Protein AF-A0A8C3DDG3-F1 (afdb_monomer_lite)

Structure (mmCIF, N/CA/C/O backbone):
data_AF-A0A8C3DDG3-F1
#
_entry.id   AF-A0A8C3DDG3-F1
#
loop_
_atom_site.group_PDB
_atom_site.id
_atom_site.type_symbol
_atom_site.label_atom_id
_atom_site.label_alt_id
_atom_site.label_comp_id
_atom_site.label_asym_id
_atom_site.label_entity_id
_atom_site.label_seq_id
_atom_site.pdbx_PDB_ins_code
_atom_site.Cartn_x
_atom_site.Cartn_y
_atom_site.Cartn_z
_atom_site.occupancy
_atom_site.B_iso_or_equiv
_atom_site.auth_seq_id
_atom_site.auth_comp_id
_atom_site.auth_asym_id
_atom_site.auth_atom_id
_atom_site.pdbx_PDB_model_num
ATOM 1 N N . MET A 1 1 ? -5.463 25.169 -51.937 1.00 55.06 1 MET A N 1
ATOM 2 C CA . MET A 1 1 ? -4.034 25.290 -52.314 1.00 55.06 1 MET A CA 1
ATOM 3 C C . MET A 1 1 ? -3.079 25.205 -51.120 1.00 55.06 1 MET A C 1
ATOM 5 O O . MET A 1 1 ? -2.126 24.446 -51.196 1.00 55.06 1 MET A O 1
ATOM 9 N N . ALA A 1 2 ? -3.305 25.905 -49.998 1.00 57.59 2 ALA A N 1
ATOM 10 C CA . ALA A 1 2 ? -2.406 25.803 -48.833 1.00 57.59 2 ALA A CA 1
ATOM 11 C C . ALA A 1 2 ? -2.399 24.403 -48.172 1.00 57.59 2 ALA A C 1
ATOM 13 O O . ALA A 1 2 ? -1.335 23.863 -47.884 1.00 57.59 2 ALA A O 1
ATOM 14 N N . PHE A 1 3 ? -3.572 23.780 -48.008 1.00 58.34 3 PHE A N 1
ATOM 15 C CA . PHE A 1 3 ? -3.701 22.442 -47.410 1.00 58.34 3 PHE A CA 1
ATOM 16 C C . PHE A 1 3 ? -3.124 21.320 -48.295 1.00 58.34 3 PHE A C 1
ATOM 18 O O . PHE A 1 3 ? -2.488 20.399 -47.789 1.00 58.34 3 PHE A O 1
ATOM 25 N N . SER A 1 4 ? -3.273 21.426 -49.622 1.00 67.19 4 SER A N 1
ATOM 26 C CA . SER A 1 4 ? -2.688 20.486 -50.594 1.00 67.19 4 SER A CA 1
ATOM 27 C C . SER A 1 4 ? -1.158 20.585 -50.640 1.00 67.19 4 SER A C 1
ATOM 29 O O . SER A 1 4 ? -0.470 19.574 -50.685 1.00 67.19 4 SER A O 1
ATOM 31 N N . ASN A 1 5 ? -0.604 21.798 -50.535 1.00 70.81 5 ASN A N 1
ATOM 32 C CA . ASN A 1 5 ? 0.847 21.990 -50.468 1.00 70.81 5 ASN A CA 1
ATOM 33 C C . ASN A 1 5 ? 1.449 21.495 -49.144 1.00 70.81 5 ASN A C 1
ATOM 35 O O . ASN A 1 5 ? 2.566 20.984 -49.138 1.00 70.81 5 ASN A O 1
ATOM 39 N N . LEU A 1 6 ? 0.728 21.634 -48.025 1.00 69.69 6 LEU A N 1
ATOM 40 C CA . LEU A 1 6 ? 1.170 21.117 -46.727 1.00 69.69 6 LEU A CA 1
ATOM 41 C C . LEU A 1 6 ? 1.157 19.581 -46.697 1.00 69.69 6 LEU A C 1
ATOM 43 O O . LEU A 1 6 ? 2.112 18.975 -46.224 1.00 69.69 6 LEU A O 1
ATOM 47 N N . THR A 1 7 ? 0.110 18.959 -47.246 1.00 73.88 7 THR A N 1
ATOM 48 C CA . THR A 1 7 ? -0.002 17.493 -47.343 1.00 73.88 7 THR A CA 1
ATOM 49 C C . THR A 1 7 ? 1.058 16.902 -48.270 1.00 73.88 7 THR A C 1
ATOM 51 O O . THR A 1 7 ? 1.747 15.979 -47.851 1.00 73.88 7 THR A O 1
ATOM 54 N N . SER A 1 8 ? 1.298 17.474 -49.457 1.00 79.31 8 SER A N 1
ATOM 55 C CA . SER A 1 8 ? 2.402 17.031 -50.327 1.00 79.31 8 SER A CA 1
ATOM 56 C C . SER A 1 8 ? 3.776 17.158 -49.663 1.00 79.31 8 SER A C 1
ATOM 58 O O . SER A 1 8 ? 4.595 16.254 -49.792 1.00 79.31 8 SER A O 1
ATOM 60 N N . LYS A 1 9 ? 4.037 18.237 -48.910 1.00 81.69 9 LYS A N 1
ATOM 61 C CA . LYS A 1 9 ? 5.299 18.384 -48.162 1.00 81.69 9 LYS A CA 1
ATOM 62 C C . LYS A 1 9 ? 5.431 17.365 -47.030 1.00 81.69 9 LYS A C 1
ATOM 64 O O . LYS A 1 9 ? 6.513 16.826 -46.838 1.00 81.69 9 LYS A O 1
ATOM 69 N N . ALA A 1 10 ? 4.353 17.090 -46.299 1.00 79.25 10 ALA A N 1
ATOM 70 C CA . ALA A 1 10 ? 4.361 16.102 -45.223 1.00 79.25 10 ALA A CA 1
ATOM 71 C C . ALA A 1 10 ? 4.593 14.674 -45.745 1.00 79.25 10 ALA A C 1
ATOM 73 O O . ALA A 1 10 ? 5.336 13.922 -45.124 1.00 79.25 10 ALA A O 1
ATOM 74 N N . VAL A 1 11 ? 4.008 14.324 -46.897 1.00 84.25 11 VAL A N 1
ATOM 75 C CA . VAL A 1 11 ? 4.243 13.031 -47.562 1.00 84.25 11 VAL A CA 1
ATOM 76 C C . VAL A 1 11 ? 5.699 12.906 -48.008 1.00 84.25 11 VAL A C 1
ATOM 78 O O . VAL A 1 11 ? 6.337 11.913 -47.686 1.00 84.25 11 VAL A O 1
ATOM 81 N N . LEU A 1 12 ? 6.266 13.937 -48.643 1.00 85.19 12 LEU A N 1
ATOM 82 C CA . LEU A 1 12 ? 7.673 13.913 -49.062 1.00 85.19 12 LEU A CA 1
ATOM 83 C C . LEU A 1 12 ? 8.642 13.790 -47.879 1.00 85.19 12 LEU A C 1
ATOM 85 O O . LEU A 1 12 ? 9.593 13.020 -47.952 1.00 85.19 12 LEU A O 1
ATOM 89 N N . LEU A 1 13 ? 8.387 14.506 -46.779 1.00 84.62 13 LEU A N 1
ATOM 90 C CA . LEU A 1 13 ? 9.189 14.391 -45.556 1.00 84.62 13 LEU A CA 1
ATOM 91 C C . LEU A 1 13 ? 9.084 12.995 -44.930 1.00 84.62 13 LEU A C 1
ATOM 93 O O . LEU A 1 13 ? 10.076 12.471 -44.431 1.00 84.62 13 LEU A O 1
ATOM 97 N N . TYR A 1 14 ? 7.897 12.385 -44.960 1.00 85.94 14 TYR A N 1
ATOM 98 C CA . TYR A 1 14 ? 7.704 11.011 -44.503 1.00 85.94 14 TYR A CA 1
ATOM 99 C C . TYR A 1 14 ? 8.462 10.009 -45.385 1.00 85.94 14 TYR A C 1
ATOM 101 O O . TYR A 1 14 ? 9.167 9.151 -44.855 1.00 85.94 14 TYR A O 1
ATOM 109 N N . ASP A 1 15 ? 8.365 10.151 -46.708 1.00 86.88 15 ASP A N 1
ATOM 110 C CA . ASP A 1 15 ? 9.041 9.287 -47.680 1.00 86.88 15 ASP A CA 1
ATOM 111 C C . ASP A 1 15 ? 10.566 9.428 -47.627 1.00 86.88 15 ASP A C 1
ATOM 113 O O . ASP A 1 15 ? 11.290 8.474 -47.900 1.00 86.88 15 ASP A O 1
ATOM 117 N N . GLU A 1 16 ? 11.083 10.608 -47.287 1.00 87.69 16 GLU A N 1
ATOM 118 C CA . GLU A 1 16 ? 12.513 10.817 -47.072 1.00 87.69 16 GLU A CA 1
ATOM 119 C C . GLU A 1 16 ? 12.976 10.165 -45.766 1.00 87.69 16 GLU A C 1
ATOM 121 O O . GLU A 1 16 ? 13.950 9.419 -45.764 1.00 87.69 16 GLU A O 1
ATOM 126 N N . TRP A 1 17 ? 12.231 10.366 -44.682 1.00 87.81 17 TRP A N 1
ATOM 127 C CA . TRP A 1 17 ? 12.552 9.827 -43.364 1.00 87.81 17 TRP A CA 1
ATOM 128 C C . TRP A 1 17 ? 12.461 8.293 -43.284 1.00 87.81 17 TRP A C 1
ATOM 130 O O . TRP A 1 17 ? 13.263 7.655 -42.605 1.00 87.81 17 TRP A O 1
ATOM 140 N N . ILE A 1 18 ? 11.514 7.668 -43.991 1.00 89.25 18 ILE A N 1
ATOM 141 C CA . ILE A 1 18 ? 11.339 6.208 -43.959 1.00 89.25 18 ILE A CA 1
ATOM 142 C C . ILE A 1 18 ? 12.457 5.451 -44.699 1.00 89.25 18 ILE A C 1
ATOM 144 O O . ILE A 1 18 ? 12.593 4.246 -44.499 1.00 89.25 18 ILE A O 1
ATOM 148 N N . LYS A 1 19 ? 13.274 6.129 -45.523 1.00 88.25 19 LYS A N 1
ATOM 149 C CA . LYS A 1 19 ? 14.415 5.512 -46.229 1.00 88.25 19 LYS A CA 1
ATOM 150 C C . LYS A 1 19 ? 15.491 4.990 -45.283 1.00 88.25 19 LYS A C 1
ATOM 152 O O . LYS A 1 19 ? 16.151 4.014 -45.620 1.00 88.25 19 LYS A O 1
ATOM 157 N N . ASP A 1 20 ? 15.620 5.594 -44.105 1.00 89.31 20 ASP A N 1
ATOM 158 C CA . ASP A 1 20 ? 16.580 5.173 -43.079 1.00 89.31 20 ASP A CA 1
ATOM 159 C C . ASP A 1 20 ? 16.083 3.969 -42.257 1.00 89.31 20 ASP A C 1
ATOM 161 O O . ASP A 1 20 ? 16.753 3.521 -41.326 1.00 89.31 20 ASP A O 1
ATOM 165 N N . ALA A 1 21 ? 14.891 3.445 -42.561 1.00 91.19 21 ALA A N 1
ATOM 166 C CA . ALA A 1 21 ? 14.335 2.306 -41.853 1.00 91.19 21 ALA A CA 1
ATOM 167 C C . ALA A 1 21 ? 15.090 1.006 -42.150 1.00 91.19 21 ALA A C 1
ATOM 169 O O . ALA A 1 21 ? 15.555 0.754 -43.260 1.00 91.19 21 ALA A O 1
ATOM 170 N N . ASP A 1 22 ? 15.114 0.119 -41.160 1.00 91.56 22 ASP A N 1
ATOM 171 C CA . ASP A 1 22 ? 15.727 -1.193 -41.273 1.00 91.56 22 ASP A CA 1
ATOM 172 C C . ASP A 1 22 ? 14.927 -2.097 -42.239 1.00 91.56 22 ASP A C 1
ATOM 174 O O . ASP A 1 22 ? 13.783 -2.478 -41.938 1.00 91.56 22 ASP A O 1
ATOM 178 N N . PRO A 1 23 ? 15.509 -2.500 -43.387 1.00 92.50 23 PRO A N 1
ATOM 179 C CA . PRO A 1 23 ? 14.819 -3.314 -44.385 1.00 92.50 23 PRO A CA 1
ATOM 180 C C . PRO A 1 23 ? 14.547 -4.748 -43.903 1.00 92.50 23 PRO A C 1
ATOM 182 O O . PRO A 1 23 ? 13.761 -5.469 -44.512 1.00 92.50 23 PRO A O 1
ATOM 185 N N . ARG A 1 24 ? 15.171 -5.206 -42.807 1.00 93.81 24 ARG A N 1
ATOM 186 C CA . ARG A 1 24 ? 14.967 -6.565 -42.261 1.00 93.81 24 ARG A CA 1
ATOM 187 C C . ARG A 1 24 ? 13.562 -6.773 -41.681 1.00 93.81 24 ARG A C 1
ATOM 189 O O . ARG A 1 24 ? 13.144 -7.917 -41.508 1.00 93.81 24 ARG A O 1
ATOM 196 N N . LEU A 1 25 ? 12.853 -5.683 -41.390 1.00 91.38 25 LEU A N 1
ATOM 197 C CA . LEU A 1 25 ? 11.506 -5.665 -40.810 1.00 91.38 25 LEU A CA 1
ATOM 198 C C . LEU A 1 25 ? 10.397 -5.461 -41.851 1.00 91.38 25 LEU A C 1
ATOM 200 O O . LEU A 1 25 ? 9.224 -5.320 -41.498 1.00 91.38 25 LEU A O 1
ATOM 204 N N . GLU A 1 26 ? 10.743 -5.413 -43.136 1.00 88.44 26 GLU A N 1
ATOM 205 C CA . GLU A 1 26 ? 9.761 -5.278 -44.205 1.00 88.44 26 GLU A CA 1
ATOM 206 C C . GLU A 1 26 ? 8.814 -6.489 -44.242 1.00 88.44 26 GLU A C 1
ATOM 208 O O . GLU A 1 26 ? 9.233 -7.639 -44.114 1.00 88.44 26 GLU A O 1
ATOM 213 N N . GLY A 1 27 ? 7.509 -6.230 -44.353 1.00 88.69 27 GLY A N 1
ATOM 214 C CA . GLY A 1 27 ? 6.469 -7.265 -44.326 1.00 88.69 27 GLY A CA 1
ATOM 215 C C . GLY A 1 27 ? 6.091 -7.782 -42.932 1.00 88.69 27 GLY A C 1
ATOM 216 O O . GLY A 1 27 ? 5.166 -8.585 -42.818 1.00 88.69 27 GLY A O 1
ATOM 217 N N . TRP A 1 28 ? 6.743 -7.320 -41.860 1.00 92.94 28 TRP A N 1
ATOM 218 C CA . TRP A 1 28 ? 6.383 -7.739 -40.506 1.00 92.94 28 TRP A CA 1
ATOM 219 C C . TRP A 1 28 ? 5.122 -7.020 -40.011 1.00 92.94 28 TRP A C 1
ATOM 221 O O . TRP A 1 28 ? 4.906 -5.845 -40.343 1.00 92.94 28 TRP A O 1
ATOM 231 N N . PRO A 1 29 ? 4.289 -7.676 -39.179 1.00 94.31 29 PRO A N 1
ATOM 232 C CA . PRO A 1 29 ? 3.061 -7.064 -38.692 1.00 94.31 29 PRO A CA 1
ATOM 233 C C . PRO A 1 29 ? 3.339 -5.742 -37.965 1.00 94.31 29 PRO A C 1
ATOM 235 O O . PRO A 1 29 ? 4.253 -5.653 -37.143 1.00 94.31 29 PRO A O 1
ATOM 238 N N . LEU A 1 30 ? 2.531 -4.724 -38.280 1.00 93.19 30 LEU A N 1
ATOM 239 C CA . LEU A 1 30 ? 2.601 -3.356 -37.744 1.00 93.19 30 LEU A CA 1
ATOM 240 C C . LEU A 1 30 ? 3.896 -2.573 -38.054 1.00 93.19 30 LEU A C 1
ATOM 242 O O . LEU A 1 30 ? 4.044 -1.462 -37.556 1.00 93.19 30 LEU A O 1
ATOM 246 N N . MET A 1 31 ? 4.807 -3.080 -38.895 1.00 94.31 31 MET A N 1
ATOM 247 C CA . MET A 1 31 ? 6.074 -2.402 -39.244 1.00 94.31 31 MET A CA 1
ATOM 248 C C . MET A 1 31 ? 6.034 -1.621 -40.568 1.00 94.31 31 MET A C 1
ATOM 250 O O . MET A 1 31 ? 7.041 -1.029 -40.965 1.00 94.31 31 MET A O 1
ATOM 254 N N . SER A 1 32 ? 4.896 -1.608 -41.269 1.00 90.06 32 SER A N 1
ATOM 255 C CA . SER A 1 32 ? 4.741 -0.898 -42.548 1.00 90.06 32 SER A CA 1
ATOM 256 C C . SER A 1 32 ? 4.753 0.623 -42.377 1.00 90.06 32 SER A C 1
ATOM 258 O O . SER A 1 32 ? 5.499 1.313 -43.061 1.00 90.06 32 SER A O 1
ATOM 260 N N . SER A 1 33 ? 3.974 1.148 -41.433 1.00 90.25 33 SER A N 1
ATOM 261 C CA . SER A 1 33 ? 3.912 2.573 -41.096 1.00 90.25 33 SER A CA 1
ATOM 262 C C . SER A 1 33 ? 3.531 2.756 -39.618 1.00 90.25 33 SER A C 1
ATOM 264 O O . SER A 1 33 ? 3.050 1.808 -38.992 1.00 90.25 33 SER A O 1
ATOM 266 N N . PRO A 1 34 ? 3.724 3.948 -39.020 1.00 91.19 34 PRO A N 1
ATOM 267 C CA . PRO A 1 34 ? 3.333 4.193 -37.629 1.00 91.19 34 PRO A CA 1
ATOM 268 C C . PRO A 1 34 ? 1.816 4.412 -37.469 1.00 91.19 34 PRO A C 1
ATOM 270 O O . PRO A 1 34 ? 1.307 4.468 -36.344 1.00 91.19 34 PRO A O 1
ATOM 273 N N . PHE A 1 35 ? 1.070 4.545 -38.574 1.00 92.50 35 PHE A N 1
ATOM 274 C CA . PHE A 1 35 ? -0.360 4.860 -38.551 1.00 92.50 35 PHE A CA 1
ATOM 275 C C . PHE A 1 35 ? -1.226 3.750 -37.931 1.00 92.50 35 PHE A C 1
ATOM 277 O O . PHE A 1 35 ? -2.018 4.086 -37.050 1.00 92.50 35 PHE A O 1
ATOM 284 N N . PRO A 1 36 ? -1.074 2.451 -38.275 1.00 93.88 36 PRO A N 1
ATOM 285 C CA . PRO A 1 36 ? -1.802 1.368 -37.611 1.00 93.88 36 PRO A CA 1
ATOM 286 C C . PRO A 1 36 ? -1.590 1.352 -36.095 1.00 93.88 36 PRO A C 1
ATOM 288 O O . PRO A 1 36 ? -2.552 1.266 -35.337 1.00 93.88 36 PRO A O 1
ATOM 291 N N . THR A 1 37 ? -0.343 1.518 -35.646 1.00 93.50 37 THR A N 1
ATOM 292 C CA . THR A 1 37 ? 0.001 1.610 -34.219 1.00 93.50 37 THR A CA 1
ATOM 293 C C . THR A 1 37 ? -0.709 2.787 -33.553 1.00 93.50 37 THR A C 1
ATOM 295 O O . THR A 1 37 ? -1.341 2.626 -32.511 1.00 93.50 37 THR A O 1
ATOM 298 N N . THR A 1 38 ? -0.668 3.963 -34.182 1.00 94.31 38 THR A N 1
ATOM 299 C CA . THR A 1 38 ? -1.325 5.176 -33.671 1.00 94.31 38 THR A CA 1
ATOM 300 C C . THR A 1 38 ? -2.845 5.006 -33.600 1.00 94.31 38 THR A C 1
ATOM 302 O O . THR A 1 38 ? -3.462 5.412 -32.618 1.00 94.31 38 THR A O 1
ATOM 305 N N . PHE A 1 39 ? -3.452 4.356 -34.594 1.00 96.25 39 PHE A N 1
ATOM 306 C CA . PHE A 1 39 ? -4.885 4.069 -34.616 1.00 96.25 39 PHE A CA 1
ATOM 307 C C . PHE A 1 39 ? -5.307 3.106 -33.496 1.00 96.25 39 PHE A C 1
ATOM 309 O O . PHE A 1 39 ? -6.291 3.370 -32.800 1.00 96.25 39 PHE A O 1
ATOM 316 N N . ILE A 1 40 ? -4.549 2.025 -33.277 1.00 96.31 40 ILE A N 1
ATOM 317 C CA . ILE A 1 40 ? -4.808 1.070 -32.188 1.00 96.31 40 ILE A CA 1
ATOM 318 C C . ILE A 1 40 ? -4.724 1.779 -30.833 1.00 96.31 40 ILE A C 1
ATOM 320 O O . ILE A 1 40 ? -5.637 1.649 -30.020 1.00 96.31 40 ILE A O 1
ATOM 324 N N . ILE A 1 41 ? -3.677 2.577 -30.608 1.00 96.38 41 ILE A N 1
ATOM 325 C CA . ILE A 1 41 ? -3.474 3.305 -29.347 1.00 96.38 41 ILE A CA 1
ATOM 326 C C . ILE A 1 41 ? -4.557 4.370 -29.143 1.00 96.38 41 ILE A C 1
ATOM 328 O O . ILE A 1 41 ? -5.102 4.481 -28.048 1.00 96.38 41 ILE A O 1
ATOM 332 N N . GLY A 1 42 ? -4.927 5.118 -30.185 1.00 96.44 42 GLY A N 1
ATOM 333 C CA . GLY A 1 42 ? -6.013 6.099 -30.113 1.00 96.44 42 GLY A CA 1
ATOM 334 C C . GLY A 1 42 ? -7.353 5.454 -29.752 1.00 96.44 42 GLY A C 1
ATOM 335 O O . GLY A 1 42 ? -8.055 5.932 -28.860 1.00 96.44 42 GLY A O 1
ATOM 336 N N . THR A 1 43 ? -7.668 4.318 -30.379 1.00 96.50 43 THR A N 1
ATOM 337 C CA . THR A 1 43 ? -8.881 3.537 -30.084 1.00 96.50 43 THR A CA 1
ATOM 338 C C . THR A 1 43 ? -8.852 2.983 -28.662 1.00 96.50 43 THR A C 1
ATOM 340 O O . THR A 1 43 ? -9.849 3.056 -27.947 1.00 96.50 43 THR A O 1
ATOM 343 N N . TYR A 1 44 ? -7.699 2.481 -28.225 1.00 97.00 44 TYR A N 1
ATOM 344 C CA . TYR A 1 44 ? -7.467 2.013 -26.866 1.00 97.00 44 TYR A CA 1
ATOM 345 C C . TYR A 1 44 ? -7.701 3.119 -25.827 1.00 97.00 44 TYR A C 1
ATOM 347 O O . TYR A 1 44 ? -8.499 2.927 -24.911 1.00 97.00 44 TYR A O 1
ATOM 355 N N . VAL A 1 45 ? -7.077 4.294 -25.990 1.00 96.50 45 VAL A N 1
ATOM 356 C CA . VAL A 1 45 ? -7.241 5.436 -25.075 1.00 96.50 45 VAL A CA 1
ATOM 357 C C . VAL A 1 45 ? -8.702 5.869 -25.026 1.00 96.50 45 VAL A C 1
ATOM 359 O O . VAL A 1 45 ? -9.248 6.059 -23.938 1.00 96.50 45 VAL A O 1
ATOM 362 N N . TYR A 1 46 ? -9.365 5.969 -26.180 1.00 96.69 46 TYR A N 1
ATOM 363 C CA . TYR A 1 46 ? -10.791 6.287 -26.253 1.00 96.69 46 TYR A CA 1
ATOM 364 C C . TYR A 1 46 ? -11.656 5.246 -25.525 1.00 96.69 46 TYR A C 1
ATOM 366 O O . TYR A 1 46 ? -12.567 5.605 -24.771 1.00 96.69 46 TYR A O 1
ATOM 374 N N . PHE A 1 47 ? -11.347 3.958 -25.690 1.00 96.81 47 PHE A N 1
ATOM 375 C CA . PHE A 1 47 ? -12.047 2.880 -25.006 1.00 96.81 47 PHE A CA 1
ATOM 376 C C . PHE A 1 47 ? -11.870 2.951 -23.486 1.00 96.81 47 PHE A C 1
ATOM 378 O O . PHE A 1 47 ? -12.864 2.972 -22.767 1.00 96.81 47 PHE A O 1
ATOM 385 N N . VAL A 1 48 ? -10.639 3.027 -22.978 1.00 95.38 48 VAL A N 1
ATOM 386 C CA . VAL A 1 48 ? -10.391 2.914 -21.529 1.00 95.38 48 VAL A CA 1
ATOM 387 C C . VAL A 1 48 ? -10.778 4.165 -20.743 1.00 95.38 48 VAL A C 1
ATOM 389 O O . VAL A 1 48 ? -11.134 4.054 -19.573 1.00 95.38 48 VAL A O 1
ATOM 392 N N . THR A 1 49 ? -10.742 5.345 -21.370 1.00 91.88 49 THR A N 1
ATOM 393 C CA . THR A 1 49 ? -11.066 6.617 -20.700 1.00 91.88 49 THR A CA 1
ATOM 394 C C . THR A 1 49 ? -12.527 7.029 -20.845 1.00 91.88 49 THR A C 1
ATOM 396 O O . THR A 1 49 ? -13.049 7.698 -19.960 1.00 91.88 49 THR A O 1
ATOM 399 N N . SER A 1 50 ? -13.188 6.653 -21.946 1.00 92.50 50 SER A N 1
ATOM 400 C CA . SER A 1 50 ? -14.514 7.183 -22.289 1.00 92.50 50 SER A CA 1
ATOM 401 C C . SER A 1 50 ? -15.538 6.083 -22.567 1.00 92.50 50 SER A C 1
ATOM 403 O O . SER A 1 50 ? -16.496 5.925 -21.809 1.00 92.50 50 SER A O 1
ATOM 405 N N . LEU A 1 51 ? -15.364 5.310 -23.645 1.00 95.88 51 LEU A N 1
ATOM 406 C CA . LEU A 1 51 ? -16.404 4.390 -24.126 1.00 95.88 51 LEU A CA 1
ATOM 407 C C . LEU A 1 51 ? -16.644 3.218 -23.161 1.00 95.88 51 LEU A C 1
ATOM 409 O O . LEU A 1 51 ? -17.784 2.928 -22.814 1.00 95.88 51 LEU A O 1
ATOM 413 N N . GLY A 1 52 ? -15.583 2.561 -22.702 1.00 94.19 52 GLY A N 1
ATOM 414 C CA . GLY A 1 52 ? -15.640 1.404 -21.813 1.00 94.19 52 GLY A CA 1
ATOM 415 C C . GLY A 1 52 ? -16.297 1.709 -20.461 1.00 94.19 52 GLY A C 1
ATOM 416 O O . GLY A 1 52 ? -17.273 1.035 -20.121 1.00 94.19 52 GLY A O 1
ATOM 417 N N . PRO A 1 53 ? -15.856 2.742 -19.711 1.00 93.25 53 PRO A N 1
ATOM 418 C CA . PRO A 1 53 ? -16.519 3.155 -18.472 1.00 93.25 53 PRO A CA 1
ATOM 419 C C . PRO A 1 53 ? -18.006 3.481 -18.666 1.00 93.25 53 PRO A C 1
ATOM 421 O O . PRO A 1 53 ? -18.831 3.032 -17.871 1.00 93.25 53 PRO A O 1
ATOM 424 N N . LYS A 1 54 ? -18.365 4.168 -19.762 1.00 93.38 54 LYS A N 1
ATOM 425 C CA . LYS A 1 54 ? -19.759 4.504 -20.098 1.00 93.38 54 LYS A CA 1
ATOM 426 C C . LYS A 1 54 ? -20.611 3.266 -20.407 1.00 93.38 54 LYS A C 1
ATOM 428 O O . LYS A 1 54 ? -21.752 3.173 -19.969 1.00 93.38 54 LYS A O 1
ATOM 433 N N . LEU A 1 55 ? -20.061 2.275 -21.113 1.00 94.31 55 LEU A N 1
ATOM 434 C CA . LEU A 1 55 ? -20.742 0.996 -21.367 1.00 94.31 55 LEU A CA 1
ATOM 435 C C . LEU A 1 55 ? -20.924 0.155 -20.089 1.00 94.31 55 LEU A C 1
ATOM 437 O O . LEU A 1 55 ? -21.873 -0.629 -19.993 1.00 94.31 55 LEU A O 1
ATOM 441 N N . MET A 1 56 ? -20.024 0.310 -19.114 1.00 93.38 56 MET A N 1
ATOM 442 C CA . MET A 1 56 ? -20.015 -0.429 -17.846 1.00 93.38 56 MET A CA 1
ATOM 443 C C . MET A 1 56 ? -20.791 0.257 -16.711 1.00 93.38 56 MET A C 1
ATOM 445 O O . MET A 1 56 ? -20.993 -0.356 -15.659 1.00 93.38 56 MET A O 1
ATOM 449 N N . GLU A 1 57 ? -21.252 1.495 -16.901 1.00 90.69 57 GLU A N 1
ATOM 450 C CA . GLU A 1 57 ? -21.985 2.280 -15.899 1.00 90.69 57 GLU A CA 1
ATOM 451 C C . GLU A 1 57 ? -23.207 1.510 -15.375 1.00 90.69 57 GLU A C 1
ATOM 453 O O . GLU A 1 57 ? -23.294 1.226 -14.178 1.00 90.69 57 GLU A O 1
ATOM 458 N N . ASN A 1 58 ? -24.036 1.009 -16.297 1.00 93.19 58 ASN A N 1
ATOM 459 C CA . ASN A 1 58 ? -25.274 0.273 -16.012 1.00 93.19 58 ASN A CA 1
ATOM 460 C C . ASN A 1 58 ? -25.113 -1.261 -16.000 1.00 93.19 58 ASN A C 1
ATOM 462 O O . ASN A 1 58 ? -26.102 -1.993 -16.032 1.00 93.19 58 ASN A O 1
ATOM 466 N N . LYS A 1 59 ? -23.876 -1.778 -15.986 1.00 91.12 59 LYS A N 1
ATOM 467 C CA . LYS A 1 59 ? -23.589 -3.223 -15.947 1.00 91.12 59 LYS A CA 1
ATOM 468 C C . LYS A 1 59 ? -22.878 -3.611 -14.649 1.00 91.12 59 LYS A C 1
ATOM 470 O O . LYS A 1 59 ? -22.150 -2.819 -14.047 1.00 91.12 59 LYS A O 1
ATOM 475 N N . LYS A 1 60 ? -23.087 -4.857 -14.215 1.00 89.00 60 LYS A N 1
ATOM 476 C CA . LYS A 1 60 ? -22.323 -5.464 -13.114 1.00 89.00 60 LYS A CA 1
ATOM 477 C C . LYS A 1 60 ? -20.875 -5.726 -13.571 1.00 89.00 60 LYS A C 1
ATOM 479 O O . LYS A 1 60 ? -20.672 -5.988 -14.757 1.00 89.00 60 LYS A O 1
ATOM 484 N N . PRO A 1 61 ? -19.875 -5.645 -12.672 1.00 92.00 61 PRO A N 1
ATOM 485 C CA . PRO A 1 61 ? -18.488 -5.950 -13.019 1.00 92.00 61 PRO A CA 1
ATOM 486 C C . PRO A 1 61 ? -18.349 -7.413 -13.459 1.00 92.00 61 PRO A C 1
ATOM 488 O O . PRO A 1 61 ? -18.928 -8.303 -12.837 1.00 92.00 61 PRO A O 1
ATOM 491 N N . PHE A 1 62 ? -17.579 -7.663 -14.519 1.00 90.44 62 PHE A N 1
ATOM 492 C CA . PHE A 1 62 ? -17.358 -9.016 -15.027 1.00 90.44 62 PHE A CA 1
ATOM 493 C C . PHE A 1 62 ? -16.456 -9.834 -14.091 1.00 90.44 62 PHE A C 1
ATOM 495 O O . PHE A 1 62 ? -15.440 -9.344 -13.588 1.00 90.44 62 PHE A O 1
ATOM 502 N N . GLU A 1 63 ? -16.784 -11.112 -13.902 1.00 88.94 63 GLU A N 1
ATOM 503 C CA . GLU A 1 63 ? -15.936 -12.055 -13.173 1.00 88.94 63 GLU A CA 1
ATOM 504 C C . GLU A 1 63 ? -14.901 -12.679 -14.119 1.00 88.94 63 GLU A C 1
ATOM 506 O O . GLU A 1 63 ? -15.138 -13.692 -14.766 1.00 88.94 63 GLU A O 1
ATOM 511 N N . LEU A 1 64 ? -13.729 -12.048 -14.218 1.00 89.25 64 LEU A N 1
ATOM 512 C CA . LEU A 1 64 ? -12.670 -12.435 -15.164 1.00 89.25 64 LEU A CA 1
ATOM 513 C C . LEU A 1 64 ? -11.498 -13.164 -14.492 1.00 89.25 64 LEU A C 1
ATOM 515 O O . LEU A 1 64 ? -10.387 -13.154 -15.011 1.00 89.25 64 LEU A O 1
ATOM 519 N N . ARG A 1 65 ? -11.709 -13.777 -13.319 1.00 83.62 65 ARG A N 1
ATOM 520 C CA . ARG A 1 65 ? -10.614 -14.291 -12.477 1.00 83.62 65 ARG A CA 1
ATOM 521 C C . ARG A 1 65 ? -9.732 -15.308 -13.208 1.00 83.62 65 ARG A C 1
ATOM 523 O O . ARG A 1 65 ? -8.529 -15.100 -13.293 1.00 83.62 65 ARG A O 1
ATOM 530 N N . GLN A 1 66 ? -10.333 -16.354 -13.779 1.00 87.62 66 GLN A N 1
ATOM 531 C CA . GLN A 1 66 ? -9.607 -17.407 -14.506 1.00 87.62 66 GLN A CA 1
ATOM 532 C C . GLN A 1 66 ? -8.895 -16.869 -15.753 1.00 87.62 66 GLN A C 1
ATOM 534 O O . GLN A 1 66 ? -7.745 -17.221 -16.007 1.00 87.62 66 GLN A O 1
ATOM 539 N N . ILE A 1 67 ? -9.557 -15.970 -16.489 1.00 93.06 67 ILE A N 1
ATOM 540 C CA . ILE A 1 67 ? -8.999 -15.331 -17.687 1.00 93.06 67 ILE A CA 1
ATOM 541 C C . ILE A 1 67 ? -7.771 -14.500 -17.312 1.00 93.06 67 ILE A C 1
ATOM 543 O O . ILE A 1 67 ? -6.732 -14.632 -17.947 1.00 93.06 67 ILE A O 1
ATOM 547 N N . MET A 1 68 ? -7.855 -13.702 -16.244 1.00 90.38 68 MET A N 1
ATOM 548 C CA . MET A 1 68 ? -6.728 -12.913 -15.745 1.00 90.38 68 MET A CA 1
ATOM 549 C C . MET A 1 68 ? -5.588 -13.796 -15.240 1.00 90.38 68 MET A C 1
ATOM 551 O O . MET A 1 68 ? -4.431 -13.476 -15.483 1.00 90.38 68 MET A O 1
ATOM 555 N N . THR A 1 69 ? -5.881 -14.906 -14.560 1.00 88.62 69 THR A N 1
ATOM 556 C CA . THR A 1 69 ? -4.850 -15.863 -14.137 1.00 88.62 69 THR A CA 1
ATOM 557 C C . THR A 1 69 ? -4.100 -16.423 -15.340 1.00 88.62 69 THR A C 1
ATOM 559 O O . THR A 1 69 ? -2.874 -16.338 -15.384 1.00 88.62 69 THR A O 1
ATOM 562 N N . PHE A 1 70 ? -4.825 -16.934 -16.338 1.00 94.38 70 PHE A N 1
ATOM 563 C CA . PHE A 1 70 ? -4.229 -17.459 -17.565 1.00 94.38 70 PHE A CA 1
ATOM 564 C C . PHE A 1 70 ? -3.421 -16.391 -18.309 1.00 94.38 70 PHE A C 1
ATOM 566 O O . PHE A 1 70 ? -2.281 -16.635 -18.701 1.00 94.38 70 PHE A O 1
ATOM 573 N N . TYR A 1 71 ? -3.984 -15.192 -18.447 1.00 95.44 71 TYR A N 1
ATOM 574 C CA . TYR A 1 71 ? -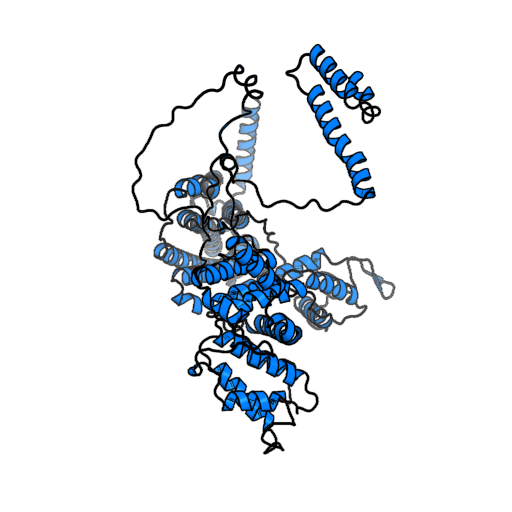3.325 -14.052 -19.068 1.00 95.44 71 TYR A CA 1
ATOM 575 C C . TYR A 1 71 ? -2.019 -13.686 -18.348 1.00 95.44 71 TYR A C 1
ATOM 577 O O . TYR A 1 71 ? -0.968 -13.665 -18.980 1.00 95.44 71 TYR A O 1
ATOM 585 N N . ASN A 1 72 ? -2.051 -13.488 -17.026 1.00 93.38 72 ASN A N 1
ATOM 586 C CA . ASN A 1 72 ? -0.874 -13.097 -16.250 1.00 93.38 72 ASN A CA 1
ATOM 587 C C . ASN A 1 72 ? 0.250 -14.135 -16.379 1.00 93.38 72 ASN A C 1
ATOM 589 O O . ASN A 1 72 ? 1.389 -13.769 -16.658 1.00 93.38 72 ASN A O 1
ATOM 593 N N . PHE A 1 73 ? -0.055 -15.432 -16.253 1.00 94.81 73 PHE A N 1
ATOM 594 C CA . PHE A 1 73 ? 0.955 -16.482 -16.432 1.00 94.81 73 PHE A CA 1
ATOM 595 C C . PHE A 1 73 ? 1.454 -16.596 -17.880 1.00 94.81 73 PHE A C 1
ATOM 597 O O . PHE A 1 73 ? 2.634 -16.875 -18.093 1.00 94.81 73 PHE A O 1
ATOM 604 N N . SER A 1 74 ? 0.605 -16.318 -18.872 1.00 96.62 74 SER A N 1
ATOM 605 C CA . SER A 1 74 ? 1.024 -16.255 -20.278 1.00 96.62 74 SER A CA 1
ATOM 606 C C . SER A 1 74 ? 1.998 -15.100 -20.523 1.00 96.62 74 SER A C 1
ATOM 608 O O . SER A 1 74 ? 3.002 -15.279 -21.211 1.00 96.62 74 SER A O 1
ATOM 610 N N . VAL A 1 75 ? 1.763 -13.934 -19.909 1.00 95.88 75 VAL A N 1
ATOM 611 C CA . VAL A 1 75 ? 2.683 -12.787 -19.984 1.00 95.88 75 VAL A CA 1
ATOM 612 C C . VAL A 1 75 ? 3.994 -13.072 -19.244 1.00 95.88 75 VAL A C 1
ATOM 614 O O . VAL A 1 75 ? 5.056 -12.687 -19.734 1.00 95.88 75 VAL A O 1
ATOM 617 N N . VAL A 1 76 ? 3.967 -13.805 -18.123 1.00 96.31 76 VAL A N 1
ATOM 618 C CA . VAL A 1 76 ? 5.190 -14.288 -17.450 1.00 96.31 76 VAL A CA 1
ATOM 619 C C . VAL A 1 76 ? 6.007 -15.187 -18.378 1.00 96.31 76 VAL A C 1
ATOM 621 O O . VAL A 1 76 ? 7.203 -14.953 -18.546 1.00 96.31 76 VAL A O 1
ATOM 624 N N . ALA A 1 77 ? 5.375 -16.181 -19.009 1.00 97.38 77 ALA A N 1
ATOM 625 C CA . ALA A 1 77 ? 6.049 -17.088 -19.936 1.00 97.38 77 ALA A CA 1
ATOM 626 C C . ALA A 1 77 ? 6.644 -16.336 -21.139 1.00 97.38 77 ALA A C 1
ATOM 628 O O . ALA A 1 77 ? 7.806 -16.548 -21.488 1.00 97.38 77 ALA A O 1
ATOM 629 N N . LEU A 1 78 ? 5.885 -15.399 -21.717 1.00 97.06 78 LEU A N 1
ATOM 630 C CA . LEU A 1 78 ? 6.357 -14.538 -22.801 1.00 97.06 78 LEU A CA 1
ATOM 631 C C . LEU A 1 78 ? 7.543 -13.667 -22.359 1.00 97.06 78 LEU A C 1
ATOM 633 O O . LEU A 1 78 ? 8.526 -13.553 -23.084 1.00 97.06 78 LEU A O 1
ATOM 637 N N . SER A 1 79 ? 7.491 -13.094 -21.155 1.00 95.38 79 SER A N 1
ATOM 638 C CA . SER A 1 79 ? 8.561 -12.247 -20.609 1.00 95.38 79 SER A CA 1
ATOM 639 C C . SER A 1 79 ? 9.833 -13.042 -20.300 1.00 95.38 79 SER A C 1
ATOM 641 O O . SER A 1 79 ? 10.934 -12.555 -20.559 1.00 95.38 79 SER A O 1
ATOM 643 N N . LEU A 1 80 ? 9.707 -14.280 -19.808 1.00 97.44 80 LEU A N 1
ATOM 644 C CA . LEU A 1 80 ? 10.835 -15.202 -19.630 1.00 97.44 80 LEU A CA 1
ATOM 645 C C . LEU A 1 80 ? 11.476 -15.557 -20.973 1.00 97.44 80 LEU A C 1
ATOM 647 O O . LEU A 1 80 ? 12.698 -15.492 -21.104 1.00 97.44 80 LEU A O 1
ATOM 651 N N . TYR A 1 81 ? 10.654 -15.872 -21.977 1.00 98.06 81 TYR A N 1
ATOM 652 C CA . TYR A 1 81 ? 11.128 -16.163 -23.326 1.00 98.06 81 TYR A CA 1
ATOM 653 C C . TYR A 1 81 ? 11.865 -14.964 -23.937 1.00 98.06 81 TYR A C 1
ATOM 655 O O . TYR A 1 81 ? 12.998 -15.111 -24.385 1.00 98.06 81 TYR A O 1
ATOM 663 N N . MET A 1 82 ? 11.291 -13.758 -23.871 1.00 97.56 82 MET A N 1
ATOM 664 C CA . MET A 1 82 ? 11.951 -12.538 -24.354 1.00 97.56 82 MET A CA 1
ATOM 665 C C . MET A 1 82 ? 13.243 -12.231 -23.590 1.00 97.56 82 MET A C 1
ATOM 667 O O . MET A 1 82 ? 14.228 -11.836 -24.203 1.00 97.56 82 MET A O 1
ATOM 671 N N . THR A 1 83 ? 13.274 -12.447 -22.270 1.00 96.56 83 THR A N 1
ATOM 672 C CA . THR A 1 83 ? 14.501 -12.290 -21.469 1.00 96.56 83 THR A CA 1
ATOM 673 C C . THR A 1 83 ? 15.598 -13.222 -21.977 1.00 96.56 83 THR A C 1
ATOM 675 O O . THR A 1 83 ? 16.714 -12.775 -22.234 1.00 96.56 83 THR A O 1
ATOM 678 N N . TYR A 1 84 ? 15.278 -14.505 -22.168 1.00 97.56 84 TYR A N 1
ATOM 679 C CA . TYR A 1 84 ? 16.208 -15.485 -22.724 1.00 97.56 84 TYR A CA 1
ATOM 680 C C . TYR A 1 84 ? 16.685 -15.089 -24.129 1.00 97.56 84 TYR A C 1
ATOM 682 O O . TYR A 1 84 ? 17.884 -15.107 -24.404 1.00 97.56 84 TYR A O 1
ATOM 690 N N . GLU A 1 85 ? 15.771 -14.674 -25.003 1.00 97.62 85 GLU A N 1
ATOM 691 C CA . GLU A 1 85 ? 16.097 -14.249 -26.362 1.00 97.62 85 GLU A CA 1
ATOM 692 C C . GLU A 1 85 ? 16.992 -13.000 -26.381 1.00 97.62 85 GLU A C 1
ATOM 694 O O . GLU A 1 85 ? 17.982 -12.985 -27.110 1.00 97.62 85 GLU A O 1
ATOM 699 N N . PHE A 1 86 ? 16.743 -11.991 -25.536 1.00 95.81 86 PHE A N 1
ATOM 700 C CA . PHE A 1 86 ? 17.616 -10.816 -25.421 1.00 95.81 86 PHE A CA 1
ATOM 701 C C . PHE A 1 86 ? 19.014 -11.188 -24.914 1.00 95.81 86 PHE A C 1
ATOM 703 O O . PHE A 1 86 ? 20.010 -10.696 -25.450 1.00 95.81 86 PHE A O 1
ATOM 710 N N . LEU A 1 87 ? 19.104 -12.078 -23.919 1.00 95.19 87 LEU A N 1
ATOM 711 C CA . LEU A 1 87 ? 20.381 -12.594 -23.421 1.00 95.19 87 LEU A CA 1
ATOM 712 C C . LEU A 1 87 ? 21.160 -13.292 -24.540 1.00 95.19 87 LEU A C 1
ATOM 714 O O . LEU A 1 87 ? 22.306 -12.940 -24.815 1.00 95.19 87 LEU A O 1
ATOM 718 N N . MET A 1 88 ? 20.524 -14.220 -25.248 1.00 95.50 88 MET A N 1
ATOM 719 C CA . MET A 1 88 ? 21.190 -15.007 -26.286 1.00 95.50 88 MET A CA 1
ATOM 720 C C . MET A 1 88 ? 21.430 -14.242 -27.597 1.00 95.50 88 MET A C 1
ATOM 722 O O . MET A 1 88 ? 22.260 -14.666 -28.402 1.00 95.50 88 MET A O 1
ATOM 726 N N . SER A 1 89 ? 20.743 -13.119 -27.817 1.00 93.81 89 SER A N 1
ATOM 727 C CA . SER A 1 89 ? 20.920 -12.261 -28.998 1.00 93.81 89 SER A CA 1
ATOM 728 C C . SER A 1 89 ? 22.068 -11.255 -28.863 1.00 93.81 89 SER A C 1
ATOM 730 O O . SER A 1 89 ? 22.404 -10.593 -29.842 1.00 93.81 89 SER A O 1
ATOM 732 N N . GLY A 1 90 ? 22.673 -11.118 -27.679 1.00 91.25 90 GLY A N 1
ATOM 733 C CA . GLY A 1 90 ? 23.850 -10.265 -27.494 1.00 91.25 90 GLY A CA 1
ATOM 734 C C . GLY A 1 90 ? 24.267 -10.073 -26.039 1.00 91.25 90 GLY A C 1
ATOM 735 O O . GLY A 1 90 ? 25.452 -10.176 -25.728 1.00 91.25 90 GLY A O 1
ATOM 736 N N . TRP A 1 91 ? 23.314 -9.857 -25.127 1.00 90.94 91 TRP A N 1
ATOM 737 C CA . TRP A 1 91 ? 23.603 -9.444 -23.743 1.00 90.94 91 TRP A CA 1
ATOM 738 C C . TRP A 1 91 ? 24.381 -10.473 -22.906 1.00 90.94 91 TRP A C 1
ATOM 740 O O . TRP A 1 91 ? 25.073 -10.088 -21.969 1.00 90.94 91 TRP A O 1
ATOM 750 N N . ALA A 1 92 ? 24.306 -11.761 -23.248 1.00 90.88 92 ALA A N 1
ATOM 751 C CA . ALA A 1 92 ? 25.083 -12.836 -22.624 1.00 90.88 92 ALA A CA 1
ATOM 752 C C . ALA A 1 92 ? 26.168 -13.426 -23.543 1.00 90.88 92 ALA A C 1
ATOM 754 O O . ALA A 1 92 ? 26.967 -14.240 -23.089 1.00 90.88 92 ALA A O 1
ATOM 755 N N . THR A 1 93 ? 26.194 -13.056 -24.828 1.00 87.62 93 THR A N 1
ATOM 756 C CA . THR A 1 93 ? 27.034 -13.710 -25.849 1.00 87.62 93 THR A CA 1
ATOM 757 C C . THR A 1 93 ? 28.095 -12.803 -26.468 1.00 87.62 93 THR A C 1
ATOM 759 O O . THR A 1 93 ? 28.997 -13.317 -27.125 1.00 87.62 93 THR A O 1
ATOM 762 N N . GLY A 1 94 ? 28.041 -11.481 -26.262 1.00 78.50 94 GLY A N 1
ATOM 763 C CA . GLY A 1 94 ? 29.064 -10.590 -26.823 1.00 78.50 94 GLY A CA 1
ATOM 764 C C . GLY A 1 94 ? 28.931 -9.087 -26.569 1.00 78.50 94 GLY A C 1
ATOM 765 O O . GLY A 1 94 ? 29.858 -8.358 -26.909 1.00 78.50 94 GLY A O 1
ATOM 766 N N . TYR A 1 95 ? 27.831 -8.593 -25.993 1.00 90.00 95 TYR A N 1
ATOM 767 C CA . TYR A 1 95 ? 27.692 -7.166 -25.674 1.00 90.00 95 TYR A CA 1
ATOM 768 C C . TYR A 1 95 ? 28.541 -6.778 -24.459 1.00 90.00 95 TYR A C 1
ATOM 770 O O . TYR A 1 95 ? 28.691 -7.531 -23.498 1.00 90.00 95 TYR A O 1
ATOM 778 N N . SER A 1 96 ? 29.096 -5.572 -24.513 1.00 82.06 96 SER A N 1
ATOM 779 C CA . SER A 1 96 ? 30.057 -5.042 -23.544 1.00 82.06 96 SER A CA 1
ATOM 780 C C . SER A 1 96 ? 29.415 -4.302 -22.364 1.00 82.06 96 SER A C 1
ATOM 782 O O . SER A 1 96 ? 30.129 -3.903 -21.441 1.00 82.06 96 SER A O 1
ATOM 784 N N . PHE A 1 97 ? 28.090 -4.095 -22.390 1.00 80.38 97 PHE A N 1
ATOM 785 C CA . PHE A 1 97 ? 27.344 -3.234 -21.460 1.00 80.38 97 PHE A CA 1
ATOM 786 C C . PHE A 1 97 ? 27.802 -1.767 -21.496 1.00 80.38 97 PHE A C 1
ATOM 788 O O . PHE A 1 97 ? 27.680 -1.034 -20.511 1.00 80.38 97 PHE A O 1
ATOM 795 N N . ARG A 1 98 ? 28.349 -1.331 -22.636 1.00 78.00 98 ARG A N 1
ATOM 796 C CA . ARG A 1 98 ? 28.848 0.032 -22.856 1.00 78.00 98 ARG A CA 1
ATOM 797 C C . ARG A 1 98 ? 28.265 0.597 -24.148 1.00 78.00 98 ARG A C 1
ATOM 799 O O . ARG A 1 98 ? 27.063 0.810 -24.238 1.00 78.00 98 ARG A O 1
ATOM 806 N N . CYS A 1 99 ? 29.111 0.876 -25.136 1.00 80.06 99 CYS A N 1
ATOM 807 C CA . CYS A 1 99 ? 28.701 1.404 -26.429 1.00 80.06 99 CYS A CA 1
ATOM 808 C C . CYS A 1 99 ? 28.483 0.241 -27.402 1.00 80.06 99 CYS A C 1
ATOM 810 O O . CYS A 1 99 ? 29.302 -0.009 -28.284 1.00 80.06 99 CYS A O 1
ATOM 812 N N . ASP A 1 100 ? 27.399 -0.501 -27.189 1.00 84.62 100 ASP A N 1
ATOM 813 C CA . ASP A 1 100 ? 27.011 -1.597 -28.070 1.00 84.62 100 ASP A CA 1
ATOM 814 C C . ASP A 1 100 ? 26.157 -1.033 -29.214 1.00 84.62 100 ASP A C 1
ATOM 816 O O . ASP A 1 100 ? 25.048 -0.533 -28.999 1.00 84.62 100 ASP A O 1
ATOM 820 N N . ILE A 1 101 ? 26.702 -1.055 -30.430 1.00 89.69 101 ILE A N 1
ATOM 821 C CA . ILE A 1 101 ? 26.032 -0.549 -31.633 1.00 89.69 101 ILE A CA 1
ATOM 822 C C . ILE A 1 101 ? 25.030 -1.567 -32.186 1.00 89.69 101 ILE A C 1
ATOM 824 O O . ILE A 1 101 ? 25.099 -2.763 -31.900 1.00 89.69 101 ILE A O 1
ATOM 828 N N . VAL A 1 102 ? 24.088 -1.089 -32.997 1.00 91.69 102 VAL A N 1
ATOM 829 C CA . VAL A 1 102 ? 23.151 -1.961 -33.712 1.00 91.69 102 VAL A CA 1
ATOM 830 C C . VAL A 1 102 ? 23.904 -2.698 -34.821 1.00 91.69 102 VAL A C 1
ATOM 832 O O . VAL A 1 102 ? 24.536 -2.071 -35.669 1.00 91.69 102 VAL A O 1
ATOM 835 N N . ASP A 1 103 ? 23.812 -4.027 -34.836 1.00 91.44 103 ASP A N 1
ATOM 836 C CA . ASP A 1 103 ? 24.266 -4.838 -35.965 1.00 91.44 103 ASP A CA 1
ATOM 837 C C . ASP A 1 103 ? 23.149 -4.895 -37.017 1.00 91.44 103 ASP A C 1
ATOM 839 O O . ASP A 1 103 ? 22.113 -5.528 -36.794 1.00 91.44 103 ASP A O 1
ATOM 843 N N . TYR A 1 104 ? 23.348 -4.222 -38.156 1.00 92.88 104 TYR A N 1
ATOM 844 C CA . TYR A 1 104 ? 22.414 -4.207 -39.293 1.00 92.88 104 TYR A CA 1
ATOM 845 C C . TYR A 1 104 ? 22.627 -5.362 -40.286 1.00 92.88 104 TYR A C 1
ATOM 847 O O . TYR A 1 104 ? 21.932 -5.452 -41.300 1.00 92.88 104 TYR A O 1
ATOM 855 N N . SER A 1 105 ? 23.557 -6.281 -40.011 1.00 93.25 105 SER A N 1
ATOM 856 C CA . SER A 1 105 ? 23.778 -7.455 -40.853 1.00 93.25 105 SER A CA 1
ATOM 857 C C . SER A 1 105 ? 22.585 -8.421 -40.828 1.00 93.25 105 SER A C 1
ATOM 859 O O . SER A 1 105 ? 21.682 -8.353 -39.987 1.00 93.25 105 SER A O 1
ATOM 861 N N . ARG A 1 106 ? 22.576 -9.370 -41.768 1.00 93.50 106 ARG A N 1
ATOM 862 C CA . ARG A 1 106 ? 21.627 -10.495 -41.791 1.00 93.50 106 ARG A CA 1
ATOM 863 C C . ARG A 1 106 ? 22.202 -11.752 -41.128 1.00 93.50 106 ARG A C 1
ATOM 865 O O . ARG A 1 106 ? 21.825 -12.864 -41.491 1.00 93.50 106 ARG A O 1
ATOM 872 N N . SER A 1 107 ? 23.128 -11.590 -40.180 1.00 93.94 107 SER A N 1
ATOM 873 C CA . SER A 1 107 ? 23.645 -12.717 -39.404 1.00 93.94 107 SER A CA 1
ATOM 874 C C . SER A 1 107 ? 22.524 -13.355 -38.562 1.00 93.94 107 SER A C 1
ATOM 876 O O . SER A 1 107 ? 21.570 -12.664 -38.184 1.00 93.94 107 SER A O 1
ATOM 878 N N . PRO A 1 108 ? 22.605 -14.660 -38.234 1.00 94.38 108 PRO A N 1
ATOM 879 C CA . PRO A 1 108 ? 21.594 -15.315 -37.405 1.00 94.38 108 PRO A CA 1
ATOM 880 C C . PRO A 1 108 ? 21.374 -14.606 -36.062 1.00 94.38 108 PRO A C 1
ATOM 882 O O . PRO A 1 108 ? 20.233 -14.452 -35.635 1.00 94.38 108 PRO A O 1
ATOM 885 N N . THR A 1 109 ? 22.444 -14.114 -35.433 1.00 92.44 109 THR A N 1
ATOM 886 C CA . THR A 1 109 ? 22.388 -13.379 -34.160 1.00 92.44 109 THR A CA 1
ATOM 887 C C . THR A 1 109 ? 21.731 -12.006 -34.318 1.00 92.44 109 THR A C 1
ATOM 889 O O . THR A 1 109 ? 20.859 -11.657 -33.523 1.00 92.44 109 THR A O 1
ATOM 892 N N . ALA A 1 110 ? 22.068 -11.253 -35.371 1.00 93.38 110 ALA A N 1
ATOM 893 C CA . ALA A 1 110 ? 21.452 -9.954 -35.642 1.00 93.38 110 ALA A CA 1
ATOM 894 C C . ALA A 1 110 ? 19.951 -10.090 -35.943 1.00 93.38 110 ALA A C 1
ATOM 896 O O . ALA A 1 110 ? 19.130 -9.372 -35.376 1.00 93.38 110 ALA A O 1
ATOM 897 N N . LEU A 1 111 ? 19.564 -11.073 -36.762 1.00 95.31 111 LEU A N 1
ATOM 898 C CA . LEU A 1 111 ? 18.153 -11.356 -37.042 1.00 95.31 111 LEU A CA 1
ATOM 899 C C . LEU A 1 111 ? 17.399 -11.838 -35.798 1.00 95.31 111 LEU A C 1
ATOM 901 O O . LEU A 1 111 ? 16.220 -11.520 -35.644 1.00 95.31 111 LEU A O 1
ATOM 905 N N . ARG A 1 112 ? 18.062 -12.569 -34.892 1.00 96.12 112 ARG A N 1
ATOM 906 C CA . ARG A 1 112 ? 17.497 -12.954 -33.592 1.00 96.12 112 ARG A CA 1
ATOM 907 C C . ARG A 1 112 ? 17.215 -11.730 -32.717 1.00 96.12 112 ARG A C 1
ATOM 909 O O . ARG A 1 112 ? 16.112 -11.619 -32.183 1.00 96.12 112 ARG A O 1
ATOM 916 N N . MET A 1 113 ? 18.137 -10.766 -32.657 1.00 95.75 113 MET A N 1
ATOM 917 C CA . MET A 1 113 ? 17.923 -9.500 -31.943 1.00 95.75 113 MET A CA 1
ATOM 918 C C . MET A 1 113 ? 16.737 -8.720 -32.522 1.00 95.75 113 MET A C 1
ATOM 920 O O . MET A 1 113 ? 15.861 -8.291 -31.772 1.00 95.75 113 MET A O 1
ATOM 924 N N . VAL A 1 114 ? 16.651 -8.602 -33.852 1.00 96.50 114 VAL A N 1
ATOM 925 C CA . VAL A 1 114 ? 15.535 -7.925 -34.537 1.00 96.50 114 VAL A CA 1
ATOM 926 C C . VAL A 1 114 ? 14.195 -8.602 -34.231 1.00 96.50 114 VAL A C 1
ATOM 928 O O . VAL A 1 114 ? 13.233 -7.925 -33.864 1.00 96.50 114 VAL A O 1
ATOM 931 N N . ARG A 1 115 ? 14.143 -9.943 -34.297 1.00 96.75 115 ARG A N 1
ATOM 932 C CA . ARG A 1 115 ? 12.967 -10.743 -33.899 1.00 96.75 115 ARG A CA 1
ATOM 933 C C . ARG A 1 115 ? 12.553 -10.464 -32.465 1.00 96.75 115 ARG A C 1
ATOM 935 O O . ARG A 1 115 ? 11.371 -10.259 -32.207 1.00 96.75 115 ARG A O 1
ATOM 942 N N . THR A 1 116 ? 13.519 -10.405 -31.557 1.00 96.94 116 THR A N 1
ATOM 943 C CA . THR A 1 116 ? 13.269 -10.146 -30.137 1.00 96.94 116 THR A CA 1
ATOM 944 C C . THR A 1 116 ? 12.754 -8.726 -29.901 1.00 96.94 116 THR A C 1
ATOM 946 O O . THR A 1 116 ? 11.789 -8.541 -29.165 1.00 96.94 116 THR A O 1
ATOM 949 N N . CYS A 1 117 ? 13.330 -7.722 -30.571 1.00 96.56 117 CYS A N 1
ATOM 950 C CA . CYS A 1 117 ? 12.877 -6.331 -30.488 1.00 96.56 117 CYS A CA 1
ATOM 951 C C . CYS A 1 117 ? 11.436 -6.174 -30.990 1.00 96.56 117 CYS A C 1
ATOM 953 O O . CYS A 1 117 ? 10.623 -5.517 -30.341 1.00 96.56 117 CYS A O 1
ATOM 955 N N . TRP A 1 118 ? 11.100 -6.814 -32.112 1.00 97.38 118 TRP A N 1
ATOM 956 C CA . TRP A 1 118 ? 9.731 -6.823 -32.621 1.00 97.38 118 TRP A CA 1
ATOM 957 C C . TRP A 1 118 ? 8.773 -7.579 -31.694 1.00 97.38 118 TRP A C 1
ATOM 959 O O . TRP A 1 118 ? 7.671 -7.096 -31.443 1.00 97.38 118 TRP A O 1
ATOM 969 N N . LEU A 1 119 ? 9.187 -8.723 -31.140 1.00 97.38 119 LEU A N 1
ATOM 970 C CA . LEU A 1 119 ? 8.367 -9.490 -30.201 1.00 97.38 119 LEU A CA 1
ATOM 971 C C . LEU A 1 119 ? 8.073 -8.684 -28.929 1.00 97.38 119 LEU A C 1
ATOM 973 O O . LEU A 1 119 ? 6.937 -8.671 -28.461 1.00 97.38 119 LEU A O 1
ATOM 977 N N . TYR A 1 120 ? 9.067 -7.952 -28.421 1.00 96.44 120 TYR A N 1
ATOM 978 C CA . TYR A 1 120 ? 8.901 -7.022 -27.308 1.00 96.44 120 TYR A CA 1
ATOM 979 C C . TYR A 1 120 ? 7.956 -5.867 -27.654 1.00 96.44 120 TYR A C 1
ATOM 981 O O . TYR A 1 120 ? 7.080 -5.526 -26.865 1.00 96.44 120 TYR A O 1
ATOM 989 N N . PHE A 1 121 ? 8.074 -5.283 -28.849 1.00 96.38 121 PHE A N 1
ATOM 990 C CA . PHE A 1 121 ? 7.114 -4.286 -29.326 1.00 96.38 121 PHE A CA 1
ATOM 991 C C . PHE A 1 121 ? 5.689 -4.857 -29.390 1.00 96.38 121 PHE A C 1
ATOM 993 O O . PHE A 1 121 ? 4.750 -4.223 -28.911 1.00 96.38 121 PHE A O 1
ATOM 1000 N N . PHE A 1 122 ? 5.524 -6.070 -29.921 1.00 96.12 122 PHE A N 1
ATOM 1001 C CA . PHE A 1 122 ? 4.224 -6.726 -30.014 1.00 96.12 122 PHE A CA 1
ATOM 1002 C C . PHE A 1 122 ? 3.642 -7.047 -28.629 1.00 96.12 122 PHE A C 1
ATOM 1004 O O . PHE A 1 122 ? 2.440 -6.877 -28.410 1.00 96.12 122 PHE A O 1
ATOM 1011 N N . SER A 1 123 ? 4.485 -7.419 -27.657 1.00 96.19 123 SER A N 1
ATOM 1012 C CA . SER A 1 123 ? 4.053 -7.669 -26.277 1.00 96.19 123 SER A CA 1
ATOM 1013 C C . SER A 1 123 ? 3.378 -6.446 -25.655 1.00 96.19 123 SER A C 1
ATOM 1015 O O . SER A 1 123 ? 2.434 -6.604 -24.886 1.00 96.19 123 SER A O 1
ATOM 1017 N N . LYS A 1 124 ? 3.770 -5.222 -26.036 1.00 94.38 124 LYS A N 1
ATOM 1018 C CA . LYS A 1 124 ? 3.152 -3.989 -25.519 1.00 94.38 124 LYS A CA 1
ATOM 1019 C C . LYS A 1 124 ? 1.695 -3.818 -25.922 1.00 94.38 124 LYS A C 1
ATOM 1021 O O . LYS A 1 124 ? 0.948 -3.196 -25.177 1.00 94.38 124 LYS A O 1
ATOM 1026 N N . PHE A 1 125 ? 1.266 -4.421 -27.030 1.00 95.25 125 PHE A N 1
ATOM 1027 C CA . PHE A 1 125 ? -0.153 -4.473 -27.390 1.00 95.25 125 PHE A CA 1
ATOM 1028 C C . PHE A 1 125 ? -0.917 -5.516 -26.577 1.00 95.25 125 PHE A C 1
ATOM 1030 O O . PHE A 1 125 ? -2.070 -5.283 -26.231 1.00 95.25 125 PHE A O 1
ATOM 1037 N N . ILE A 1 126 ? -0.279 -6.640 -26.234 1.00 95.81 126 ILE A N 1
ATOM 1038 C CA . ILE A 1 126 ? -0.869 -7.654 -25.347 1.00 95.81 126 ILE A CA 1
ATOM 1039 C C . ILE A 1 126 ? -1.102 -7.050 -23.957 1.00 95.81 126 ILE A C 1
ATOM 1041 O O . ILE A 1 126 ? -2.175 -7.221 -23.386 1.00 95.81 126 ILE A O 1
ATOM 1045 N N . GLU A 1 127 ? -0.141 -6.268 -23.463 1.00 93.62 127 GLU A N 1
ATOM 1046 C CA . GLU A 1 127 ? -0.206 -5.571 -22.172 1.00 93.62 127 GLU A CA 1
ATOM 1047 C C . GLU A 1 127 ? -1.323 -4.504 -22.106 1.00 93.62 127 GLU A C 1
ATOM 1049 O O . GLU A 1 127 ? -1.719 -4.095 -21.018 1.00 93.62 127 GLU A O 1
ATOM 1054 N N . LEU A 1 128 ? -1.900 -4.073 -23.240 1.00 94.44 128 LEU A N 1
ATOM 1055 C CA . LEU A 1 128 ? -3.094 -3.208 -23.248 1.00 94.44 128 LEU A CA 1
ATOM 1056 C C . LEU A 1 128 ? -4.327 -3.907 -22.655 1.00 94.44 128 LEU A C 1
ATOM 1058 O O . LEU A 1 128 ? -5.288 -3.242 -22.269 1.00 94.44 128 LEU A O 1
ATOM 1062 N N . LEU A 1 129 ? -4.325 -5.241 -22.569 1.00 94.75 129 LEU A N 1
ATOM 1063 C CA . LEU A 1 129 ? -5.411 -5.988 -21.939 1.00 94.75 129 LEU A CA 1
ATOM 1064 C C . LEU A 1 129 ? -5.517 -5.706 -20.431 1.00 94.75 129 LEU A C 1
ATOM 1066 O O . LEU A 1 129 ? -6.612 -5.841 -19.885 1.00 94.75 129 LEU A O 1
ATOM 1070 N N . ASP A 1 130 ? -4.447 -5.243 -19.772 1.00 90.31 130 ASP A N 1
ATOM 1071 C CA . ASP A 1 130 ? -4.446 -4.910 -18.338 1.00 90.31 130 ASP A CA 1
ATOM 1072 C C . ASP A 1 130 ? -5.529 -3.883 -17.984 1.00 90.31 130 ASP A C 1
ATOM 1074 O O . ASP A 1 130 ? -6.390 -4.120 -17.130 1.00 90.31 130 ASP A O 1
ATOM 1078 N N . THR A 1 131 ? -5.549 -2.757 -18.695 1.00 91.81 131 THR A N 1
ATOM 1079 C CA . THR A 1 131 ? -6.568 -1.715 -18.511 1.00 91.81 131 THR A CA 1
ATOM 1080 C C . THR A 1 131 ? -7.939 -2.150 -18.981 1.00 91.81 131 THR A C 1
ATOM 1082 O O . THR A 1 131 ? -8.932 -1.761 -18.365 1.00 91.81 131 THR A O 1
ATOM 1085 N N . ILE A 1 132 ? -8.025 -2.964 -20.036 1.00 94.00 132 ILE A N 1
ATOM 1086 C CA . ILE A 1 132 ? -9.305 -3.520 -20.480 1.00 94.00 132 ILE A CA 1
ATOM 1087 C C . ILE A 1 132 ? -9.911 -4.355 -19.343 1.00 94.00 132 ILE A C 1
ATOM 1089 O O . ILE A 1 132 ? -11.089 -4.180 -19.021 1.00 94.00 132 ILE A O 1
ATOM 1093 N N . PHE A 1 133 ? -9.115 -5.176 -18.649 1.00 92.88 133 PHE A N 1
ATOM 1094 C CA . PHE A 1 133 ? -9.576 -5.901 -17.464 1.00 92.88 133 PHE A CA 1
ATOM 1095 C C . PHE A 1 133 ? -9.990 -4.968 -16.321 1.00 92.88 133 PHE A C 1
ATOM 1097 O O . PHE A 1 133 ? -10.997 -5.244 -15.666 1.00 92.88 133 PHE A O 1
ATOM 1104 N N . PHE A 1 134 ? -9.284 -3.858 -16.084 1.00 90.62 134 PHE A N 1
ATOM 1105 C CA . PHE A 1 134 ? -9.683 -2.880 -15.061 1.00 90.62 134 PHE A CA 1
ATOM 1106 C C . PHE A 1 134 ? -11.047 -2.255 -15.361 1.00 90.62 134 PHE A C 1
ATOM 1108 O O . PHE A 1 134 ? -11.911 -2.215 -14.481 1.00 90.62 134 PHE A O 1
ATOM 1115 N N . VAL A 1 135 ? -11.272 -1.843 -16.609 1.00 93.44 135 VAL A N 1
ATOM 1116 C CA . VAL A 1 135 ? -12.536 -1.249 -17.061 1.00 93.44 135 VAL A CA 1
ATOM 1117 C C . VAL A 1 135 ? -13.683 -2.257 -16.947 1.00 93.44 135 VAL A C 1
ATOM 1119 O O . VAL A 1 135 ? -14.708 -1.961 -16.330 1.00 93.44 135 VAL A O 1
ATOM 1122 N N . LEU A 1 136 ? -13.502 -3.484 -17.449 1.00 92.69 136 LEU A N 1
ATOM 1123 C CA . LEU A 1 136 ? -14.527 -4.537 -17.386 1.00 92.69 136 LEU A CA 1
ATOM 1124 C C . LEU A 1 136 ? -14.842 -4.987 -15.946 1.00 92.69 136 LEU A C 1
ATOM 1126 O O . LEU A 1 136 ? -15.951 -5.441 -15.660 1.00 92.69 136 LEU A O 1
ATOM 1130 N N . ARG A 1 137 ? -13.900 -4.831 -15.010 1.00 90.50 137 ARG A N 1
ATOM 1131 C CA . ARG A 1 137 ? -14.099 -5.123 -13.578 1.00 90.50 137 ARG A CA 1
ATOM 1132 C C . ARG A 1 137 ? -14.561 -3.916 -12.757 1.00 90.50 137 ARG A C 1
ATOM 1134 O O . ARG A 1 137 ? -14.682 -4.041 -11.538 1.00 90.50 137 ARG A O 1
ATOM 1141 N N . LYS A 1 138 ? -14.810 -2.764 -13.394 1.00 87.75 138 LYS A N 1
ATOM 1142 C CA . LYS A 1 138 ? -15.145 -1.483 -12.741 1.00 87.75 138 LYS A CA 1
ATOM 1143 C C . LYS A 1 138 ? -14.113 -1.064 -11.681 1.00 87.75 138 LYS A C 1
ATOM 1145 O O . LYS A 1 138 ? -14.457 -0.485 -10.654 1.00 87.75 138 LYS A O 1
ATOM 1150 N N . LYS A 1 139 ? -12.831 -1.354 -11.920 1.00 84.19 139 LYS A N 1
ATOM 1151 C CA . LYS A 1 139 ? -11.696 -0.926 -11.084 1.00 84.19 139 LYS A CA 1
ATOM 1152 C C . LYS A 1 139 ? -11.102 0.378 -11.616 1.00 84.19 139 LYS A C 1
ATOM 1154 O O . LYS A 1 139 ? -9.925 0.458 -11.952 1.00 84.19 139 LYS A O 1
ATOM 1159 N N . ASN A 1 140 ? -11.936 1.416 -11.693 1.00 81.44 140 ASN A N 1
ATOM 1160 C CA . ASN A 1 140 ? -11.565 2.710 -12.280 1.00 81.44 140 ASN A CA 1
ATOM 1161 C C . ASN A 1 140 ? -10.418 3.401 -11.524 1.00 81.44 140 ASN A C 1
ATOM 1163 O O . ASN A 1 140 ? -9.644 4.134 -12.125 1.00 81.44 140 ASN A O 1
ATOM 1167 N N . ASN A 1 141 ? -10.245 3.102 -10.233 1.00 77.31 141 ASN A N 1
ATOM 1168 C CA . ASN A 1 141 ? -9.110 3.568 -9.434 1.00 77.31 141 ASN A CA 1
ATOM 1169 C C . ASN A 1 141 ? -7.745 3.039 -9.920 1.00 77.31 141 ASN A C 1
ATOM 1171 O O . ASN A 1 141 ? -6.718 3.633 -9.602 1.00 77.31 141 ASN A O 1
ATOM 1175 N N . GLN A 1 142 ? -7.715 1.947 -10.693 1.00 73.69 142 GLN A N 1
ATOM 1176 C CA . GLN A 1 142 ? -6.495 1.404 -11.301 1.00 73.69 142 GLN A CA 1
ATOM 1177 C C . GLN A 1 142 ? -6.194 2.026 -12.678 1.00 73.69 142 GLN A C 1
ATOM 1179 O O . GLN A 1 142 ? -5.043 2.020 -13.116 1.00 73.69 142 GLN A O 1
ATOM 1184 N N . VAL A 1 143 ? -7.189 2.633 -13.338 1.00 86.56 143 VAL A N 1
ATOM 1185 C CA . VAL A 1 143 ? -7.040 3.330 -14.630 1.00 86.56 143 VAL A CA 1
ATOM 1186 C C . VAL A 1 143 ? -6.537 4.758 -14.387 1.00 86.56 143 VAL A C 1
ATOM 1188 O O . VAL A 1 143 ? -7.247 5.746 -14.548 1.00 86.56 143 VAL A O 1
ATOM 1191 N N . THR A 1 144 ? -5.288 4.868 -13.938 1.00 85.25 144 THR A N 1
ATOM 1192 C CA . THR A 1 144 ? -4.639 6.160 -13.661 1.00 85.25 144 THR A CA 1
ATOM 1193 C C . THR A 1 144 ? -4.017 6.765 -14.920 1.00 85.25 144 THR A C 1
ATOM 1195 O O . THR A 1 144 ? -3.668 6.045 -15.857 1.00 85.25 144 THR A O 1
ATOM 1198 N N . PHE A 1 145 ? -3.797 8.088 -14.921 1.00 82.25 145 PHE A N 1
ATOM 1199 C CA . PHE A 1 145 ? -3.067 8.770 -15.999 1.00 82.25 145 PHE A CA 1
ATOM 1200 C C . PHE A 1 145 ? -1.711 8.115 -16.269 1.00 82.25 145 PHE A C 1
ATOM 1202 O O . PHE A 1 145 ? -1.390 7.846 -17.418 1.00 82.25 145 PHE A O 1
ATOM 1209 N N . LEU A 1 146 ? -0.944 7.808 -15.215 1.00 72.44 146 LEU A N 1
ATOM 1210 C CA . LEU A 1 146 ? 0.369 7.176 -15.344 1.00 72.44 146 LEU A CA 1
ATOM 1211 C C . LEU A 1 146 ? 0.283 5.843 -16.089 1.00 72.44 146 LEU A C 1
ATOM 1213 O O . LEU A 1 146 ? 1.060 5.593 -17.005 1.00 72.44 146 LEU A O 1
ATOM 1217 N N . HIS A 1 147 ? -0.675 5.005 -15.707 1.00 78.62 147 HIS A N 1
ATOM 1218 C CA . HIS A 1 147 ? -0.839 3.690 -16.300 1.00 78.62 147 HIS A CA 1
ATOM 1219 C C . HIS A 1 147 ? -1.286 3.794 -17.770 1.00 78.62 147 HIS A C 1
ATOM 1221 O O . HIS A 1 147 ? -0.649 3.214 -18.647 1.00 78.62 147 HIS A O 1
ATOM 1227 N N . VAL A 1 148 ? -2.298 4.612 -18.080 1.00 90.31 148 VAL A N 1
ATOM 1228 C CA . VAL A 1 148 ? -2.750 4.812 -19.471 1.00 90.31 148 VAL A CA 1
ATOM 1229 C C . VAL A 1 148 ? -1.660 5.462 -20.326 1.00 90.31 148 VAL A C 1
ATOM 1231 O O . VAL A 1 148 ? -1.426 5.011 -21.446 1.00 90.31 148 VAL A O 1
ATOM 1234 N N . PHE A 1 149 ? -0.956 6.472 -19.806 1.00 89.56 149 PHE A N 1
ATOM 1235 C CA . PHE A 1 149 ? 0.151 7.133 -20.497 1.00 89.56 149 PHE A CA 1
ATOM 1236 C C . PHE A 1 149 ? 1.278 6.146 -20.804 1.00 89.56 149 PHE A C 1
ATOM 1238 O O . PHE A 1 149 ? 1.678 6.042 -21.959 1.00 89.56 149 PHE A O 1
ATOM 1245 N N . HIS A 1 150 ? 1.732 5.371 -19.812 1.00 85.31 150 HIS A N 1
ATOM 1246 C CA . HIS A 1 150 ? 2.768 4.351 -19.986 1.00 85.31 150 HIS A CA 1
ATOM 1247 C C . HIS A 1 150 ? 2.378 3.312 -21.046 1.00 85.31 150 HIS A C 1
ATOM 1249 O O . HIS A 1 150 ? 3.109 3.116 -22.015 1.00 85.31 150 HIS A O 1
ATOM 1255 N N . HIS A 1 151 ? 1.198 2.697 -20.922 1.00 90.25 151 HIS A N 1
ATOM 1256 C CA . HIS A 1 151 ? 0.730 1.680 -21.870 1.00 90.25 151 HIS A CA 1
ATOM 1257 C C . HIS A 1 151 ? 0.448 2.241 -23.275 1.00 90.25 151 HIS A C 1
ATOM 1259 O O . HIS A 1 151 ? 0.452 1.484 -24.238 1.00 90.25 151 HIS A O 1
ATOM 1265 N N . SER A 1 152 ? 0.268 3.557 -23.424 1.00 91.12 152 SER A N 1
ATOM 1266 C CA . SER A 1 152 ? 0.102 4.205 -24.734 1.00 91.12 152 SER A CA 1
ATOM 1267 C C . SER A 1 152 ? 1.442 4.595 -25.362 1.00 91.12 152 SER A C 1
ATOM 1269 O O . SER A 1 152 ? 1.682 4.328 -26.537 1.00 91.12 152 SER A O 1
ATOM 1271 N N . ILE A 1 153 ? 2.340 5.218 -24.594 1.00 90.62 153 ILE A N 1
ATOM 1272 C CA . ILE A 1 153 ? 3.600 5.749 -25.125 1.00 90.62 153 ILE A CA 1
ATOM 1273 C C . ILE A 1 153 ? 4.625 4.649 -25.407 1.00 90.62 153 ILE A C 1
ATOM 1275 O O . ILE A 1 153 ? 5.414 4.781 -26.341 1.00 90.62 153 ILE A O 1
ATOM 1279 N N . MET A 1 154 ? 4.607 3.549 -24.646 1.00 88.50 154 MET A N 1
ATOM 1280 C CA . MET A 1 154 ? 5.542 2.434 -24.823 1.00 88.50 154 MET A CA 1
ATOM 1281 C C . MET A 1 154 ? 5.426 1.785 -26.212 1.00 88.50 154 MET A C 1
ATOM 1283 O O . MET A 1 154 ? 6.419 1.826 -26.933 1.00 88.50 154 MET A O 1
ATOM 1287 N N . PRO A 1 155 ? 4.269 1.259 -26.666 1.00 92.56 155 PRO A N 1
ATOM 1288 C CA . PRO A 1 155 ? 4.156 0.708 -28.020 1.00 92.56 155 PRO A CA 1
ATOM 1289 C C . PRO A 1 155 ? 4.401 1.768 -29.103 1.00 92.56 155 PRO A C 1
ATOM 1291 O O . PRO A 1 155 ? 5.023 1.469 -30.120 1.00 92.56 155 PRO A O 1
ATOM 1294 N N . TRP A 1 156 ? 3.981 3.021 -28.883 1.00 94.06 156 TRP A N 1
ATOM 1295 C CA . TRP A 1 156 ? 4.174 4.092 -29.864 1.00 94.06 156 TRP A CA 1
ATOM 1296 C C . TRP A 1 156 ? 5.653 4.415 -30.100 1.00 94.06 156 TRP A C 1
ATOM 1298 O O . TRP A 1 156 ? 6.106 4.458 -31.239 1.00 94.06 156 TRP A O 1
ATOM 1308 N N . THR A 1 157 ? 6.427 4.594 -29.028 1.00 91.31 157 THR A N 1
ATOM 1309 C CA . THR A 1 157 ? 7.864 4.900 -29.114 1.00 91.31 157 THR A CA 1
ATOM 1310 C C . THR A 1 157 ? 8.690 3.694 -29.551 1.00 91.31 157 THR A C 1
ATOM 1312 O O . THR A 1 157 ? 9.620 3.843 -30.345 1.00 91.31 157 THR A O 1
ATOM 1315 N N . TRP A 1 158 ? 8.327 2.488 -29.105 1.00 93.31 158 TRP A N 1
ATOM 1316 C CA . TRP A 1 158 ? 9.014 1.260 -29.505 1.00 93.31 158 TRP A CA 1
ATOM 1317 C C . TRP A 1 158 ? 8.885 0.957 -30.991 1.00 93.31 158 TRP A C 1
ATOM 1319 O O . TRP A 1 158 ? 9.805 0.367 -31.548 1.00 93.31 158 TRP A O 1
ATOM 1329 N N . TRP A 1 159 ? 7.819 1.413 -31.652 1.00 96.06 159 TRP A N 1
ATOM 1330 C CA . TRP A 1 159 ? 7.709 1.310 -33.106 1.00 96.06 159 TRP A CA 1
ATOM 1331 C C . TRP A 1 159 ? 8.935 1.911 -33.808 1.00 96.06 159 TRP A C 1
ATOM 1333 O O . TRP A 1 159 ? 9.539 1.261 -34.656 1.00 96.06 159 TRP A O 1
ATOM 1343 N N . PHE A 1 160 ? 9.360 3.110 -33.397 1.00 92.81 160 PHE A N 1
ATOM 1344 C CA . PHE A 1 160 ? 10.537 3.778 -33.955 1.00 92.81 160 PHE A CA 1
ATOM 1345 C C . PHE A 1 160 ? 11.832 3.048 -33.587 1.00 92.81 160 PHE A C 1
ATOM 1347 O O . PHE A 1 160 ? 12.699 2.861 -34.437 1.00 92.81 160 PHE A O 1
ATOM 1354 N N . GLY A 1 161 ? 11.950 2.589 -32.338 1.00 91.00 161 GLY A N 1
ATOM 1355 C CA . GLY A 1 161 ? 13.109 1.816 -31.887 1.00 91.00 161 GLY A CA 1
ATOM 1356 C C . GLY A 1 161 ? 13.309 0.543 -32.708 1.00 91.00 161 GLY A C 1
ATOM 1357 O O . GLY A 1 161 ? 14.411 0.284 -33.176 1.00 91.00 161 GLY A O 1
ATOM 1358 N N . VAL A 1 162 ? 12.236 -0.210 -32.960 1.00 94.38 162 VAL A N 1
ATOM 1359 C CA . VAL A 1 162 ? 12.286 -1.411 -33.801 1.00 94.38 162 VAL A CA 1
ATOM 1360 C C . VAL A 1 162 ? 12.553 -1.032 -35.257 1.00 94.38 162 VAL A C 1
ATOM 1362 O O . VAL A 1 162 ? 13.451 -1.593 -35.869 1.00 94.38 162 VAL A O 1
ATOM 1365 N N . LYS A 1 163 ? 11.838 -0.044 -35.806 1.00 92.62 163 LYS A N 1
ATOM 1366 C CA . LYS A 1 163 ? 11.935 0.325 -37.224 1.00 92.62 163 LYS A CA 1
ATOM 1367 C C . LYS A 1 163 ? 13.312 0.853 -37.637 1.00 92.62 163 LYS A C 1
ATOM 1369 O O . LYS A 1 163 ? 13.701 0.615 -38.774 1.00 92.62 163 LYS A O 1
ATOM 1374 N N . PHE A 1 164 ? 14.025 1.553 -36.754 1.00 91.38 164 PHE A N 1
ATOM 1375 C CA . PHE A 1 164 ? 15.290 2.215 -37.095 1.00 91.38 164 PHE A CA 1
ATOM 1376 C C . PHE A 1 164 ? 16.511 1.649 -36.370 1.00 91.38 164 PHE A C 1
ATOM 1378 O O . PHE A 1 164 ? 17.601 1.726 -36.914 1.00 91.38 164 PHE A O 1
ATOM 1385 N N . ALA A 1 165 ? 16.369 1.096 -35.163 1.00 92.12 165 ALA A N 1
ATOM 1386 C CA . ALA A 1 165 ? 17.506 0.737 -34.312 1.00 92.12 165 ALA A CA 1
ATOM 1387 C C . ALA A 1 165 ? 17.241 -0.532 -33.477 1.00 92.12 165 ALA A C 1
ATOM 1389 O O . ALA A 1 165 ? 17.404 -0.539 -32.254 1.00 92.12 165 ALA A O 1
ATOM 1390 N N . ALA A 1 166 ? 16.825 -1.620 -34.134 1.00 92.31 166 ALA A N 1
ATOM 1391 C CA . ALA A 1 166 ? 16.529 -2.905 -33.493 1.00 92.31 166 ALA A CA 1
ATOM 1392 C C . ALA A 1 166 ? 17.800 -3.659 -33.041 1.00 92.31 166 ALA A C 1
ATOM 1394 O O . ALA A 1 166 ? 18.193 -4.668 -33.629 1.00 92.31 166 ALA A O 1
ATOM 1395 N N . GLY A 1 167 ? 18.458 -3.168 -31.988 1.00 90.62 167 GLY A N 1
ATOM 1396 C CA . GLY A 1 167 ? 19.633 -3.798 -31.382 1.00 90.62 167 GLY A CA 1
ATOM 1397 C C . GLY A 1 167 ? 20.464 -2.843 -30.523 1.00 90.62 167 GLY A C 1
ATOM 1398 O O . GLY A 1 167 ? 20.057 -1.717 -30.238 1.00 90.62 167 GLY A O 1
ATOM 1399 N N . GLY A 1 168 ? 21.643 -3.294 -30.096 1.00 90.56 168 GLY A N 1
ATOM 1400 C CA . GLY A 1 168 ? 22.601 -2.469 -29.358 1.00 90.56 168 GLY A CA 1
ATOM 1401 C C . GLY A 1 168 ? 22.113 -2.017 -27.975 1.00 90.56 168 GLY A C 1
ATOM 1402 O O . GLY A 1 168 ? 21.182 -2.586 -27.394 1.00 90.56 168 GLY A O 1
ATOM 1403 N N . LEU A 1 169 ? 22.736 -0.956 -27.454 1.00 86.81 169 LEU A N 1
ATOM 1404 C CA . LEU A 1 169 ? 22.509 -0.408 -26.111 1.00 86.81 169 LEU A CA 1
ATOM 1405 C C . LEU A 1 169 ? 21.038 -0.046 -25.842 1.00 86.81 169 LEU A C 1
ATOM 1407 O O . LEU A 1 169 ? 20.560 -0.204 -24.717 1.00 86.81 169 LEU A O 1
ATOM 1411 N N . GLY A 1 170 ? 20.298 0.393 -26.866 1.00 81.88 170 GLY A N 1
ATOM 1412 C CA . GLY A 1 170 ? 18.882 0.762 -26.743 1.00 81.88 170 GLY A CA 1
ATOM 1413 C C . GLY A 1 170 ? 17.994 -0.379 -26.230 1.00 81.88 170 GLY A C 1
ATOM 1414 O O . GLY A 1 170 ? 17.007 -0.139 -25.534 1.00 81.88 170 GLY A O 1
ATOM 1415 N N . THR A 1 171 ? 18.385 -1.632 -26.482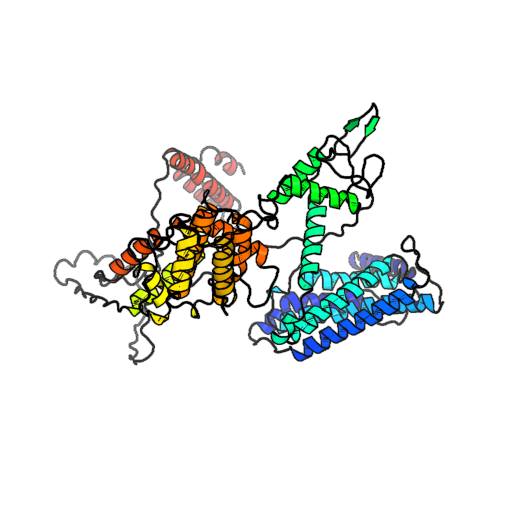 1.00 91.12 171 THR A N 1
ATOM 1416 C CA . THR A 1 171 ? 17.633 -2.825 -26.056 1.00 91.12 171 THR A CA 1
ATOM 1417 C C . THR A 1 171 ? 17.843 -3.203 -24.589 1.00 91.12 171 THR A C 1
ATOM 1419 O O . THR A 1 171 ? 17.073 -3.998 -24.050 1.00 91.12 171 THR A O 1
ATOM 1422 N N . PHE A 1 172 ? 18.813 -2.594 -23.894 1.00 87.69 172 PHE A N 1
ATOM 1423 C CA . PHE A 1 172 ? 19.096 -2.903 -22.487 1.00 87.69 172 PHE A CA 1
ATOM 1424 C C . PHE A 1 172 ? 17.882 -2.652 -21.590 1.00 87.69 172 PHE A C 1
ATOM 1426 O O . PHE A 1 172 ? 17.572 -3.422 -20.679 1.00 87.69 172 PHE A O 1
ATOM 1433 N N . HIS A 1 173 ? 17.152 -1.570 -21.869 1.00 81.69 173 HIS A N 1
ATOM 1434 C CA . HIS A 1 173 ? 15.949 -1.253 -21.119 1.00 81.69 173 HIS A CA 1
ATOM 1435 C C . HIS A 1 173 ? 14.845 -2.298 -21.325 1.00 81.69 173 HIS A C 1
ATOM 1437 O O . HIS A 1 173 ? 14.150 -2.603 -20.357 1.00 81.69 173 HIS A O 1
ATOM 1443 N N . ALA A 1 174 ? 14.705 -2.864 -22.530 1.00 85.88 174 ALA A N 1
ATOM 1444 C CA . ALA A 1 174 ? 13.754 -3.945 -22.781 1.00 85.88 174 ALA A CA 1
ATOM 1445 C C . ALA A 1 174 ? 14.133 -5.225 -22.039 1.00 85.88 174 ALA A C 1
ATOM 1447 O O . ALA A 1 174 ? 13.256 -5.830 -21.430 1.00 85.88 174 ALA A O 1
ATOM 1448 N N . LEU A 1 175 ? 15.420 -5.592 -22.005 1.00 89.19 175 LEU A N 1
ATOM 1449 C CA . LEU A 1 175 ? 15.896 -6.728 -21.209 1.00 89.19 175 LEU A CA 1
ATOM 1450 C C . LEU A 1 175 ? 15.502 -6.573 -19.732 1.00 89.19 175 LEU A C 1
ATOM 1452 O O . LEU A 1 175 ? 14.869 -7.459 -19.157 1.00 89.19 175 LEU A O 1
ATOM 1456 N N . LEU A 1 176 ? 15.815 -5.423 -19.124 1.00 85.12 176 LEU A N 1
ATOM 1457 C CA . LEU A 1 176 ? 15.445 -5.156 -17.732 1.00 85.12 176 LEU A CA 1
ATOM 1458 C C . LEU A 1 176 ? 13.925 -5.107 -17.532 1.00 85.12 176 LEU A C 1
ATOM 1460 O O . LEU A 1 176 ? 13.427 -5.602 -16.523 1.00 85.12 176 LEU A O 1
ATOM 1464 N N . ASN A 1 177 ? 13.180 -4.533 -18.480 1.00 86.50 177 ASN A N 1
ATOM 1465 C CA . ASN A 1 177 ? 11.723 -4.493 -18.405 1.00 86.50 177 ASN A CA 1
ATOM 1466 C C . ASN A 1 177 ? 11.120 -5.902 -18.444 1.00 86.50 177 ASN A C 1
ATOM 1468 O O . ASN A 1 177 ? 10.234 -6.174 -17.642 1.00 86.50 177 ASN A O 1
ATOM 1472 N N . CYS A 1 178 ? 11.635 -6.807 -19.282 1.00 88.94 178 CYS A N 1
ATOM 1473 C CA . CYS A 1 178 ? 11.181 -8.198 -19.322 1.00 88.94 178 CYS A CA 1
ATOM 1474 C C . CYS A 1 178 ? 11.391 -8.893 -17.972 1.00 88.94 178 CYS A C 1
ATOM 1476 O O . CYS A 1 178 ? 10.467 -9.522 -17.466 1.00 88.94 178 CYS A O 1
ATOM 1478 N N . ILE A 1 179 ? 12.555 -8.712 -17.338 1.00 89.00 179 ILE A N 1
ATOM 1479 C CA . ILE A 1 179 ? 12.840 -9.274 -16.006 1.00 89.00 179 ILE A CA 1
ATOM 1480 C C . ILE A 1 179 ? 11.859 -8.727 -14.961 1.00 89.00 179 ILE A C 1
ATOM 1482 O O . ILE A 1 179 ? 11.279 -9.486 -14.184 1.00 89.00 179 ILE A O 1
ATOM 1486 N N . VAL A 1 180 ? 11.623 -7.412 -14.961 1.00 82.38 180 VAL A N 1
ATOM 1487 C CA . VAL A 1 180 ? 10.644 -6.789 -14.058 1.00 82.38 180 VAL A CA 1
ATOM 1488 C C . VAL A 1 180 ? 9.225 -7.284 -14.354 1.00 82.38 180 VAL A C 1
ATOM 1490 O O . VAL A 1 180 ? 8.463 -7.514 -13.420 1.00 82.38 180 VAL A O 1
ATOM 1493 N N . HIS A 1 181 ? 8.867 -7.512 -15.618 1.00 85.44 181 HIS A N 1
ATOM 1494 C CA . HIS A 1 181 ? 7.561 -8.044 -16.013 1.00 85.44 181 HIS A CA 1
ATOM 1495 C C . HIS A 1 181 ? 7.367 -9.497 -15.575 1.00 85.44 181 HIS A C 1
ATOM 1497 O O . HIS A 1 181 ? 6.282 -9.828 -15.104 1.00 85.44 181 HIS A O 1
ATOM 1503 N N . VAL A 1 182 ? 8.401 -10.344 -15.609 1.00 91.19 182 VAL A N 1
ATOM 1504 C CA . VAL A 1 182 ? 8.336 -11.690 -15.008 1.00 91.19 182 VAL A CA 1
ATOM 1505 C C . VAL A 1 182 ? 7.916 -11.589 -13.546 1.00 91.19 182 VAL A C 1
ATOM 1507 O O . VAL A 1 182 ? 6.977 -12.256 -13.120 1.00 91.19 182 VAL A O 1
ATOM 1510 N N . VAL A 1 183 ? 8.564 -10.707 -12.789 1.00 85.56 183 VAL A N 1
ATOM 1511 C CA . VAL A 1 183 ? 8.284 -10.496 -11.367 1.00 85.56 183 VAL A CA 1
ATOM 1512 C C . VAL A 1 183 ? 6.867 -9.929 -11.169 1.00 85.56 183 VAL A C 1
ATOM 1514 O O . VAL A 1 183 ? 6.050 -10.518 -10.460 1.00 85.56 183 VAL A O 1
ATOM 1517 N N . MET A 1 184 ? 6.531 -8.837 -11.856 1.00 83.44 184 MET A N 1
ATOM 1518 C CA . MET A 1 184 ? 5.255 -8.128 -11.726 1.00 83.44 184 MET A CA 1
ATOM 1519 C C . MET A 1 184 ? 4.042 -8.979 -12.140 1.00 83.44 184 MET A C 1
ATOM 1521 O O . MET A 1 184 ? 3.063 -9.051 -11.397 1.00 83.44 184 MET A O 1
ATOM 1525 N N . TYR A 1 185 ? 4.089 -9.665 -13.285 1.00 87.75 185 TYR A N 1
ATOM 1526 C CA . TYR A 1 185 ? 2.976 -10.512 -13.727 1.00 87.75 185 TYR A CA 1
ATOM 1527 C C . TYR A 1 185 ? 2.892 -11.823 -12.944 1.00 87.75 185 TYR A C 1
ATOM 1529 O O . TYR A 1 185 ? 1.793 -12.347 -12.778 1.00 87.75 185 TYR A O 1
ATOM 1537 N N . THR A 1 186 ? 3.995 -12.315 -12.365 1.00 87.94 186 THR A N 1
ATOM 1538 C CA . THR A 1 186 ? 3.930 -13.415 -11.386 1.00 87.94 186 THR A CA 1
ATOM 1539 C C . THR A 1 186 ? 3.165 -12.964 -10.145 1.00 87.94 186 THR A C 1
ATOM 1541 O O . THR A 1 186 ? 2.288 -13.682 -9.667 1.00 87.94 186 THR A O 1
ATOM 1544 N N . TYR A 1 187 ? 3.419 -11.741 -9.667 1.00 82.06 187 TYR A N 1
ATOM 1545 C CA . TYR A 1 187 ? 2.642 -11.140 -8.583 1.00 82.06 187 TYR A CA 1
ATOM 1546 C C . TYR A 1 187 ? 1.157 -11.019 -8.947 1.00 82.06 187 TYR A C 1
ATOM 1548 O O . TYR A 1 187 ? 0.313 -11.524 -8.209 1.00 82.06 187 TYR A O 1
ATOM 1556 N N . TYR A 1 188 ? 0.814 -10.440 -10.104 1.00 82.75 188 TYR A N 1
ATOM 1557 C CA . TYR A 1 188 ? -0.587 -10.317 -10.526 1.00 82.75 188 TYR A CA 1
ATOM 1558 C C . TYR A 1 188 ? -1.269 -11.672 -10.761 1.00 82.75 188 TYR A C 1
ATOM 1560 O O . TYR A 1 188 ? -2.435 -11.845 -10.391 1.00 82.75 188 TYR A O 1
ATOM 1568 N N . GLY A 1 189 ? -0.542 -12.653 -11.297 1.00 84.25 189 GLY A N 1
ATOM 1569 C CA . GLY A 1 189 ? -0.994 -14.032 -11.460 1.00 84.25 189 GLY A CA 1
ATOM 1570 C C . GLY A 1 189 ? -1.364 -14.660 -10.120 1.00 84.25 189 GLY A C 1
ATOM 1571 O O . GLY A 1 189 ? -2.498 -15.105 -9.944 1.00 84.25 189 GLY A O 1
ATOM 1572 N N . ILE A 1 190 ? -0.471 -14.588 -9.133 1.00 81.06 190 ILE A N 1
ATOM 1573 C CA . ILE A 1 190 ? -0.722 -15.103 -7.780 1.00 81.06 190 ILE A CA 1
ATOM 1574 C C . ILE A 1 190 ? -1.855 -14.326 -7.088 1.00 81.06 190 ILE A C 1
ATOM 1576 O O . ILE A 1 190 ? -2.727 -14.939 -6.474 1.00 81.06 190 ILE A O 1
ATOM 1580 N N . CYS A 1 191 ? -1.926 -12.998 -7.240 1.00 74.94 191 CYS A N 1
ATOM 1581 C CA . CYS A 1 191 ? -3.035 -12.200 -6.708 1.00 74.94 191 CYS A CA 1
ATOM 1582 C C . CYS A 1 191 ? -4.392 -12.618 -7.291 1.00 74.94 191 CYS A C 1
ATOM 1584 O O . CYS A 1 191 ? -5.398 -12.599 -6.576 1.00 74.94 191 CYS A O 1
ATOM 1586 N N . SER A 1 192 ? -4.424 -12.997 -8.573 1.00 77.56 192 SER A N 1
ATOM 1587 C CA . SER A 1 192 ? -5.642 -13.433 -9.262 1.00 77.56 192 SER A CA 1
ATOM 1588 C C . SER A 1 192 ? -6.131 -14.822 -8.829 1.00 77.56 192 SER A C 1
ATOM 1590 O O . SER A 1 192 ? -7.325 -15.087 -8.936 1.00 77.56 192 SER A O 1
ATOM 1592 N N . LEU A 1 193 ? -5.267 -15.669 -8.249 1.00 76.56 193 LEU A N 1
ATOM 1593 C CA . LEU A 1 193 ? -5.649 -16.971 -7.672 1.00 76.56 193 LEU A CA 1
ATOM 1594 C C . LEU A 1 193 ? -6.490 -16.842 -6.385 1.00 76.56 193 LEU A C 1
ATOM 1596 O O . LEU A 1 193 ? -7.083 -17.820 -5.928 1.00 76.56 193 LEU A O 1
ATOM 1600 N N . GLY A 1 194 ? -6.601 -15.628 -5.838 1.00 68.88 194 GLY A N 1
ATOM 1601 C CA . GLY A 1 194 ? -7.448 -15.296 -4.697 1.00 68.88 194 GLY A CA 1
ATOM 1602 C C . GLY A 1 194 ? -6.705 -15.251 -3.355 1.00 68.88 194 GLY A C 1
ATOM 1603 O O . GLY A 1 194 ? -5.500 -15.508 -3.296 1.00 68.88 194 GLY A O 1
ATOM 1604 N N . PRO A 1 195 ? -7.425 -14.936 -2.260 1.00 63.53 195 PRO A N 1
ATOM 1605 C CA . PRO A 1 195 ? -6.828 -14.642 -0.951 1.00 63.53 195 PRO A CA 1
ATOM 1606 C C . PRO A 1 195 ? -5.967 -15.779 -0.382 1.00 63.53 195 PRO A C 1
ATOM 1608 O O . PRO A 1 195 ? -4.966 -15.535 0.282 1.00 63.53 195 PRO A O 1
ATOM 1611 N N . ALA A 1 196 ? -6.292 -17.035 -0.708 1.00 64.25 196 ALA A N 1
ATOM 1612 C CA . ALA A 1 196 ? -5.559 -18.213 -0.238 1.00 64.25 196 ALA A CA 1
ATOM 1613 C C . ALA A 1 196 ? -4.089 -18.275 -0.709 1.00 64.25 196 ALA A C 1
ATOM 1615 O O . ALA A 1 196 ? -3.274 -18.954 -0.081 1.00 64.25 196 ALA A O 1
ATOM 1616 N N . TYR A 1 197 ? -3.748 -17.577 -1.798 1.00 62.97 197 TYR A N 1
ATOM 1617 C CA . TYR A 1 197 ? -2.408 -17.570 -2.392 1.00 62.97 197 TYR A CA 1
ATOM 1618 C C . TYR A 1 197 ? -1.622 -16.285 -2.101 1.00 62.97 197 TYR A C 1
ATOM 1620 O O . TYR A 1 197 ? -0.424 -16.229 -2.380 1.00 62.97 197 TYR A O 1
ATOM 1628 N N . HIS A 1 198 ? -2.245 -15.276 -1.480 1.00 59.09 198 HIS A N 1
ATOM 1629 C CA . HIS A 1 198 ? -1.570 -14.025 -1.107 1.00 59.09 198 HIS A CA 1
ATOM 1630 C C . HIS A 1 198 ? -0.444 -14.249 -0.087 1.00 59.09 198 HIS A C 1
ATOM 1632 O O . HIS A 1 198 ? 0.561 -13.545 -0.131 1.00 59.09 198 HIS A O 1
ATOM 1638 N N . LYS A 1 199 ? -0.531 -15.318 0.717 1.00 54.34 199 LYS A N 1
ATOM 1639 C CA . LYS A 1 199 ? 0.526 -15.785 1.634 1.00 54.34 199 LYS A CA 1
ATOM 1640 C C . LYS A 1 199 ? 1.884 -16.070 0.968 1.00 54.34 199 LYS A C 1
ATOM 1642 O O . LYS A 1 199 ? 2.903 -16.080 1.647 1.00 54.34 199 LYS A O 1
ATOM 1647 N N . TYR A 1 200 ? 1.921 -16.306 -0.348 1.00 56.78 200 TYR A N 1
ATOM 1648 C CA . TYR A 1 200 ? 3.159 -16.581 -1.092 1.00 56.78 200 TYR A CA 1
ATOM 1649 C C . TYR A 1 200 ? 3.840 -15.313 -1.646 1.00 56.78 200 TYR A C 1
ATOM 1651 O O . TYR A 1 200 ? 4.913 -15.403 -2.240 1.00 56.78 200 TYR A O 1
ATOM 1659 N N . LEU A 1 201 ? 3.263 -14.122 -1.438 1.00 56.97 201 LEU A N 1
ATOM 1660 C CA . LEU A 1 201 ? 3.756 -12.835 -1.955 1.00 56.97 201 LEU A CA 1
ATOM 1661 C C . LEU A 1 201 ? 4.710 -12.111 -0.979 1.00 56.97 201 LEU A C 1
ATOM 1663 O O . LEU A 1 201 ? 4.694 -10.885 -0.866 1.00 56.97 201 LEU A O 1
ATOM 1667 N N . TRP A 1 202 ? 5.571 -12.860 -0.285 1.00 47.28 202 TRP A N 1
ATOM 1668 C CA . TRP A 1 202 ? 6.486 -12.364 0.761 1.00 47.28 202 TRP A CA 1
ATOM 1669 C C . TRP A 1 202 ? 7.504 -11.310 0.277 1.00 47.28 202 TRP A C 1
ATOM 1671 O O . TRP A 1 202 ? 8.041 -10.545 1.077 1.00 47.28 202 TRP A O 1
ATOM 1681 N N . TRP A 1 203 ? 7.746 -11.221 -1.035 1.00 51.16 203 TRP A N 1
ATOM 1682 C CA . TRP A 1 203 ? 8.720 -10.314 -1.650 1.00 51.16 203 TRP A CA 1
ATOM 1683 C C . TRP A 1 203 ? 8.150 -8.938 -2.058 1.00 51.16 203 TRP A C 1
ATOM 1685 O O . TRP A 1 203 ? 8.910 -8.077 -2.506 1.00 51.16 203 TRP A O 1
ATOM 1695 N N . LYS A 1 204 ? 6.850 -8.674 -1.830 1.00 46.00 204 LYS A N 1
ATOM 1696 C CA . LYS A 1 204 ? 6.197 -7.357 -2.033 1.00 46.00 204 LYS A CA 1
ATOM 1697 C C . LYS A 1 204 ? 6.972 -6.204 -1.365 1.00 46.00 204 LYS A C 1
ATOM 1699 O O . LYS A 1 204 ? 7.039 -5.109 -1.916 1.00 46.00 204 LYS A O 1
ATOM 1704 N N . LYS A 1 205 ? 7.620 -6.483 -0.226 1.00 39.19 205 LYS A N 1
ATOM 1705 C CA . LYS A 1 205 ? 8.438 -5.546 0.566 1.00 39.19 205 LYS A CA 1
ATOM 1706 C C . LYS A 1 205 ? 9.623 -4.959 -0.214 1.00 39.19 205 LYS A C 1
ATOM 1708 O O . LYS A 1 205 ? 9.903 -3.772 -0.090 1.00 39.19 205 LYS A O 1
ATOM 1713 N N . TYR A 1 206 ? 10.289 -5.751 -1.058 1.00 50.09 206 TYR A N 1
ATOM 1714 C CA . TYR A 1 206 ? 11.471 -5.292 -1.799 1.00 50.09 206 TYR A CA 1
ATOM 1715 C C . TYR A 1 206 ? 11.123 -4.268 -2.885 1.00 50.09 206 TYR A C 1
ATOM 1717 O O . TYR A 1 206 ? 11.916 -3.371 -3.165 1.00 50.09 206 TYR A O 1
ATOM 1725 N N . MET A 1 207 ? 9.920 -4.354 -3.459 1.00 47.00 207 MET A N 1
ATOM 1726 C CA . MET A 1 207 ? 9.468 -3.427 -4.496 1.00 47.00 207 MET A CA 1
ATOM 1727 C C . MET A 1 207 ? 9.251 -2.014 -3.931 1.00 47.00 207 MET A C 1
ATOM 1729 O O . MET A 1 207 ? 9.721 -1.039 -4.516 1.00 47.00 207 MET A O 1
ATOM 1733 N N . THR A 1 208 ? 8.617 -1.900 -2.761 1.00 52.91 208 THR A N 1
ATOM 1734 C CA . THR A 1 208 ? 8.383 -0.617 -2.076 1.00 52.91 208 THR A CA 1
ATOM 1735 C C . THR A 1 208 ? 9.677 -0.007 -1.541 1.00 52.91 208 THR A C 1
ATOM 1737 O O . THR A 1 208 ? 9.868 1.204 -1.621 1.00 52.91 208 THR A O 1
ATOM 1740 N N . THR A 1 209 ? 10.612 -0.827 -1.051 1.00 50.31 209 THR A N 1
ATOM 1741 C CA . THR A 1 209 ? 11.927 -0.339 -0.604 1.00 50.31 209 THR A CA 1
ATOM 1742 C C . THR A 1 209 ? 12.744 0.252 -1.757 1.00 50.31 209 THR A C 1
ATOM 1744 O O . THR A 1 209 ? 13.363 1.298 -1.579 1.00 50.31 209 THR A O 1
ATOM 1747 N N . ILE A 1 210 ? 12.718 -0.363 -2.947 1.00 57.19 210 ILE A N 1
ATOM 1748 C CA . ILE A 1 210 ? 13.402 0.171 -4.140 1.00 57.19 210 ILE A CA 1
ATOM 1749 C C . ILE A 1 210 ? 12.771 1.498 -4.595 1.00 57.19 210 ILE A C 1
ATOM 1751 O O . ILE A 1 210 ? 13.491 2.413 -4.993 1.00 57.19 210 ILE A O 1
ATOM 1755 N N . GLN A 1 211 ? 11.445 1.631 -4.504 1.00 51.44 211 GLN A N 1
ATOM 1756 C CA . GLN A 1 211 ? 10.735 2.871 -4.841 1.00 51.44 211 GLN A CA 1
ATOM 1757 C C . GLN A 1 211 ? 11.124 4.027 -3.910 1.00 51.44 211 GLN A C 1
ATOM 1759 O O . GLN A 1 211 ? 11.515 5.088 -4.395 1.00 51.44 211 GLN A O 1
ATOM 1764 N N . LEU A 1 212 ? 11.112 3.796 -2.594 1.00 62.22 212 LEU A N 1
ATOM 1765 C CA . LEU A 1 212 ? 11.528 4.792 -1.600 1.00 62.22 212 LEU A CA 1
ATOM 1766 C C . LEU A 1 212 ? 13.009 5.168 -1.745 1.00 62.22 212 LEU A C 1
ATOM 1768 O O . LEU A 1 212 ? 13.370 6.334 -1.617 1.00 62.22 212 LEU A O 1
ATOM 1772 N N . TRP A 1 213 ? 13.873 4.196 -2.050 1.00 71.88 213 TRP A N 1
ATOM 1773 C CA . TRP A 1 213 ? 15.300 4.437 -2.265 1.00 71.88 213 TRP A CA 1
ATOM 1774 C C . TRP A 1 213 ? 15.553 5.408 -3.424 1.00 71.88 213 TRP A C 1
ATOM 1776 O O . TRP A 1 213 ? 16.324 6.354 -3.279 1.00 71.88 213 TRP A O 1
ATOM 1786 N N . ASN A 1 214 ? 14.869 5.214 -4.555 1.00 66.38 214 ASN A N 1
ATOM 1787 C CA . ASN A 1 214 ? 15.012 6.085 -5.722 1.00 66.38 214 ASN A CA 1
ATOM 1788 C C . ASN A 1 214 ? 14.457 7.495 -5.466 1.00 66.38 214 ASN A C 1
ATOM 1790 O O . ASN A 1 214 ? 15.104 8.473 -5.836 1.00 66.38 214 ASN A O 1
ATOM 1794 N N . GLU A 1 215 ? 13.314 7.605 -4.783 1.00 71.75 215 GLU A N 1
ATOM 1795 C CA . GLU A 1 215 ? 12.688 8.890 -4.443 1.00 71.75 215 GLU A CA 1
ATOM 1796 C C . GLU A 1 215 ? 13.591 9.754 -3.547 1.00 71.75 215 GLU A C 1
ATOM 1798 O O . GLU A 1 215 ? 13.802 10.935 -3.827 1.00 71.75 215 GLU A O 1
ATOM 1803 N N . ILE A 1 216 ? 14.185 9.169 -2.499 1.00 77.94 216 ILE A N 1
ATOM 1804 C CA . ILE A 1 216 ? 15.074 9.904 -1.584 1.00 77.94 216 ILE A CA 1
ATOM 1805 C C . ILE A 1 216 ? 16.320 10.407 -2.321 1.00 77.94 216 ILE A C 1
ATOM 1807 O O . ILE A 1 216 ? 16.742 11.541 -2.103 1.00 77.94 216 ILE A O 1
ATOM 1811 N N . ILE A 1 217 ? 16.913 9.595 -3.203 1.00 76.69 217 ILE A N 1
ATOM 1812 C CA . ILE A 1 217 ? 18.096 10.005 -3.976 1.00 76.69 217 ILE A CA 1
ATOM 1813 C C . ILE A 1 217 ? 17.739 11.153 -4.935 1.00 76.69 217 ILE A C 1
ATOM 1815 O O . ILE A 1 217 ? 18.540 12.077 -5.100 1.00 76.69 217 ILE A O 1
ATOM 1819 N N . GLU A 1 218 ? 16.554 11.121 -5.554 1.00 73.25 218 GLU A N 1
ATOM 1820 C CA . GLU A 1 218 ? 16.092 12.163 -6.480 1.00 73.25 218 GLU A CA 1
ATOM 1821 C C . GLU A 1 218 ? 15.851 13.489 -5.748 1.00 73.25 218 GLU A C 1
ATOM 1823 O O . GLU A 1 218 ? 16.384 14.525 -6.154 1.00 73.25 218 GLU A O 1
ATOM 1828 N N . LEU A 1 219 ? 15.141 13.445 -4.616 1.00 75.56 219 LEU A N 1
ATOM 1829 C CA . LEU A 1 219 ? 14.896 14.610 -3.763 1.00 75.56 219 LEU A CA 1
ATOM 1830 C C . LEU A 1 219 ? 16.195 15.191 -3.199 1.00 75.56 219 LEU A C 1
ATOM 1832 O O . LEU A 1 219 ? 16.388 16.404 -3.233 1.00 75.56 219 LEU A O 1
ATOM 1836 N N . PHE A 1 220 ? 17.115 14.339 -2.741 1.00 83.75 220 PHE A N 1
ATOM 1837 C CA . PHE A 1 220 ? 18.412 14.772 -2.227 1.00 83.75 220 PHE A CA 1
ATOM 1838 C C . PHE A 1 220 ? 19.256 15.467 -3.301 1.00 83.75 220 PHE A C 1
ATOM 1840 O O . PHE A 1 220 ? 19.821 16.530 -3.058 1.00 83.75 220 PHE A O 1
ATOM 1847 N N . ARG A 1 221 ? 19.303 14.926 -4.523 1.00 77.94 221 ARG A N 1
ATOM 1848 C CA . ARG A 1 221 ? 20.032 15.551 -5.640 1.00 77.94 221 ARG A CA 1
ATOM 1849 C C . ARG A 1 221 ? 19.430 16.875 -6.091 1.00 77.94 221 ARG A C 1
ATOM 1851 O O . ARG A 1 221 ? 20.183 17.764 -6.477 1.00 77.94 221 ARG A O 1
ATOM 1858 N N . ALA A 1 222 ? 18.104 16.993 -6.069 1.00 74.12 222 ALA A N 1
ATOM 1859 C CA . ALA A 1 222 ? 17.407 18.217 -6.448 1.00 74.12 222 ALA A CA 1
ATOM 1860 C C . ALA A 1 222 ? 17.489 19.305 -5.362 1.00 74.12 222 ALA A C 1
ATOM 1862 O O . ALA A 1 222 ? 17.573 20.485 -5.691 1.00 74.12 222 ALA A O 1
ATOM 1863 N N . GLY A 1 223 ? 17.463 18.911 -4.085 1.00 75.12 223 GLY A N 1
ATOM 1864 C CA . GLY A 1 223 ? 17.461 19.821 -2.938 1.00 75.12 223 GLY A CA 1
ATOM 1865 C C . GLY A 1 223 ? 18.845 20.273 -2.466 1.00 75.12 223 GLY A C 1
ATOM 1866 O O . GLY A 1 223 ? 18.938 21.305 -1.807 1.00 75.12 223 GLY A O 1
ATOM 1867 N N . MET A 1 224 ? 19.920 19.547 -2.800 1.00 84.06 224 MET A N 1
ATOM 1868 C CA . MET A 1 224 ? 21.254 19.847 -2.274 1.00 84.06 224 MET A CA 1
ATOM 1869 C C . MET A 1 224 ? 21.873 21.111 -2.906 1.00 84.06 224 MET A C 1
ATOM 1871 O O . MET A 1 224 ? 22.151 21.123 -4.111 1.00 84.06 224 MET A O 1
ATOM 1875 N N . PRO A 1 225 ? 22.180 22.167 -2.123 1.00 77.69 225 PRO A N 1
ATOM 1876 C CA . PRO A 1 225 ? 22.825 23.368 -2.643 1.00 77.69 225 PRO A CA 1
ATOM 1877 C C . PRO A 1 225 ? 24.283 23.105 -3.048 1.00 77.69 225 PRO A C 1
ATOM 1879 O O . PRO A 1 225 ? 25.147 22.823 -2.220 1.00 77.69 225 PRO A O 1
ATOM 1882 N N . LEU A 1 226 ? 24.583 23.265 -4.337 1.00 80.62 226 LEU A N 1
ATOM 1883 C CA . LEU A 1 226 ? 25.936 23.142 -4.882 1.00 80.62 226 LEU A CA 1
ATOM 1884 C C . LEU A 1 226 ? 26.639 24.503 -4.882 1.00 80.62 226 LEU A C 1
ATOM 1886 O O . LEU A 1 226 ? 26.200 25.430 -5.562 1.00 80.62 226 LEU A O 1
ATOM 1890 N N . ARG A 1 227 ? 27.751 24.629 -4.149 1.00 80.94 227 ARG A N 1
ATOM 1891 C CA . ARG A 1 227 ? 28.494 25.893 -4.004 1.00 80.94 227 ARG A CA 1
ATOM 1892 C C . ARG A 1 227 ? 29.955 25.750 -4.423 1.00 80.94 227 ARG A C 1
ATOM 1894 O O . ARG A 1 227 ? 30.490 24.651 -4.584 1.00 80.94 227 ARG A O 1
ATOM 1901 N N . LYS A 1 228 ? 30.612 26.894 -4.624 1.00 80.50 228 LYS A N 1
ATOM 1902 C CA . LYS A 1 228 ? 32.055 26.963 -4.864 1.00 80.50 228 LYS A CA 1
ATOM 1903 C C . LYS A 1 228 ? 32.781 26.949 -3.524 1.00 80.50 228 LYS A C 1
ATOM 1905 O O . LYS A 1 228 ? 32.576 27.832 -2.698 1.00 80.50 228 LYS A O 1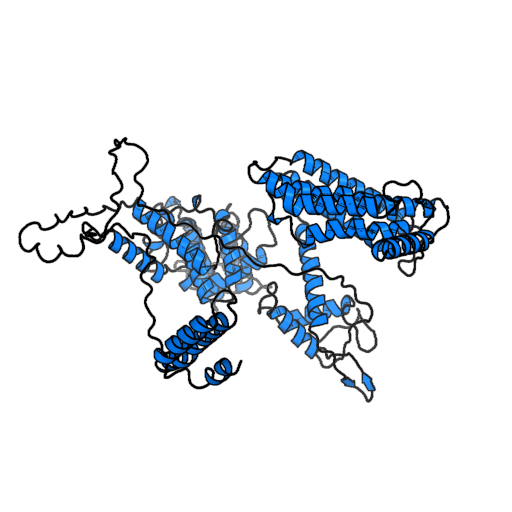
ATOM 1910 N N . HIS A 1 229 ? 33.642 25.959 -3.328 1.00 79.75 229 HIS A N 1
ATOM 1911 C CA . HIS A 1 229 ? 34.396 25.779 -2.093 1.00 79.75 229 HIS A CA 1
ATOM 1912 C C . HIS A 1 229 ? 35.895 25.947 -2.358 1.00 79.75 229 HIS A C 1
ATOM 1914 O O . HIS A 1 229 ? 36.415 25.487 -3.376 1.00 79.75 229 HIS A O 1
ATOM 1920 N N . ARG A 1 230 ? 36.611 26.632 -1.458 1.00 74.19 230 ARG A N 1
ATOM 1921 C CA . ARG A 1 230 ? 38.072 26.788 -1.528 1.00 74.19 230 ARG A CA 1
ATOM 1922 C C . ARG A 1 230 ? 38.714 25.925 -0.449 1.00 74.19 230 ARG A C 1
ATOM 1924 O O . ARG A 1 230 ? 38.435 26.112 0.728 1.00 74.19 230 ARG A O 1
ATOM 1931 N N . CYS A 1 231 ? 39.577 24.998 -0.848 1.00 70.88 231 CYS A N 1
ATOM 1932 C CA . CYS A 1 231 ? 40.306 24.129 0.070 1.00 70.88 231 CYS A CA 1
ATOM 1933 C C . CYS A 1 231 ? 41.749 23.966 -0.423 1.00 70.88 231 CYS A C 1
ATOM 1935 O O . CYS A 1 231 ? 41.977 23.701 -1.604 1.00 70.88 231 CYS A O 1
ATOM 1937 N N . ARG A 1 232 ? 42.732 24.167 0.470 1.00 65.69 232 ARG A N 1
ATOM 1938 C CA . ARG A 1 232 ? 44.180 24.105 0.168 1.00 65.69 232 ARG A CA 1
ATOM 1939 C C . ARG A 1 232 ? 44.573 24.909 -1.083 1.00 65.69 232 ARG A C 1
ATOM 1941 O O . ARG A 1 232 ? 45.166 24.377 -2.016 1.00 65.69 232 ARG A O 1
ATOM 1948 N N . PHE A 1 233 ? 44.185 26.186 -1.119 1.00 68.12 233 PHE A N 1
ATOM 1949 C CA . PHE A 1 233 ? 44.455 27.140 -2.209 1.00 68.12 233 PHE A CA 1
ATOM 1950 C C . PHE A 1 233 ? 43.863 26.807 -3.594 1.00 68.12 233 PHE A C 1
ATOM 1952 O O . PHE A 1 233 ? 43.941 27.655 -4.479 1.00 68.12 233 PHE A O 1
ATOM 1959 N N . LYS A 1 234 ? 43.182 25.667 -3.772 1.00 68.12 234 LYS A N 1
ATOM 1960 C CA . LYS A 1 234 ? 42.412 25.324 -4.979 1.00 68.12 234 LYS A CA 1
ATOM 1961 C C . LYS A 1 234 ? 40.922 25.576 -4.757 1.00 68.12 234 LYS A C 1
ATOM 1963 O O . LYS A 1 234 ? 40.416 25.427 -3.644 1.00 68.12 234 LYS A O 1
ATOM 1968 N N . SER A 1 235 ? 40.221 25.989 -5.811 1.00 75.38 235 SER A N 1
ATOM 1969 C CA . SER A 1 235 ? 38.772 26.180 -5.777 1.00 75.38 235 SER A CA 1
ATOM 1970 C C . SER A 1 235 ? 38.083 25.072 -6.561 1.00 75.38 235 SER A C 1
ATOM 1972 O O . SER A 1 235 ? 38.475 24.785 -7.688 1.00 75.38 235 SER A O 1
ATOM 1974 N N . TYR A 1 236 ? 37.078 24.458 -5.945 1.00 77.88 236 TYR A N 1
ATOM 1975 C CA . TYR A 1 236 ? 36.284 23.380 -6.515 1.00 77.88 236 TYR A CA 1
ATOM 1976 C C . TYR A 1 236 ? 34.856 23.874 -6.737 1.00 77.88 236 TYR A C 1
ATOM 1978 O O . TYR A 1 236 ? 34.253 24.492 -5.854 1.00 77.88 236 TYR A O 1
ATOM 1986 N N . GLU A 1 237 ? 34.333 23.632 -7.934 1.00 74.44 237 GLU A N 1
ATOM 1987 C CA . GLU A 1 237 ? 32.999 24.060 -8.353 1.00 74.44 237 GLU A CA 1
ATOM 1988 C C . GLU A 1 237 ? 32.003 22.902 -8.231 1.00 74.44 237 GLU A C 1
ATOM 1990 O O . GLU A 1 237 ? 32.382 21.737 -8.345 1.00 74.44 237 GLU A O 1
ATOM 1995 N N . ARG A 1 238 ? 30.724 23.221 -7.988 1.00 77.56 238 ARG A N 1
ATOM 1996 C CA . ARG A 1 238 ? 29.627 22.244 -7.836 1.00 77.56 238 ARG A CA 1
ATOM 1997 C C . ARG A 1 238 ? 29.884 21.176 -6.755 1.00 77.56 238 ARG A C 1
ATOM 1999 O O . ARG A 1 238 ? 29.617 19.997 -6.974 1.00 77.56 238 ARG A O 1
ATOM 2006 N N . CYS A 1 239 ? 30.401 21.591 -5.599 1.00 82.94 239 CYS A N 1
ATOM 2007 C CA . CYS A 1 239 ? 30.710 20.714 -4.463 1.00 82.94 239 CYS A CA 1
ATOM 2008 C C . CYS A 1 239 ? 29.967 21.173 -3.198 1.00 82.94 239 CYS A C 1
ATOM 2010 O O . CYS A 1 239 ? 29.538 22.327 -3.107 1.00 82.94 239 CYS A O 1
ATOM 2012 N N . PHE A 1 240 ? 29.859 20.292 -2.210 1.00 87.62 240 PHE A N 1
ATOM 2013 C CA . PHE A 1 240 ? 29.227 20.556 -0.914 1.00 87.62 240 PHE A CA 1
ATOM 2014 C C . PHE A 1 240 ? 30.026 19.919 0.226 1.00 87.62 240 PHE A C 1
ATOM 2016 O O . PHE A 1 240 ? 30.786 18.974 -0.006 1.00 87.62 240 PHE A O 1
ATOM 2023 N N . LYS A 1 241 ? 29.886 20.441 1.448 1.00 88.94 241 LYS A N 1
ATOM 2024 C CA . LYS A 1 241 ? 30.494 19.831 2.643 1.00 88.94 241 LYS A CA 1
ATOM 2025 C C . LYS A 1 241 ? 29.667 18.650 3.147 1.00 88.94 241 LYS A C 1
ATOM 2027 O O . LYS A 1 241 ? 28.454 18.614 2.941 1.00 88.94 241 LYS A O 1
ATOM 2032 N N . ALA A 1 242 ? 30.310 17.717 3.844 1.00 87.38 242 ALA A N 1
ATOM 2033 C CA . ALA A 1 242 ? 29.636 16.585 4.474 1.00 87.38 242 ALA A CA 1
ATOM 2034 C C . ALA A 1 242 ? 28.543 17.056 5.445 1.00 87.38 242 ALA A C 1
ATOM 2036 O O . ALA A 1 242 ? 27.409 16.594 5.345 1.00 87.38 242 ALA A O 1
ATOM 2037 N N . SER A 1 243 ? 28.842 18.050 6.284 1.00 86.56 243 SER A N 1
ATOM 2038 C CA . SER A 1 243 ? 27.868 18.624 7.216 1.00 86.56 243 SER A CA 1
ATOM 2039 C C . SER A 1 243 ? 26.663 19.278 6.536 1.00 86.56 243 SER A C 1
ATOM 2041 O O . SER A 1 243 ? 25.531 19.063 6.959 1.00 86.56 243 SER A O 1
ATOM 2043 N N . GLU A 1 244 ? 26.874 19.981 5.419 1.00 87.31 244 GLU A N 1
ATOM 2044 C CA . GLU A 1 244 ? 25.789 20.572 4.620 1.00 87.31 244 GLU A CA 1
ATOM 2045 C C . GLU A 1 244 ? 24.904 19.491 3.974 1.00 87.31 244 GLU A C 1
ATOM 2047 O O . GLU A 1 244 ? 23.689 19.662 3.870 1.00 87.31 244 GLU A O 1
ATOM 2052 N N . ALA A 1 245 ? 25.493 18.365 3.555 1.00 88.38 245 ALA A N 1
ATOM 2053 C CA . ALA A 1 245 ? 24.743 17.215 3.052 1.00 88.38 245 ALA A CA 1
ATOM 2054 C C . ALA A 1 245 ? 23.936 16.516 4.149 1.00 88.38 245 ALA A C 1
ATOM 2056 O O . ALA A 1 245 ? 22.814 16.082 3.887 1.00 88.38 245 ALA A O 1
ATOM 2057 N N . VAL A 1 246 ? 24.488 16.415 5.362 1.00 89.06 246 VAL A N 1
ATOM 2058 C CA . VAL A 1 246 ? 23.773 15.883 6.527 1.00 89.06 246 VAL A CA 1
ATOM 2059 C C . VAL A 1 246 ? 22.600 16.793 6.872 1.00 89.06 246 VAL A C 1
ATOM 2061 O O . VAL A 1 246 ? 21.496 16.282 7.004 1.00 89.06 246 VAL A O 1
ATOM 2064 N N . ASP A 1 247 ? 22.795 18.112 6.940 1.00 86.88 247 ASP A N 1
ATOM 2065 C CA . ASP A 1 247 ? 21.725 19.080 7.217 1.00 86.88 247 ASP A CA 1
ATOM 2066 C C . ASP A 1 247 ? 20.601 18.990 6.176 1.00 86.88 247 ASP A C 1
ATOM 2068 O O . ASP A 1 247 ? 19.436 18.803 6.526 1.00 86.88 247 ASP A O 1
ATOM 2072 N N . CYS A 1 248 ? 20.963 19.036 4.889 1.00 86.25 248 CYS A N 1
ATOM 2073 C CA . CYS A 1 248 ? 20.006 18.990 3.789 1.00 86.25 248 CYS A CA 1
ATOM 2074 C C . CYS A 1 248 ? 19.236 17.664 3.744 1.00 86.25 248 CYS A C 1
ATOM 2076 O O . CYS A 1 248 ? 18.012 17.663 3.622 1.00 86.25 248 CYS A O 1
ATOM 2078 N N . LEU A 1 249 ? 19.920 16.519 3.869 1.00 86.56 249 LEU A N 1
ATOM 2079 C CA . LEU A 1 249 ? 19.239 15.226 3.858 1.00 86.56 249 LEU A CA 1
ATOM 2080 C C . LEU A 1 249 ? 18.402 15.020 5.122 1.00 86.56 249 LEU A C 1
ATOM 2082 O O . LEU A 1 249 ? 17.345 14.408 5.045 1.00 86.56 249 LEU A O 1
ATOM 2086 N N . HIS A 1 250 ? 18.839 15.527 6.272 1.00 86.62 250 HIS A N 1
ATOM 2087 C CA . HIS A 1 250 ? 18.098 15.420 7.525 1.00 86.62 250 HIS A CA 1
ATOM 2088 C C . HIS A 1 250 ? 16.790 16.217 7.473 1.00 86.62 250 HIS A C 1
ATOM 2090 O O . HIS A 1 250 ? 15.743 15.700 7.856 1.00 86.62 250 HIS A O 1
ATOM 2096 N N . GLU A 1 251 ? 16.829 17.432 6.924 1.00 83.69 251 GLU A N 1
ATOM 2097 C CA . GLU A 1 251 ? 15.643 18.258 6.685 1.00 83.69 251 GLU A CA 1
ATOM 2098 C C . GLU A 1 251 ? 14.712 17.626 5.634 1.00 83.69 251 GLU A C 1
ATOM 2100 O O . GLU A 1 251 ? 13.494 17.580 5.821 1.00 83.69 251 GLU A O 1
ATOM 2105 N N . LEU A 1 252 ? 15.270 17.055 4.559 1.00 80.75 252 LEU A N 1
ATOM 2106 C CA . LEU A 1 252 ? 14.505 16.330 3.536 1.00 80.75 252 LEU A CA 1
ATOM 2107 C C . LEU A 1 252 ? 13.859 15.052 4.072 1.00 80.75 252 LEU A C 1
ATOM 2109 O O . LEU A 1 252 ? 12.721 14.755 3.723 1.00 80.75 252 LEU A O 1
ATOM 2113 N N . LEU A 1 253 ? 14.567 14.289 4.906 1.00 78.38 253 LEU A N 1
ATOM 2114 C CA . LEU A 1 253 ? 14.015 13.101 5.541 1.00 78.38 253 LEU A CA 1
ATOM 2115 C C . LEU A 1 253 ? 12.931 13.509 6.529 1.00 78.38 253 LEU A C 1
ATOM 2117 O O . LEU A 1 253 ? 11.831 13.008 6.391 1.00 78.38 253 LEU A O 1
ATOM 2121 N N . GLY A 1 254 ? 13.184 14.472 7.421 1.00 73.50 254 GLY A N 1
ATOM 2122 C CA . GLY A 1 254 ? 12.210 14.928 8.419 1.00 73.50 254 GLY A CA 1
ATOM 2123 C C . GLY A 1 254 ? 10.954 15.599 7.844 1.00 73.50 254 GLY A C 1
ATOM 2124 O O . GLY A 1 254 ? 9.926 15.642 8.520 1.00 73.50 254 GLY A O 1
ATOM 2125 N N . SER A 1 255 ? 11.012 16.097 6.605 1.00 69.94 255 SER A N 1
ATOM 2126 C CA . SER A 1 255 ? 9.867 16.661 5.873 1.00 69.94 255 SER A CA 1
ATOM 2127 C C . SER A 1 255 ? 9.148 15.657 4.959 1.00 69.94 255 SER A C 1
ATOM 2129 O O . SER A 1 255 ? 8.064 15.960 4.451 1.00 69.94 255 SER A O 1
ATOM 2131 N N . ASN A 1 256 ? 9.703 14.457 4.747 1.00 64.44 256 ASN A N 1
ATOM 2132 C CA . ASN A 1 256 ? 9.107 13.439 3.885 1.00 64.44 256 ASN A CA 1
ATOM 2133 C C . ASN A 1 256 ? 7.990 12.675 4.623 1.00 64.44 256 ASN A C 1
ATOM 2135 O O . ASN A 1 256 ? 8.160 12.217 5.749 1.00 64.44 256 ASN A O 1
ATOM 2139 N N . GLN A 1 257 ? 6.845 12.469 3.964 1.00 54.44 257 GLN A N 1
ATOM 2140 C CA . GLN A 1 257 ? 5.682 11.770 4.538 1.00 54.44 257 GLN A CA 1
ATOM 2141 C C . GLN A 1 257 ? 5.990 10.328 4.984 1.00 54.44 257 GLN A C 1
ATOM 2143 O O . GLN A 1 257 ? 5.302 9.800 5.855 1.00 54.44 257 GLN A O 1
ATOM 2148 N N . ASN A 1 258 ? 7.020 9.703 4.405 1.00 52.88 258 ASN A N 1
ATOM 2149 C CA . ASN A 1 258 ? 7.409 8.321 4.686 1.00 52.88 258 ASN A CA 1
ATOM 2150 C C . ASN A 1 258 ? 8.396 8.179 5.861 1.00 52.88 258 ASN A C 1
ATOM 2152 O O . ASN A 1 258 ? 8.499 7.101 6.445 1.00 52.88 258 ASN A O 1
ATOM 2156 N N . PHE A 1 259 ? 9.123 9.242 6.217 1.00 59.00 259 PHE A N 1
ATOM 2157 C CA . PHE A 1 259 ? 10.164 9.233 7.245 1.00 59.00 259 PHE A CA 1
ATOM 2158 C C . PHE A 1 259 ? 9.888 10.412 8.181 1.00 59.00 259 PHE A C 1
ATOM 2160 O O . PHE A 1 259 ? 10.236 11.537 7.891 1.00 59.00 259 PHE A O 1
ATOM 2167 N N . GLY A 1 260 ? 9.163 10.202 9.278 1.00 52.91 260 GLY A N 1
ATOM 2168 C CA . GLY A 1 260 ? 8.812 11.311 10.176 1.00 52.91 260 GLY A CA 1
ATOM 2169 C C . GLY A 1 260 ? 10.035 12.027 10.799 1.00 52.91 260 GLY A C 1
ATOM 2170 O O . GLY A 1 260 ? 11.167 11.565 10.659 1.00 52.91 260 GLY A O 1
ATOM 2171 N N . PRO A 1 261 ? 9.826 13.086 11.602 1.00 56.88 261 PRO A N 1
ATOM 2172 C CA . PRO A 1 261 ? 10.879 13.867 12.278 1.00 56.88 261 PRO A CA 1
ATOM 2173 C C . PRO A 1 261 ? 11.717 13.095 13.324 1.00 56.88 261 PRO A C 1
ATOM 2175 O O . PRO A 1 261 ? 12.563 13.677 13.992 1.00 56.88 261 PRO A O 1
ATOM 2178 N N . GLU A 1 262 ? 11.495 11.787 13.484 1.00 56.72 262 GLU A N 1
ATOM 2179 C CA . GLU A 1 262 ? 12.253 10.893 14.375 1.00 56.72 262 GLU A CA 1
ATOM 2180 C C . GLU A 1 262 ? 13.590 10.427 13.778 1.00 56.72 262 GLU A C 1
ATOM 2182 O O . GLU A 1 262 ? 14.370 9.766 14.467 1.00 56.72 262 GLU A O 1
ATOM 2187 N N . VAL A 1 263 ? 13.859 10.731 12.503 1.00 72.69 263 VAL A N 1
ATOM 2188 C CA . VAL A 1 263 ? 15.139 10.395 11.875 1.00 72.69 263 VAL A CA 1
ATOM 2189 C C . VAL A 1 263 ? 16.239 11.142 12.605 1.00 72.69 263 VAL A C 1
ATOM 2191 O O . VAL A 1 263 ? 16.251 12.364 12.622 1.00 72.69 263 VAL A O 1
ATOM 2194 N N . THR A 1 264 ? 17.183 10.424 13.206 1.00 81.81 264 THR A N 1
ATOM 2195 C CA . THR A 1 264 ? 18.302 11.062 13.899 1.00 81.81 264 THR A CA 1
ATOM 2196 C C . THR A 1 264 ? 19.372 11.511 12.909 1.00 81.81 264 THR A C 1
ATOM 2198 O O . THR A 1 264 ? 19.532 10.966 11.809 1.00 81.81 264 THR A O 1
ATOM 2201 N N . ARG A 1 265 ? 20.170 12.501 13.311 1.00 83.06 265 ARG A N 1
ATOM 2202 C CA . ARG A 1 265 ? 21.324 12.948 12.523 1.00 83.06 265 ARG A CA 1
ATOM 2203 C C . ARG A 1 265 ? 22.297 11.792 12.242 1.00 83.06 265 ARG A C 1
ATOM 2205 O O . ARG A 1 265 ? 22.754 11.633 11.117 1.00 83.06 265 ARG A O 1
ATOM 2212 N N . ASP A 1 266 ? 22.496 10.898 13.213 1.00 82.00 266 ASP A N 1
ATOM 2213 C CA . ASP A 1 266 ? 23.312 9.681 13.066 1.00 82.00 266 ASP A CA 1
ATOM 2214 C C . ASP A 1 266 ? 22.745 8.693 12.024 1.00 82.00 266 ASP A C 1
ATOM 2216 O O . ASP A 1 266 ? 23.482 8.118 11.220 1.00 82.00 266 ASP A O 1
ATOM 2220 N N . GLN A 1 267 ? 21.419 8.528 11.965 1.00 81.75 267 GLN A N 1
ATOM 2221 C CA . GLN A 1 267 ? 20.769 7.734 10.915 1.00 81.75 267 GLN A CA 1
ATOM 2222 C C . GLN A 1 267 ? 20.937 8.370 9.529 1.00 81.75 267 GLN A C 1
ATOM 2224 O O . GLN A 1 267 ? 21.137 7.656 8.545 1.00 81.75 267 GLN A O 1
ATOM 2229 N N . THR A 1 268 ? 20.927 9.702 9.461 1.00 87.00 268 THR A N 1
ATOM 2230 C CA . THR A 1 268 ? 21.169 10.463 8.225 1.00 87.00 268 THR A CA 1
ATOM 2231 C C . THR A 1 268 ? 22.606 10.260 7.736 1.00 87.00 268 THR A C 1
ATOM 2233 O O . THR A 1 268 ? 22.826 9.944 6.567 1.00 87.00 268 THR A O 1
ATOM 2236 N N . VAL A 1 269 ? 23.585 10.315 8.646 1.00 87.19 269 VAL A N 1
ATOM 2237 C CA . VAL A 1 269 ? 24.996 9.995 8.369 1.00 87.19 269 VAL A CA 1
ATOM 2238 C C . VAL A 1 269 ? 25.144 8.548 7.887 1.00 87.19 269 VAL A C 1
ATOM 2240 O O . VAL A 1 269 ? 25.821 8.293 6.894 1.00 87.19 269 VAL A O 1
ATOM 2243 N N . LYS A 1 270 ? 24.459 7.579 8.512 1.00 85.31 270 LYS A N 1
ATOM 2244 C CA . LYS A 1 270 ? 24.439 6.175 8.053 1.00 85.31 270 LYS A CA 1
ATOM 2245 C C . LYS A 1 270 ? 23.841 6.011 6.653 1.00 85.31 270 LYS A C 1
ATOM 2247 O O . LYS A 1 270 ? 24.292 5.144 5.900 1.00 85.31 270 LYS A O 1
ATOM 2252 N N . LEU A 1 271 ? 22.846 6.816 6.285 1.00 85.75 271 LEU A N 1
ATOM 2253 C CA . LEU A 1 271 ? 22.276 6.807 4.939 1.00 85.75 271 LEU A CA 1
ATOM 2254 C C . LEU A 1 271 ? 23.238 7.429 3.915 1.00 85.75 271 LEU A C 1
ATOM 2256 O O . LEU A 1 271 ? 23.466 6.833 2.864 1.00 85.75 271 LEU A O 1
ATOM 2260 N N . LEU A 1 272 ? 23.896 8.540 4.254 1.00 87.06 272 LEU A N 1
ATOM 2261 C CA . LEU A 1 272 ? 24.935 9.158 3.418 1.00 87.06 272 LEU A CA 1
ATOM 2262 C C . LEU A 1 272 ? 26.166 8.255 3.249 1.00 87.06 272 LEU A C 1
ATOM 2264 O O . LEU A 1 272 ? 26.697 8.150 2.142 1.00 87.06 272 LEU A O 1
ATOM 2268 N N . LYS A 1 273 ? 26.541 7.480 4.279 1.00 86.75 273 LYS A N 1
ATOM 2269 C CA . LYS A 1 273 ? 27.521 6.381 4.165 1.00 86.75 273 LYS A CA 1
ATOM 2270 C C . LYS A 1 273 ? 27.119 5.389 3.074 1.00 86.75 273 LYS A C 1
ATOM 2272 O O . LYS A 1 273 ? 27.956 4.957 2.282 1.00 86.75 273 LYS A O 1
ATOM 2277 N N . LYS A 1 274 ? 25.835 5.026 2.992 1.00 83.75 274 LYS A N 1
ATOM 2278 C CA . LYS A 1 274 ? 25.330 4.152 1.922 1.00 83.75 274 LYS A CA 1
ATOM 2279 C C . LYS A 1 274 ? 25.296 4.857 0.564 1.00 83.75 274 LYS A C 1
ATOM 2281 O O . LYS A 1 274 ? 25.530 4.190 -0.440 1.00 83.75 274 LYS A O 1
ATOM 2286 N N . PHE A 1 275 ? 25.050 6.165 0.507 1.00 86.69 275 PHE A N 1
ATOM 2287 C CA . PHE A 1 275 ? 25.110 6.942 -0.738 1.00 86.69 275 PHE A CA 1
ATOM 2288 C C . PHE A 1 275 ? 26.534 6.985 -1.303 1.00 86.69 275 PHE A C 1
ATOM 2290 O O . PHE A 1 275 ? 26.719 6.761 -2.498 1.00 86.69 275 PHE A O 1
ATOM 2297 N N . LEU A 1 276 ? 27.545 7.167 -0.450 1.00 84.19 276 LEU A N 1
ATOM 2298 C CA . LEU A 1 276 ? 28.955 7.110 -0.844 1.00 84.19 276 LEU A CA 1
ATOM 2299 C C . LEU A 1 276 ? 29.371 5.698 -1.289 1.00 84.19 276 LEU A C 1
ATOM 2301 O O . LEU A 1 276 ? 30.084 5.537 -2.278 1.00 84.19 276 LEU A O 1
ATOM 2305 N N . LYS A 1 277 ? 28.898 4.650 -0.599 1.00 82.44 277 LYS A N 1
ATOM 2306 C CA . LYS A 1 277 ? 29.190 3.255 -0.980 1.00 82.44 277 LYS A CA 1
ATOM 2307 C C . LYS A 1 277 ? 28.570 2.851 -2.319 1.00 82.44 277 LYS A C 1
ATOM 2309 O O . LYS A 1 277 ? 29.201 2.117 -3.071 1.00 82.44 277 LYS A O 1
ATOM 2314 N N . ASN A 1 278 ? 27.378 3.358 -2.632 1.00 77.44 278 ASN A N 1
ATOM 2315 C CA . ASN A 1 278 ? 26.640 3.043 -3.860 1.00 77.44 278 ASN A CA 1
ATOM 2316 C C . ASN A 1 278 ? 26.834 4.080 -4.984 1.00 77.44 278 ASN A C 1
ATOM 2318 O O . ASN A 1 278 ? 26.038 4.112 -5.919 1.00 77.44 278 ASN A O 1
ATOM 2322 N N . HIS A 1 279 ? 27.868 4.927 -4.902 1.00 82.31 279 HIS A N 1
ATOM 2323 C CA . HIS A 1 279 ? 28.215 5.907 -5.943 1.00 82.31 279 HIS A CA 1
ATOM 2324 C C . HIS A 1 279 ? 27.089 6.917 -6.265 1.00 82.31 279 HIS A C 1
ATOM 2326 O O . HIS A 1 279 ? 26.917 7.375 -7.394 1.00 82.31 279 HIS A O 1
ATOM 2332 N N . VAL A 1 280 ? 26.297 7.287 -5.256 1.00 81.69 280 VAL A N 1
ATOM 2333 C CA . VAL A 1 280 ? 25.342 8.403 -5.337 1.00 81.69 280 VAL A CA 1
ATOM 2334 C C . VAL A 1 280 ? 26.060 9.738 -5.130 1.00 81.69 280 VAL A C 1
ATOM 2336 O O . VAL A 1 280 ? 25.694 10.726 -5.765 1.00 81.69 280 VAL A O 1
ATOM 2339 N N . ILE A 1 281 ? 27.087 9.758 -4.279 1.00 85.00 281 ILE A N 1
ATOM 2340 C CA . ILE A 1 281 ? 28.008 10.878 -4.036 1.00 85.00 281 ILE A CA 1
ATOM 2341 C C . ILE A 1 281 ? 29.447 10.357 -4.129 1.00 85.00 281 ILE A C 1
ATOM 2343 O O . ILE A 1 281 ? 29.686 9.178 -3.869 1.00 85.00 281 ILE A O 1
ATOM 2347 N N . GLU A 1 282 ? 30.396 11.216 -4.489 1.00 85.31 282 GLU A N 1
ATOM 2348 C CA . GLU A 1 282 ? 31.826 10.889 -4.549 1.00 85.31 282 GLU A CA 1
ATOM 2349 C C . GLU A 1 282 ? 32.670 11.975 -3.865 1.00 85.31 282 GLU A C 1
ATOM 2351 O O . GLU A 1 282 ? 32.275 13.142 -3.809 1.00 85.31 282 GLU A O 1
ATOM 2356 N N . ASP A 1 283 ? 33.835 11.593 -3.337 1.00 84.25 283 ASP A N 1
ATOM 2357 C CA . ASP A 1 283 ? 34.847 12.535 -2.833 1.00 84.25 283 ASP A CA 1
ATOM 2358 C C . ASP A 1 283 ? 35.285 13.488 -3.966 1.00 84.25 283 ASP A C 1
ATOM 2360 O O . ASP A 1 283 ? 35.261 13.120 -5.143 1.00 84.25 283 ASP A O 1
ATOM 2364 N N . ILE A 1 284 ? 35.758 14.696 -3.641 1.00 79.00 284 ILE A N 1
ATOM 2365 C CA . ILE A 1 284 ? 36.313 15.659 -4.613 1.00 79.00 284 ILE A CA 1
ATOM 2366 C C . ILE A 1 284 ? 37.402 15.046 -5.507 1.00 79.00 284 ILE A C 1
ATOM 2368 O O . ILE A 1 284 ? 37.590 15.472 -6.649 1.00 79.00 284 ILE A O 1
ATOM 2372 N N . LYS A 1 285 ? 38.116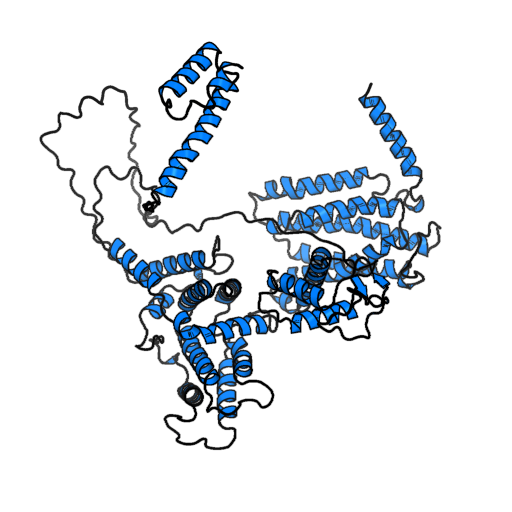 14.034 -5.004 1.00 76.50 285 LYS A N 1
ATOM 2373 C CA . LYS A 1 285 ? 39.135 13.282 -5.752 1.00 76.50 285 LYS A CA 1
ATOM 2374 C C . LYS A 1 285 ? 38.563 12.178 -6.655 1.00 76.50 285 LYS A C 1
ATOM 2376 O O . LYS A 1 285 ? 39.345 11.455 -7.263 1.00 76.50 285 LYS A O 1
ATOM 2381 N N . GLY A 1 286 ? 37.240 12.028 -6.734 1.00 70.06 286 GLY A N 1
ATOM 2382 C CA . GLY A 1 286 ? 36.562 10.976 -7.494 1.00 70.06 286 GLY A CA 1
ATOM 2383 C C . GLY A 1 286 ? 36.723 9.589 -6.871 1.00 70.06 286 GLY A C 1
ATOM 2384 O O . GLY A 1 286 ? 36.875 8.612 -7.591 1.00 70.06 286 GLY A O 1
ATOM 2385 N N . ARG A 1 287 ? 36.774 9.491 -5.536 1.00 74.75 287 ARG A N 1
ATOM 2386 C CA . ARG A 1 287 ? 36.883 8.215 -4.805 1.00 74.75 287 ARG A CA 1
ATOM 2387 C C . ARG A 1 287 ? 35.549 7.888 -4.132 1.00 74.75 287 ARG A C 1
ATOM 2389 O O . ARG A 1 287 ? 34.888 8.784 -3.612 1.00 74.75 287 ARG A O 1
ATOM 2396 N N . TRP A 1 288 ? 35.167 6.612 -4.133 1.00 75.56 288 TRP A N 1
ATOM 2397 C CA . TRP A 1 288 ? 33.939 6.103 -3.510 1.00 75.56 288 TRP A CA 1
ATOM 2398 C C . TRP A 1 288 ? 34.143 4.669 -2.982 1.00 75.56 288 TRP A C 1
ATOM 2400 O O . TRP A 1 288 ? 35.120 4.002 -3.323 1.00 75.56 288 TRP A O 1
ATOM 2410 N N . GLY A 1 289 ? 33.249 4.185 -2.114 1.00 59.97 289 GLY A N 1
ATOM 2411 C CA . GLY A 1 289 ? 33.203 2.774 -1.689 1.00 59.97 289 GLY A CA 1
ATOM 2412 C C . GLY A 1 289 ? 34.123 2.320 -0.541 1.00 59.97 289 GLY A C 1
ATOM 2413 O O . GLY A 1 289 ? 33.749 1.378 0.155 1.00 59.97 289 GLY A O 1
ATOM 2414 N N . LYS A 1 290 ? 35.283 2.958 -0.306 1.00 58.00 290 LYS A N 1
ATOM 2415 C CA . LYS A 1 290 ? 36.270 2.529 0.721 1.00 58.00 290 LYS A CA 1
ATOM 2416 C C . LYS A 1 290 ? 36.425 3.447 1.941 1.00 58.00 290 LYS A C 1
ATOM 2418 O O . LYS A 1 290 ? 36.984 3.001 2.935 1.00 58.00 290 LYS A O 1
ATOM 2423 N N . GLU A 1 291 ? 35.971 4.695 1.871 1.00 63.56 291 GLU A N 1
ATOM 2424 C CA . GLU A 1 291 ? 36.093 5.671 2.967 1.00 63.56 291 GLU A CA 1
ATOM 2425 C C . GLU A 1 291 ? 34.777 5.743 3.766 1.00 63.56 291 GLU A C 1
ATOM 2427 O O . GLU A 1 291 ? 33.692 5.591 3.193 1.00 63.56 291 GLU A O 1
ATOM 2432 N N . ASP A 1 292 ? 34.866 5.931 5.086 1.00 69.62 292 ASP A N 1
ATOM 2433 C CA . ASP A 1 292 ? 33.697 6.144 5.941 1.00 69.62 292 ASP A CA 1
ATOM 2434 C C . ASP A 1 292 ? 33.262 7.612 5.866 1.00 69.62 292 ASP A C 1
ATOM 2436 O O . ASP A 1 292 ? 34.061 8.524 6.041 1.00 69.62 292 ASP A O 1
ATOM 2440 N N . PHE A 1 293 ? 31.980 7.840 5.571 1.00 82.69 293 PHE A N 1
ATOM 2441 C CA . PHE A 1 293 ? 31.399 9.183 5.546 1.00 82.69 293 PHE A CA 1
ATOM 2442 C C . PHE A 1 293 ? 31.160 9.675 6.980 1.00 82.69 293 PHE A C 1
ATOM 2444 O O . PHE A 1 293 ? 30.434 9.026 7.735 1.00 82.69 293 PHE A O 1
ATOM 2451 N N . GLU A 1 294 ? 31.719 10.823 7.346 1.00 81.56 294 GLU A N 1
ATOM 2452 C CA . GLU A 1 294 ? 31.553 11.447 8.662 1.00 81.56 294 GLU A CA 1
ATOM 2453 C C . GLU A 1 294 ? 30.936 12.845 8.526 1.00 81.56 294 GLU A C 1
ATOM 2455 O O . GLU A 1 294 ? 30.984 13.457 7.461 1.00 81.56 294 GLU A O 1
ATOM 2460 N N . ASP A 1 295 ? 30.295 13.329 9.590 1.00 82.94 295 ASP A N 1
ATOM 2461 C CA . ASP A 1 295 ? 29.702 14.670 9.640 1.00 82.94 295 ASP A CA 1
ATOM 2462 C C . ASP A 1 295 ? 30.795 15.713 9.903 1.00 82.94 295 ASP A C 1
ATOM 2464 O O . ASP A 1 295 ? 31.014 16.154 11.031 1.00 82.94 295 ASP A O 1
ATOM 2468 N N . ASP A 1 296 ? 31.548 16.036 8.854 1.00 83.75 296 ASP A N 1
ATOM 2469 C CA . ASP A 1 296 ? 32.723 16.894 8.914 1.00 83.75 296 ASP A CA 1
ATOM 2470 C C . ASP A 1 296 ? 32.732 17.979 7.814 1.00 83.75 296 ASP A C 1
ATOM 2472 O O . ASP A 1 296 ? 31.763 18.225 7.088 1.00 83.75 296 ASP A O 1
ATOM 2476 N N . GLY A 1 297 ? 33.855 18.693 7.711 1.00 80.62 297 GLY A N 1
ATOM 2477 C CA . GLY A 1 297 ? 34.081 19.701 6.675 1.00 80.62 297 GLY A CA 1
ATOM 2478 C C . GLY A 1 297 ? 34.596 19.140 5.346 1.00 80.62 297 GLY A C 1
ATOM 2479 O O . GLY A 1 297 ? 34.997 19.937 4.490 1.00 80.62 297 GLY A O 1
ATOM 2480 N N . HIS A 1 298 ? 34.655 17.814 5.174 1.00 85.31 298 HIS A N 1
ATOM 2481 C CA . HIS A 1 298 ? 35.175 17.186 3.963 1.00 85.31 298 HIS A CA 1
ATOM 2482 C C . HIS A 1 298 ? 34.230 17.429 2.789 1.00 85.31 298 HIS A C 1
ATOM 2484 O O . HIS A 1 298 ? 33.020 17.596 2.950 1.00 85.31 298 HIS A O 1
ATOM 2490 N N . LEU A 1 299 ? 34.795 17.525 1.590 1.00 85.75 299 LEU A N 1
ATOM 2491 C CA . LEU A 1 299 ? 34.058 17.989 0.422 1.00 85.75 299 LEU A CA 1
ATOM 2492 C C . LEU A 1 299 ? 33.699 16.832 -0.510 1.00 85.75 299 LEU A C 1
ATOM 2494 O O . LEU A 1 299 ? 34.557 16.040 -0.900 1.00 85.75 299 LEU A O 1
ATOM 2498 N N . TYR A 1 300 ? 32.441 16.820 -0.938 1.00 87.75 300 TYR A N 1
ATOM 2499 C CA . TYR A 1 300 ? 31.858 15.824 -1.827 1.00 87.75 300 TYR A CA 1
ATOM 2500 C C . TYR A 1 300 ? 31.214 16.491 -3.048 1.00 87.75 300 TYR A C 1
ATOM 2502 O O . TYR A 1 300 ? 30.918 17.692 -3.056 1.00 87.75 300 TYR A O 1
ATOM 2510 N N . ARG A 1 301 ? 31.002 15.707 -4.106 1.00 84.69 301 ARG A N 1
ATOM 2511 C CA . ARG A 1 301 ? 30.293 16.127 -5.320 1.00 84.69 301 ARG A CA 1
ATOM 2512 C C . ARG A 1 301 ? 29.409 15.005 -5.855 1.00 84.69 301 ARG A C 1
ATOM 2514 O O . ARG A 1 301 ? 29.579 13.836 -5.512 1.00 84.69 301 ARG A O 1
ATOM 2521 N N . PHE A 1 302 ? 28.464 15.359 -6.719 1.00 84.25 302 PHE A N 1
ATOM 2522 C CA . PHE A 1 302 ? 27.679 14.362 -7.442 1.00 84.25 302 PHE A CA 1
ATOM 2523 C C . PHE A 1 302 ? 28.453 13.851 -8.668 1.00 84.25 302 PHE A C 1
ATOM 2525 O O . PHE A 1 302 ? 28.973 14.673 -9.427 1.00 84.25 302 PHE A O 1
ATOM 2532 N N . PRO A 1 303 ? 28.482 12.528 -8.914 1.00 75.75 303 PRO A N 1
ATOM 2533 C CA . PRO A 1 303 ? 29.028 11.976 -10.146 1.00 75.75 303 PRO A CA 1
ATOM 2534 C C . PRO A 1 303 ? 28.254 12.476 -11.380 1.00 75.75 303 PRO A C 1
ATOM 2536 O O . PRO A 1 303 ? 27.022 12.598 -11.313 1.00 75.75 303 PRO A O 1
ATOM 2539 N N . PRO A 1 304 ? 28.934 12.719 -12.517 1.00 58.31 304 PRO A N 1
ATOM 2540 C CA . PRO A 1 304 ? 28.319 13.226 -13.749 1.00 58.31 304 PRO A CA 1
ATOM 2541 C C . PRO A 1 304 ? 27.325 12.248 -14.403 1.00 58.31 304 PRO A C 1
ATOM 2543 O O . PRO A 1 304 ? 26.463 12.673 -15.165 1.00 58.31 304 PRO A O 1
ATOM 2546 N N . SER A 1 305 ? 27.395 10.957 -14.075 1.00 51.34 305 SER A N 1
ATOM 2547 C CA . SER A 1 305 ? 26.482 9.912 -14.551 1.00 51.34 305 SER A CA 1
ATOM 2548 C C . SER A 1 305 ? 25.933 9.126 -13.361 1.00 51.34 305 SER A C 1
ATOM 2550 O O . SER A 1 305 ? 26.584 8.217 -12.848 1.00 51.34 305 SER A O 1
ATOM 2552 N N . SER A 1 306 ? 24.746 9.511 -12.891 1.00 39.59 306 SER A N 1
ATOM 2553 C CA . SER A 1 306 ? 24.070 8.891 -11.747 1.00 39.59 306 SER A CA 1
ATOM 2554 C C . SER A 1 306 ? 22.865 8.051 -12.158 1.00 39.59 306 SER A C 1
ATOM 2556 O O . SER A 1 306 ? 22.139 8.459 -13.065 1.00 39.59 306 SER A O 1
ATOM 2558 N N . PRO A 1 307 ? 22.575 6.943 -11.452 1.00 42.28 307 PRO A N 1
ATOM 2559 C CA . PRO A 1 307 ? 21.540 5.989 -11.833 1.00 42.28 307 PRO A CA 1
ATOM 2560 C C . PRO A 1 307 ? 20.148 6.372 -11.301 1.00 42.28 307 PRO A C 1
ATOM 2562 O O . PRO A 1 307 ? 19.595 5.663 -10.468 1.00 42.28 307 PRO A O 1
ATOM 2565 N N . LEU A 1 308 ? 19.552 7.475 -11.765 1.00 36.22 308 LEU A N 1
ATOM 2566 C CA . LEU A 1 308 ? 18.138 7.759 -11.479 1.00 36.22 308 LEU A CA 1
ATOM 2567 C C . LEU A 1 308 ? 17.333 7.980 -12.758 1.00 36.22 308 LEU A C 1
ATOM 2569 O O . LEU A 1 308 ? 17.587 8.911 -13.518 1.00 36.22 308 LEU A O 1
ATOM 2573 N N . LYS A 1 309 ? 16.344 7.106 -12.968 1.00 32.31 309 LYS A N 1
ATOM 2574 C CA . LYS A 1 309 ? 15.204 7.315 -13.870 1.00 32.31 309 LYS A CA 1
ATOM 2575 C C . LYS A 1 309 ? 14.045 7.880 -13.042 1.00 32.31 309 LYS A C 1
ATOM 2577 O O . LYS A 1 309 ? 13.749 7.323 -11.990 1.00 32.31 309 LYS A O 1
ATOM 2582 N N . SER A 1 310 ? 13.393 8.931 -13.531 1.00 25.94 310 SER A N 1
ATOM 2583 C CA . SER A 1 310 ? 12.281 9.627 -12.869 1.00 25.94 310 SER A CA 1
ATOM 2584 C C . SER A 1 310 ? 10.904 9.008 -13.176 1.00 25.94 310 SER A C 1
ATOM 2586 O O . SER A 1 310 ? 10.683 8.482 -14.268 1.00 25.94 310 SER A O 1
ATOM 2588 N N . TYR A 1 311 ? 9.967 9.091 -12.216 1.00 28.11 311 TYR A N 1
ATOM 2589 C CA . TYR A 1 311 ? 8.532 8.749 -12.349 1.00 28.11 311 TYR A CA 1
ATOM 2590 C C . TYR A 1 311 ? 7.667 9.566 -11.344 1.00 28.11 311 TYR A C 1
ATOM 2592 O O . TYR A 1 311 ? 8.224 10.203 -10.454 1.00 28.11 311 TYR A O 1
ATOM 2600 N N . PRO A 1 312 ? 6.324 9.664 -11.488 1.00 28.41 312 PRO A N 1
ATOM 2601 C CA . PRO A 1 312 ? 5.583 10.919 -11.348 1.00 28.41 312 PRO A CA 1
ATOM 2602 C C . PRO A 1 312 ? 4.639 10.973 -10.126 1.00 28.41 312 PRO A C 1
ATOM 2604 O O . PRO A 1 312 ? 4.235 9.962 -9.557 1.00 28.41 312 PRO A O 1
ATOM 2607 N N . LYS A 1 313 ? 4.251 12.197 -9.745 1.00 27.84 313 LYS A N 1
ATOM 2608 C CA . LYS A 1 313 ? 3.459 12.540 -8.544 1.00 27.84 313 LYS A CA 1
ATOM 2609 C C . LYS A 1 313 ? 1.954 12.198 -8.647 1.00 27.84 313 LYS A C 1
ATOM 2611 O O . LYS A 1 313 ? 1.364 12.269 -9.723 1.00 27.84 313 LYS A O 1
ATOM 2616 N N . LYS A 1 314 ? 1.334 11.896 -7.493 1.00 25.02 314 LYS A N 1
ATOM 2617 C CA . LYS A 1 314 ? -0.113 11.633 -7.262 1.00 25.02 314 LYS A CA 1
ATOM 2618 C C . LYS A 1 314 ? -0.995 12.902 -7.389 1.00 25.02 314 LYS A C 1
ATOM 2620 O O . LYS A 1 314 ? -0.574 13.940 -6.881 1.00 25.02 314 LYS A O 1
ATOM 2625 N N . PRO A 1 315 ? -2.236 12.824 -7.927 1.00 27.31 315 PRO A N 1
ATOM 2626 C CA . PRO A 1 315 ? -3.268 13.860 -7.782 1.00 27.31 315 PRO A CA 1
ATOM 2627 C C . PRO A 1 315 ? -4.302 13.572 -6.665 1.00 27.31 315 PRO A C 1
ATOM 2629 O O . PRO A 1 315 ? -4.358 12.476 -6.112 1.00 27.31 315 PRO A O 1
ATOM 2632 N N . SER A 1 316 ? -5.100 14.602 -6.356 1.00 25.19 316 SER A N 1
ATOM 2633 C CA . SER A 1 316 ? -6.009 14.827 -5.214 1.00 25.19 316 SER A CA 1
ATOM 2634 C C . SER A 1 316 ? -7.421 14.200 -5.283 1.00 25.19 316 SER A C 1
ATOM 2636 O O . SER A 1 316 ? -7.946 13.943 -6.362 1.00 25.19 316 SER A O 1
ATOM 2638 N N . CYS A 1 317 ? -8.012 14.045 -4.086 1.00 25.56 317 CYS A N 1
ATOM 2639 C CA . CYS A 1 317 ? -9.290 13.432 -3.667 1.00 25.56 317 CYS A CA 1
ATOM 2640 C C . CYS A 1 317 ? -10.594 13.952 -4.329 1.00 25.56 317 CYS A C 1
ATOM 2642 O O . CYS A 1 317 ? -10.682 15.120 -4.708 1.00 25.56 317 CYS A O 1
ATOM 2644 N N . GLY A 1 318 ? -11.633 13.099 -4.354 1.00 27.20 318 GLY A N 1
ATOM 2645 C CA . GLY A 1 318 ? -13.046 13.445 -4.569 1.00 27.20 318 GLY A CA 1
ATOM 2646 C C . GLY A 1 318 ? -13.886 13.140 -3.316 1.00 27.20 318 GLY A C 1
ATOM 2647 O O . GLY A 1 318 ? -13.755 12.070 -2.736 1.00 27.20 318 GLY A O 1
ATOM 2648 N N . LYS A 1 319 ? -14.718 14.102 -2.898 1.00 26.75 319 LYS A N 1
ATOM 2649 C CA . LYS A 1 319 ? -15.510 14.096 -1.655 1.00 26.75 319 LYS A CA 1
ATOM 2650 C C . LYS A 1 319 ? -16.767 13.221 -1.771 1.00 26.75 319 LYS A C 1
ATOM 2652 O O . LYS A 1 319 ? -17.595 13.493 -2.636 1.00 26.75 319 LYS A O 1
ATOM 2657 N N . GLU A 1 320 ? -16.982 12.304 -0.830 1.00 26.44 320 GLU A N 1
ATOM 2658 C CA . GLU A 1 320 ? -18.313 11.772 -0.496 1.00 26.44 320 GLU A CA 1
ATOM 2659 C C . GLU A 1 320 ? -18.593 11.973 1.000 1.00 26.44 320 GLU A C 1
ATOM 2661 O O . GLU A 1 320 ? -17.702 11.863 1.835 1.00 26.44 320 GLU A O 1
ATOM 2666 N N . VAL A 1 321 ? -19.835 12.339 1.324 1.00 29.73 321 VAL A N 1
ATOM 2667 C CA . VAL A 1 321 ? -20.297 12.707 2.671 1.00 29.73 321 VAL A CA 1
ATOM 2668 C C . VAL A 1 321 ? -20.987 11.504 3.317 1.00 29.73 321 VAL A C 1
ATOM 2670 O O . VAL A 1 321 ? -21.914 10.947 2.728 1.00 29.73 321 VAL A O 1
ATOM 2673 N N . ILE A 1 322 ? -20.599 11.143 4.547 1.00 31.72 322 ILE A N 1
ATOM 2674 C CA . ILE A 1 322 ? -21.311 10.138 5.356 1.00 31.72 322 ILE A CA 1
ATOM 2675 C C . ILE A 1 322 ? -22.749 10.612 5.624 1.00 31.72 322 ILE A C 1
ATOM 2677 O O . ILE A 1 322 ? -22.965 11.658 6.238 1.00 31.72 322 ILE A O 1
ATOM 2681 N N . LYS A 1 323 ? -23.747 9.833 5.185 1.00 28.02 323 LYS A N 1
ATOM 2682 C CA . LYS A 1 323 ? -25.166 10.090 5.477 1.00 28.02 323 LYS A CA 1
ATOM 2683 C C . LYS A 1 323 ? -25.529 9.603 6.883 1.00 28.02 323 LYS A C 1
ATOM 2685 O O . LYS A 1 323 ? -25.396 8.422 7.189 1.00 28.02 323 LYS A O 1
ATOM 2690 N N . PHE A 1 324 ? -26.028 10.519 7.712 1.00 28.36 324 PHE A N 1
ATOM 2691 C CA . PHE A 1 324 ? -26.701 10.211 8.977 1.00 28.36 324 PHE A CA 1
ATOM 2692 C C . PHE A 1 324 ? -28.004 9.428 8.710 1.00 28.36 324 PHE A C 1
ATOM 2694 O O . PHE A 1 324 ? -28.666 9.715 7.709 1.00 28.36 324 PHE A O 1
ATOM 2701 N N . PRO A 1 325 ? -28.413 8.476 9.571 1.00 33.75 325 PRO A N 1
ATOM 2702 C CA . PRO A 1 325 ? -29.723 7.841 9.448 1.00 33.75 325 PRO A CA 1
ATOM 2703 C C . PRO A 1 325 ? -30.829 8.885 9.660 1.00 33.75 325 PRO A C 1
ATOM 2705 O O . PRO A 1 325 ? -30.844 9.568 10.686 1.00 33.75 325 PRO A O 1
ATOM 2708 N N . ASP A 1 326 ? -31.739 9.018 8.695 1.00 37.91 326 ASP A N 1
ATOM 2709 C CA . ASP A 1 326 ? -32.924 9.865 8.828 1.00 37.91 326 ASP A CA 1
ATOM 2710 C C . ASP A 1 326 ? -33.997 9.098 9.611 1.00 37.91 326 ASP A C 1
ATOM 2712 O O . ASP A 1 326 ? -34.563 8.112 9.140 1.00 37.91 326 ASP A O 1
ATOM 2716 N N . TRP A 1 327 ? -34.235 9.511 10.854 1.00 41.25 327 TRP A N 1
ATOM 2717 C CA . TRP A 1 327 ? -35.164 8.846 11.772 1.00 41.25 327 TRP A CA 1
ATOM 2718 C C . TRP A 1 327 ? -36.615 9.337 11.625 1.00 41.25 327 TRP A C 1
ATOM 2720 O O . TRP A 1 327 ? -37.434 9.058 12.507 1.00 41.25 327 TRP A O 1
ATOM 2730 N N . ASN A 1 328 ? -36.924 10.067 10.545 1.00 35.50 328 ASN A N 1
ATOM 2731 C CA . ASN A 1 328 ? -38.260 10.586 10.243 1.00 35.50 328 ASN A CA 1
ATOM 2732 C C . ASN A 1 328 ? -39.142 9.649 9.396 1.00 35.50 328 ASN A C 1
ATOM 2734 O O . ASN A 1 328 ? -40.321 9.954 9.223 1.00 35.50 328 ASN A O 1
ATOM 2738 N N . GLU A 1 329 ? -38.645 8.510 8.900 1.00 30.73 329 GLU A N 1
ATOM 2739 C CA . GLU A 1 329 ? -39.491 7.555 8.166 1.00 30.73 329 GLU A CA 1
ATOM 2740 C C . GLU A 1 329 ? -40.114 6.483 9.084 1.00 30.73 329 GLU A C 1
ATOM 2742 O O . GLU A 1 329 ? -39.400 5.768 9.799 1.00 30.73 329 GLU A O 1
ATOM 2747 N N . PRO A 1 330 ? -41.447 6.295 9.055 1.00 32.31 330 PRO A N 1
ATOM 2748 C CA . PRO A 1 330 ? -42.074 5.094 9.589 1.00 32.31 330 PRO A CA 1
ATOM 2749 C C . PRO A 1 330 ? -41.664 3.877 8.749 1.00 32.31 330 PRO A C 1
ATOM 2751 O O . PRO A 1 330 ? -41.630 3.937 7.521 1.00 32.31 330 PRO A O 1
ATOM 2754 N N . LYS A 1 331 ? -41.397 2.740 9.403 1.00 31.44 331 LYS A N 1
ATOM 2755 C CA . LYS A 1 331 ? -41.132 1.462 8.723 1.00 31.44 331 LYS A CA 1
ATOM 2756 C C . LYS A 1 331 ? -42.277 1.116 7.761 1.00 31.44 331 LYS A C 1
ATOM 2758 O O . LYS A 1 331 ? -43.443 1.168 8.144 1.00 31.44 331 LYS A O 1
ATOM 2763 N N . ALA A 1 332 ? -41.926 0.717 6.538 1.00 31.88 332 ALA A N 1
ATOM 2764 C CA . ALA A 1 332 ? -42.867 0.271 5.518 1.00 31.88 332 ALA A CA 1
ATOM 2765 C C . ALA A 1 332 ? -43.739 -0.884 6.038 1.00 31.88 332 ALA A C 1
ATOM 2767 O O . ALA A 1 332 ? -43.236 -1.975 6.308 1.00 31.88 332 ALA A O 1
ATOM 2768 N N . GLY A 1 333 ? -45.043 -0.631 6.167 1.00 35.25 333 GLY A N 1
ATOM 2769 C CA . GLY A 1 333 ? -46.006 -1.670 6.514 1.00 35.25 333 GLY A CA 1
ATOM 2770 C C . GLY A 1 333 ? -47.276 -1.198 7.211 1.00 35.25 333 GLY A C 1
ATOM 2771 O O . GLY A 1 333 ? -47.614 -1.777 8.229 1.00 35.25 333 GLY A O 1
ATOM 2772 N N . THR A 1 334 ? -47.991 -0.201 6.677 1.00 27.42 334 THR A N 1
ATOM 2773 C CA . THR A 1 334 ? -49.467 -0.169 6.751 1.00 27.42 334 THR A CA 1
ATOM 2774 C C . THR A 1 334 ? -50.015 0.837 5.742 1.00 27.42 334 THR A C 1
ATOM 2776 O O . THR A 1 334 ? -49.560 1.973 5.670 1.00 27.42 334 THR A O 1
ATOM 2779 N N . SER A 1 335 ? -50.961 0.375 4.932 1.00 38.66 335 SER A N 1
ATOM 2780 C CA . SER A 1 335 ? -51.685 1.100 3.888 1.00 38.66 335 SER A CA 1
ATOM 2781 C C . SER A 1 335 ? -52.381 2.361 4.407 1.00 38.66 335 SER A C 1
ATOM 2783 O O . SER A 1 335 ? -53.144 2.276 5.368 1.00 38.66 335 SER A O 1
ATOM 2785 N N . GLN A 1 336 ? -52.210 3.492 3.718 1.00 29.20 336 GLN A N 1
ATOM 2786 C CA . GLN A 1 336 ? -53.096 4.646 3.864 1.00 29.20 336 GLN A CA 1
ATOM 2787 C C . GLN A 1 336 ? -53.483 5.204 2.491 1.00 29.20 336 GLN A C 1
ATOM 2789 O O . GLN A 1 336 ? -52.642 5.405 1.617 1.00 29.20 336 GLN A O 1
ATOM 2794 N N . GLU A 1 337 ? -54.793 5.357 2.317 1.00 27.92 337 GLU A N 1
ATOM 2795 C CA . GLU A 1 337 ? -55.497 5.762 1.104 1.00 27.92 337 GLU A CA 1
ATOM 2796 C C . GLU A 1 337 ? -55.123 7.175 0.633 1.00 27.92 337 GLU A C 1
ATOM 2798 O O . GLU A 1 337 ? -54.900 8.092 1.424 1.00 27.92 337 GLU A O 1
ATOM 2803 N N . TYR A 1 338 ? -55.103 7.349 -0.689 1.00 29.89 338 TYR A N 1
ATOM 2804 C CA . TYR A 1 338 ? -54.913 8.628 -1.369 1.00 29.89 338 TYR A CA 1
ATOM 2805 C C . TYR A 1 338 ? -56.139 9.541 -1.202 1.00 29.89 338 TYR A C 1
ATOM 2807 O O . TYR A 1 338 ? -57.246 9.163 -1.579 1.00 29.89 338 TYR A O 1
ATOM 2815 N N . ILE A 1 339 ? -55.923 10.792 -0.781 1.00 27.89 339 ILE A N 1
ATOM 2816 C CA . ILE A 1 339 ? -56.856 11.906 -1.026 1.00 27.89 339 ILE A CA 1
ATOM 2817 C C . ILE A 1 339 ? -56.131 12.943 -1.903 1.00 27.89 339 ILE A C 1
ATOM 2819 O O . ILE A 1 339 ? -55.017 13.345 -1.559 1.00 27.89 339 ILE A O 1
ATOM 2823 N N . PRO A 1 340 ? -56.708 13.391 -3.035 1.00 30.55 340 PRO A N 1
ATOM 2824 C CA . PRO A 1 340 ? -56.027 14.295 -3.953 1.00 30.55 340 PRO A CA 1
ATOM 2825 C C . PRO A 1 340 ? -56.173 15.753 -3.498 1.00 30.55 340 PRO A C 1
ATOM 2827 O O . PRO A 1 340 ? -57.285 16.262 -3.359 1.00 30.55 340 PRO A O 1
ATOM 2830 N N . VAL A 1 341 ? -55.054 16.462 -3.336 1.00 30.84 341 VAL A N 1
ATOM 2831 C CA . VAL A 1 341 ? -55.053 17.916 -3.115 1.00 30.84 341 VAL A CA 1
ATOM 2832 C C . VAL A 1 341 ? -54.739 18.620 -4.436 1.00 30.84 341 VAL A C 1
ATOM 2834 O O . VAL A 1 341 ? -53.653 18.477 -4.993 1.00 30.84 341 VAL A O 1
ATOM 2837 N N . LYS A 1 342 ? -55.719 19.372 -4.955 1.00 30.08 342 LYS A N 1
ATOM 2838 C CA . LYS A 1 342 ? -55.561 20.288 -6.097 1.00 30.08 342 LYS A CA 1
ATOM 2839 C C . LYS A 1 342 ? -54.621 21.441 -5.730 1.00 30.08 342 LYS A C 1
ATOM 2841 O O . LYS A 1 342 ? -54.762 22.037 -4.666 1.00 30.08 342 LYS A O 1
ATOM 2846 N N . SER A 1 343 ? -53.727 21.808 -6.646 1.00 25.27 343 SER A N 1
ATOM 2847 C CA . SER A 1 343 ? -52.871 22.992 -6.526 1.00 25.27 343 SER A CA 1
ATOM 2848 C C . SER A 1 343 ? -53.697 24.280 -6.626 1.00 25.27 343 SER A C 1
ATOM 2850 O O . SER A 1 343 ? -54.343 24.518 -7.649 1.00 25.27 343 SER A O 1
ATOM 2852 N N . ILE A 1 344 ? -53.653 25.124 -5.595 1.00 32.78 344 ILE A N 1
ATOM 2853 C CA . ILE A 1 344 ? -54.210 26.481 -5.636 1.00 32.78 344 ILE A CA 1
ATOM 2854 C C . ILE A 1 344 ? -53.094 27.442 -6.051 1.00 32.78 344 ILE A C 1
ATOM 2856 O O . ILE A 1 344 ? -52.145 27.677 -5.306 1.00 32.78 344 ILE A O 1
ATOM 2860 N N . THR A 1 345 ? -53.214 27.994 -7.254 1.00 32.78 345 THR A N 1
ATOM 2861 C CA . THR A 1 345 ? -52.433 29.140 -7.731 1.00 32.78 345 THR A CA 1
ATOM 2862 C C . THR A 1 345 ? -52.875 30.384 -6.954 1.00 32.78 345 THR A C 1
ATOM 2864 O O . THR A 1 345 ? -54.072 30.651 -6.856 1.00 32.78 345 THR A O 1
ATOM 2867 N N . MET A 1 346 ? -51.936 31.122 -6.356 1.00 31.39 346 MET A N 1
ATOM 2868 C CA . MET A 1 346 ? -52.239 32.284 -5.512 1.00 31.39 346 MET A CA 1
ATOM 2869 C C . MET A 1 346 ? -52.140 33.587 -6.318 1.00 31.39 346 MET A C 1
ATOM 2871 O O . MET A 1 346 ? -51.070 33.943 -6.808 1.00 31.39 346 MET A O 1
ATOM 2875 N N . ASN A 1 347 ? -53.260 34.304 -6.430 1.00 35.50 347 ASN A N 1
ATOM 2876 C CA . ASN A 1 347 ? -53.392 35.591 -7.119 1.00 35.50 347 ASN A CA 1
ATOM 2877 C C . ASN A 1 347 ? -53.355 36.731 -6.081 1.00 35.50 347 ASN A C 1
ATOM 2879 O O . ASN A 1 347 ? -53.727 36.535 -4.921 1.00 35.50 347 ASN A O 1
ATOM 2883 N N . SER A 1 348 ? -52.942 37.935 -6.491 1.00 37.69 348 SER A N 1
ATOM 2884 C CA . SER A 1 348 ? -52.555 39.060 -5.616 1.00 37.69 348 SER A CA 1
ATOM 2885 C C . SER A 1 348 ? -53.677 39.753 -4.819 1.00 37.69 348 SER A C 1
ATOM 2887 O O . SER A 1 348 ? -53.452 40.831 -4.277 1.00 37.69 348 SER A O 1
ATOM 2889 N N . GLU A 1 349 ? -54.868 39.168 -4.701 1.00 40.25 349 GLU A N 1
ATOM 2890 C CA . GLU A 1 349 ? -56.012 39.795 -4.015 1.00 40.25 349 GLU A CA 1
ATOM 2891 C C . GLU A 1 349 ? -56.245 39.292 -2.578 1.00 40.25 349 GLU A C 1
ATOM 2893 O O . GLU A 1 349 ? -57.044 39.871 -1.845 1.00 40.25 349 GLU A O 1
ATOM 2898 N N . MET A 1 350 ? -55.502 38.283 -2.100 1.00 38.09 350 MET A N 1
ATOM 2899 C CA . MET A 1 350 ? -55.640 37.776 -0.719 1.00 38.09 350 MET A CA 1
ATOM 2900 C C . MET A 1 350 ? -54.729 38.446 0.327 1.00 38.09 350 MET A C 1
ATOM 2902 O O . MET A 1 350 ? -54.807 38.118 1.510 1.00 38.09 350 MET A O 1
ATOM 2906 N N . TRP A 1 351 ? -53.893 39.418 -0.053 1.00 38.53 351 TRP A N 1
ATOM 2907 C CA . TRP A 1 351 ? -52.994 40.100 0.893 1.00 38.53 351 TRP A CA 1
ATOM 2908 C C . TRP A 1 351 ? -53.734 41.022 1.884 1.00 38.53 351 TRP A C 1
ATOM 2910 O O . TRP A 1 351 ? -53.295 41.205 3.019 1.00 38.53 351 TRP A O 1
ATOM 2920 N N . TYR A 1 352 ? -54.897 41.561 1.504 1.00 34.03 352 TYR A N 1
ATOM 2921 C CA . TYR A 1 352 ? -55.581 42.608 2.275 1.00 34.03 352 TYR A CA 1
ATOM 2922 C C . TYR A 1 352 ? -56.559 42.118 3.361 1.00 34.03 352 TYR A C 1
ATOM 2924 O O . TYR A 1 352 ? -57.142 42.938 4.064 1.00 34.03 352 TYR A O 1
ATOM 2932 N N . LYS A 1 353 ? -56.697 40.803 3.588 1.00 36.47 353 LYS A N 1
ATOM 2933 C CA . LYS A 1 353 ? -57.591 40.227 4.621 1.00 36.47 353 LYS A CA 1
ATOM 2934 C C . LYS A 1 353 ? -56.872 39.634 5.845 1.00 36.47 353 LYS A C 1
ATOM 2936 O O . LYS A 1 353 ? -57.384 38.717 6.474 1.00 36.47 353 LYS A O 1
ATOM 2941 N N . ARG A 1 354 ? -55.702 40.157 6.235 1.00 36.75 354 ARG A N 1
ATOM 2942 C CA . ARG A 1 354 ? -55.032 39.760 7.498 1.00 36.75 354 ARG A CA 1
ATOM 2943 C C . ARG A 1 354 ? -55.349 40.624 8.726 1.00 36.75 354 ARG A C 1
ATOM 2945 O O . ARG A 1 354 ? -54.920 40.272 9.815 1.00 36.75 354 ARG A O 1
ATOM 2952 N N . HIS A 1 355 ? -56.147 41.684 8.599 1.00 35.34 355 HIS A N 1
ATOM 2953 C CA . HIS A 1 355 ? -56.510 42.547 9.738 1.00 35.34 355 HIS A CA 1
ATOM 2954 C C . HIS A 1 355 ? -57.882 42.228 10.363 1.00 35.34 355 HIS A C 1
ATOM 2956 O O . HIS A 1 355 ? -58.466 43.071 11.040 1.00 35.34 355 HIS A O 1
ATOM 2962 N N . SER A 1 356 ? -58.425 41.022 10.162 1.00 38.66 356 SER A N 1
ATOM 2963 C CA . SER A 1 356 ? -59.735 40.645 10.722 1.00 38.66 356 SER A CA 1
ATOM 2964 C C . SER A 1 356 ? -59.813 39.181 11.163 1.00 38.66 356 SER A C 1
ATOM 2966 O O . SER A 1 356 ? -60.717 38.464 10.755 1.00 38.66 356 SER A O 1
ATOM 2968 N N . ILE A 1 357 ? -58.872 38.745 12.008 1.00 39.38 357 ILE A N 1
ATOM 2969 C CA . ILE A 1 357 ? -59.062 37.584 12.899 1.00 39.38 357 ILE A CA 1
ATOM 2970 C C . ILE A 1 357 ? -58.554 37.979 14.293 1.00 39.38 357 ILE A C 1
ATOM 2972 O O . ILE A 1 357 ? -57.564 37.474 14.813 1.00 39.38 357 ILE A O 1
ATOM 2976 N N . ALA A 1 358 ? -59.215 38.976 14.876 1.00 37.50 358 ALA A N 1
ATOM 2977 C CA . ALA A 1 358 ? -59.456 38.974 16.307 1.00 37.50 358 ALA A CA 1
ATOM 2978 C C . ALA A 1 358 ? -60.783 38.225 16.489 1.00 37.50 358 ALA A C 1
ATOM 2980 O O . ALA A 1 358 ? -61.740 38.540 15.785 1.00 37.50 358 ALA A O 1
ATOM 2981 N N . ILE A 1 359 ? -60.817 37.281 17.435 1.00 34.03 359 ILE A N 1
ATOM 2982 C CA . ILE A 1 359 ? -61.924 36.372 17.798 1.00 34.03 359 ILE A CA 1
ATOM 2983 C C . ILE A 1 359 ? -61.878 35.008 17.076 1.00 34.03 359 ILE A C 1
ATOM 2985 O O . ILE A 1 359 ? -62.305 34.871 15.937 1.00 34.03 359 ILE A O 1
ATOM 2989 N N . GLY A 1 360 ? -61.431 33.989 17.823 1.00 37.25 360 GLY A N 1
ATOM 2990 C CA . GLY A 1 360 ? -61.891 32.602 17.674 1.00 37.25 360 GLY A CA 1
ATOM 2991 C C . GLY A 1 360 ? -61.083 31.682 16.758 1.00 37.25 360 GLY A C 1
ATOM 2992 O O . GLY A 1 360 ? -61.498 31.444 15.637 1.00 37.25 360 GLY A O 1
ATOM 2993 N N . GLU A 1 361 ? -59.967 31.148 17.266 1.00 31.69 361 GLU A N 1
ATOM 2994 C CA . GLU A 1 361 ? -59.551 29.725 17.222 1.00 31.69 361 GLU A CA 1
ATOM 2995 C C . GLU A 1 361 ? -58.050 29.643 17.543 1.00 31.69 361 GLU A C 1
ATOM 2997 O O . GLU A 1 361 ? -57.189 30.020 16.749 1.00 31.69 361 GLU A O 1
ATOM 3002 N N . VAL A 1 362 ? -57.717 29.182 18.752 1.00 35.34 362 VAL A N 1
ATOM 3003 C CA . VAL A 1 362 ? -56.334 28.829 19.098 1.00 35.34 362 VAL A CA 1
ATOM 3004 C C . VAL A 1 362 ? -55.996 27.563 18.304 1.00 35.34 362 VAL A C 1
ATOM 3006 O O . VAL A 1 362 ? -56.738 26.587 18.437 1.00 35.34 362 VAL A O 1
ATOM 3009 N N . PRO A 1 363 ? -54.915 27.519 17.499 1.00 37.47 363 PRO A N 1
ATOM 3010 C CA . PRO A 1 363 ? -54.501 26.281 16.854 1.00 37.47 363 PRO A CA 1
ATOM 3011 C C . PRO A 1 363 ? -54.266 25.245 17.950 1.00 37.47 363 PRO A C 1
ATOM 3013 O O . PRO A 1 363 ? -53.466 25.482 18.855 1.00 37.47 363 PRO A O 1
ATOM 3016 N N . ALA A 1 364 ? -54.997 24.130 17.914 1.00 38.69 364 ALA A N 1
ATOM 3017 C CA . ALA A 1 364 ? -54.881 23.094 18.929 1.00 38.69 364 ALA A CA 1
ATOM 3018 C C . ALA A 1 364 ? -53.411 22.659 19.061 1.00 38.69 364 ALA A C 1
ATOM 3020 O O . ALA A 1 364 ? -52.842 22.076 18.134 1.00 38.69 364 ALA A O 1
ATOM 3021 N N . CYS A 1 365 ? -52.792 22.946 20.211 1.00 37.56 365 CYS A N 1
ATOM 3022 C CA . CYS A 1 365 ? -51.483 22.414 20.566 1.00 37.56 365 CYS A CA 1
ATOM 3023 C C . CYS A 1 365 ? -51.574 20.884 20.583 1.00 37.56 365 CYS A C 1
ATOM 3025 O O . CYS A 1 365 ? -52.074 20.296 21.542 1.00 37.56 365 CYS A O 1
ATOM 3027 N N . LYS A 1 366 ? -51.076 20.216 19.538 1.00 40.88 366 LYS A N 1
ATOM 3028 C CA . LYS A 1 366 ? -50.775 18.785 19.617 1.00 40.88 366 LYS A CA 1
ATOM 3029 C C . LYS A 1 366 ? -49.476 18.634 20.403 1.00 40.88 366 LYS A C 1
ATOM 3031 O O . LYS A 1 366 ? -48.390 18.807 19.858 1.00 40.88 366 LYS A O 1
ATOM 3036 N N . LEU A 1 367 ? -49.597 18.324 21.693 1.00 40.59 367 LEU A N 1
ATOM 3037 C CA . LEU A 1 367 ? -48.492 17.787 22.486 1.00 40.59 367 LEU A CA 1
ATOM 3038 C C . LEU A 1 367 ? -47.999 16.511 21.791 1.00 40.59 367 LEU A C 1
ATOM 3040 O O . LEU A 1 367 ? -48.712 15.510 21.744 1.00 40.59 367 LEU A O 1
ATOM 3044 N N . VAL A 1 368 ? -46.804 16.557 21.203 1.00 44.56 368 VAL A N 1
ATOM 3045 C CA . VAL A 1 368 ? -46.142 15.348 20.710 1.00 44.56 368 VAL A CA 1
ATOM 3046 C C . VAL A 1 368 ? -45.593 14.620 21.933 1.00 44.56 368 VAL A C 1
ATOM 3048 O O . VAL A 1 368 ? -44.859 15.199 22.734 1.00 44.56 368 VAL A O 1
ATOM 3051 N N . PHE A 1 369 ? -46.032 13.375 22.106 1.00 46.59 369 PHE A N 1
ATOM 3052 C CA . PHE A 1 369 ? -45.731 12.533 23.258 1.00 46.59 369 PHE A CA 1
ATOM 3053 C C . PHE A 1 369 ? -44.224 12.379 23.511 1.00 46.59 369 PHE A C 1
ATOM 3055 O O . PHE A 1 369 ? -43.412 12.383 22.585 1.00 46.59 369 PHE A O 1
ATOM 3062 N N . HIS A 1 370 ? -43.885 12.189 24.789 1.00 46.66 370 HIS A N 1
ATOM 3063 C CA . HIS A 1 370 ? -42.573 11.760 25.269 1.00 46.66 370 HIS A CA 1
ATOM 3064 C C . HIS A 1 370 ? -42.079 10.578 24.424 1.00 46.66 370 HIS A C 1
ATOM 3066 O O . HIS A 1 370 ? -42.704 9.517 24.412 1.00 46.66 370 HIS A O 1
ATOM 3072 N N . ARG A 1 371 ? -40.961 10.734 23.704 1.00 56.44 371 ARG A N 1
ATOM 3073 C CA . ARG A 1 371 ? -40.323 9.583 23.057 1.00 56.44 371 ARG A CA 1
ATOM 3074 C C . ARG A 1 371 ? -39.645 8.778 24.162 1.00 56.44 371 ARG A C 1
ATOM 3076 O O . ARG A 1 371 ? -38.645 9.227 24.717 1.00 56.44 371 ARG A O 1
ATOM 3083 N N . GLU A 1 372 ? -40.209 7.633 24.530 1.00 59.53 372 GLU A N 1
ATOM 3084 C CA . GLU A 1 372 ? -39.520 6.674 25.396 1.00 59.53 372 GLU A CA 1
ATOM 3085 C C . GLU A 1 372 ? -38.327 6.109 24.613 1.00 59.53 372 GLU A C 1
ATOM 3087 O O . GLU A 1 372 ? -38.468 5.303 23.690 1.00 59.53 372 GLU A O 1
ATOM 3092 N N . LEU A 1 373 ? -37.126 6.606 24.916 1.00 72.81 373 LEU A N 1
ATOM 3093 C CA . LEU A 1 373 ? -35.898 6.053 24.359 1.00 72.81 373 LEU A CA 1
ATOM 3094 C C . LEU A 1 373 ? -35.618 4.718 25.046 1.00 72.81 373 LEU A C 1
ATOM 3096 O O . LEU A 1 373 ? -35.292 4.670 26.229 1.00 72.81 373 LEU A O 1
ATOM 3100 N N . THR A 1 374 ? -35.725 3.634 24.285 1.00 80.88 374 THR A N 1
ATOM 3101 C CA . THR A 1 374 ? -35.278 2.312 24.730 1.00 80.88 374 THR A CA 1
ATOM 3102 C C . THR A 1 374 ? -33.755 2.281 24.893 1.00 80.88 374 THR A C 1
ATOM 3104 O O . THR A 1 374 ? -33.031 3.043 24.246 1.00 80.88 374 THR A O 1
ATOM 3107 N N . GLN A 1 375 ? -33.247 1.359 25.715 1.00 83.25 375 GLN A N 1
ATOM 3108 C CA . GLN A 1 375 ? -31.805 1.178 25.929 1.00 83.25 375 GLN A CA 1
ATOM 3109 C C . GLN A 1 375 ? -31.040 0.928 24.615 1.00 83.25 375 GLN A C 1
ATOM 3111 O O . GLN A 1 375 ? -29.959 1.475 24.413 1.00 83.25 375 GLN A O 1
ATOM 3116 N N . THR A 1 376 ? -31.638 0.192 23.675 1.00 83.69 376 THR A N 1
ATOM 3117 C CA . THR A 1 376 ? -31.076 -0.048 22.337 1.00 83.69 376 THR A CA 1
ATOM 3118 C C . THR A 1 376 ? -30.943 1.230 21.512 1.00 83.69 376 THR A C 1
ATOM 3120 O O . THR A 1 376 ? -29.984 1.381 20.761 1.00 83.69 376 THR A O 1
ATOM 3123 N N . ASN A 1 377 ? -31.864 2.187 21.670 1.00 83.56 377 ASN A N 1
ATOM 3124 C CA . ASN A 1 377 ? -31.755 3.478 20.988 1.00 83.56 377 ASN A CA 1
ATOM 3125 C C . ASN A 1 377 ? -30.576 4.288 21.543 1.00 83.56 377 ASN A C 1
ATOM 3127 O O . ASN A 1 377 ? -29.861 4.925 20.776 1.00 83.56 377 ASN A O 1
ATOM 3131 N N . ILE A 1 378 ? -30.348 4.243 22.860 1.00 84.88 378 ILE A N 1
ATOM 3132 C CA . ILE A 1 378 ? -29.211 4.918 23.503 1.00 84.88 378 ILE A CA 1
ATOM 3133 C C . ILE A 1 378 ? -27.887 4.297 23.033 1.00 84.88 378 ILE A C 1
ATOM 3135 O O . ILE A 1 378 ? -26.954 5.023 22.696 1.00 84.88 378 ILE A O 1
ATOM 3139 N N . GLU A 1 379 ? -27.815 2.968 22.953 1.00 88.75 379 GLU A N 1
ATOM 3140 C CA . GLU A 1 379 ? -26.651 2.241 22.433 1.00 88.75 379 GLU A CA 1
ATOM 3141 C C . GLU A 1 379 ? -26.326 2.636 20.979 1.00 88.75 379 GLU A C 1
ATOM 3143 O O . GLU A 1 379 ? -25.170 2.929 20.657 1.00 88.75 379 GLU A O 1
ATOM 3148 N N . GLU A 1 380 ? -27.328 2.724 20.099 1.00 87.00 380 GLU A N 1
ATOM 3149 C CA . GLU A 1 380 ? -27.122 3.151 18.707 1.00 87.00 380 GLU A CA 1
ATOM 3150 C C . GLU A 1 380 ? -26.735 4.633 18.579 1.00 87.00 380 GLU A C 1
ATOM 3152 O O . GLU A 1 380 ? -25.888 4.974 17.748 1.00 87.00 380 GLU A O 1
ATOM 3157 N N . ILE A 1 381 ? -27.271 5.515 19.432 1.00 85.31 381 ILE A N 1
ATOM 3158 C CA . ILE A 1 381 ? -26.831 6.919 19.507 1.00 85.31 381 ILE A CA 1
ATOM 3159 C C . ILE A 1 381 ? -25.341 6.977 19.857 1.00 85.31 381 ILE A C 1
ATOM 3161 O O . ILE A 1 381 ? -24.572 7.662 19.176 1.00 85.31 381 ILE A O 1
ATOM 3165 N N . TRP A 1 382 ? -24.915 6.212 20.868 1.00 90.88 382 TRP A N 1
ATOM 3166 C CA . TRP A 1 382 ? -23.506 6.100 21.240 1.00 90.88 382 TRP A CA 1
ATOM 3167 C C . TRP A 1 382 ? -22.649 5.638 20.067 1.00 90.88 382 TRP A C 1
ATOM 3169 O O . TRP A 1 382 ? -21.634 6.270 19.774 1.00 90.88 382 TRP A O 1
ATOM 3179 N N . LYS A 1 383 ? -23.064 4.592 19.350 1.00 91.00 383 LYS A N 1
ATOM 3180 C CA . LYS A 1 383 ? -22.351 4.104 18.164 1.00 91.00 383 LYS A CA 1
ATOM 3181 C C . LYS A 1 383 ? -22.234 5.176 17.079 1.00 91.00 383 LYS A C 1
ATOM 3183 O O . LYS A 1 383 ? -21.122 5.463 16.638 1.00 91.00 383 LYS A O 1
ATOM 3188 N N . SER A 1 384 ? -23.337 5.812 16.690 1.00 86.19 384 SER A N 1
ATOM 3189 C CA . SER A 1 384 ? -23.353 6.823 15.623 1.00 86.19 384 SER A CA 1
ATOM 3190 C C . SER A 1 384 ? -22.486 8.040 15.961 1.00 86.19 384 SER A C 1
ATOM 3192 O O . SER A 1 384 ? -21.681 8.486 15.141 1.00 86.19 384 SER A O 1
ATOM 3194 N N . MET A 1 385 ? -22.609 8.572 17.180 1.00 87.69 385 MET A N 1
ATOM 3195 C CA . MET A 1 385 ? -21.841 9.747 17.604 1.00 87.69 385 MET A CA 1
ATOM 3196 C C . MET A 1 385 ? -20.352 9.431 17.783 1.00 87.69 385 MET A C 1
ATOM 3198 O O . MET A 1 385 ? -19.508 10.247 17.409 1.00 87.69 385 MET A O 1
ATOM 3202 N N . THR A 1 386 ? -20.015 8.237 18.283 1.00 91.56 386 THR A N 1
ATOM 3203 C CA . THR A 1 386 ? -18.620 7.782 18.423 1.00 91.56 386 THR A CA 1
ATOM 3204 C C . THR A 1 386 ? -17.949 7.648 17.056 1.00 91.56 386 THR A C 1
ATOM 3206 O O . THR A 1 386 ? -16.847 8.162 16.865 1.00 91.56 386 THR A O 1
ATOM 3209 N N . LEU A 1 387 ? -18.626 7.030 16.080 1.00 90.81 387 LEU A N 1
ATOM 3210 C CA . LEU A 1 387 ? -18.111 6.894 14.714 1.00 90.81 387 LEU A CA 1
ATOM 3211 C C . LEU A 1 387 ? -17.983 8.249 14.009 1.00 90.81 387 LEU A C 1
ATOM 3213 O O . LEU A 1 387 ? -16.935 8.536 13.435 1.00 90.81 387 LEU A O 1
ATOM 3217 N N . SER A 1 388 ? -18.981 9.131 14.121 1.00 87.12 388 SER A N 1
ATOM 3218 C CA . SER A 1 388 ? -18.883 10.483 13.553 1.00 87.12 388 SER A CA 1
ATOM 3219 C C . SER A 1 388 ? -17.704 11.266 14.144 1.00 87.12 388 SER A C 1
ATOM 3221 O O . SER A 1 388 ? -16.971 11.950 13.423 1.00 87.12 388 SER A O 1
ATOM 3223 N N . ARG A 1 389 ? -17.463 11.133 15.456 1.00 89.31 389 ARG A N 1
ATOM 3224 C CA . ARG A 1 389 ? -16.315 11.774 16.098 1.00 89.31 389 ARG A CA 1
ATOM 3225 C C . ARG A 1 389 ? -14.995 11.178 15.615 1.00 89.31 389 ARG A C 1
ATOM 3227 O O . ARG A 1 389 ? -14.097 11.949 15.287 1.00 89.31 389 ARG A O 1
ATOM 3234 N N . LEU A 1 390 ? -14.892 9.852 15.510 1.00 89.62 390 LEU A N 1
ATOM 3235 C CA . LEU A 1 390 ? -13.698 9.176 14.994 1.00 89.62 390 LEU A CA 1
ATOM 3236 C C . LEU A 1 390 ? -13.352 9.658 13.582 1.00 89.62 390 LEU A C 1
ATOM 3238 O O . LEU A 1 390 ? -12.217 10.053 13.334 1.00 89.62 390 LEU A O 1
ATOM 3242 N N . GLN A 1 391 ? -14.343 9.708 12.691 1.00 87.88 391 GLN A N 1
ATOM 3243 C CA . GLN A 1 391 ? -14.186 10.222 11.333 1.00 87.88 391 GLN A CA 1
ATOM 3244 C C . GLN A 1 391 ? -13.608 11.645 11.330 1.00 87.88 391 GLN A C 1
ATOM 3246 O O . GLN A 1 391 ? -12.623 11.928 10.645 1.00 87.88 391 GLN A O 1
ATOM 3251 N N . LYS A 1 392 ? -14.194 12.542 12.135 1.00 87.31 392 LYS A N 1
ATOM 3252 C CA . LYS A 1 392 ? -13.774 13.946 12.225 1.00 87.31 392 LYS A CA 1
ATOM 3253 C C . LYS A 1 392 ? -12.351 14.095 12.768 1.00 87.31 392 LYS A C 1
ATOM 3255 O O . LYS A 1 392 ? -11.615 14.972 12.317 1.00 87.31 392 LYS A O 1
ATOM 3260 N N . VAL A 1 393 ? -11.967 13.263 13.735 1.00 88.12 393 VAL A N 1
ATOM 3261 C CA . VAL A 1 393 ? -10.628 13.290 14.342 1.00 88.12 393 VAL A CA 1
ATOM 3262 C C . VAL A 1 393 ? -9.577 12.733 13.380 1.00 88.12 393 VAL A C 1
ATOM 3264 O O . VAL A 1 393 ? -8.512 13.338 13.240 1.00 88.12 393 VAL A O 1
ATOM 3267 N N . LEU A 1 394 ? -9.897 11.641 12.675 1.00 80.88 394 LEU A N 1
ATOM 3268 C CA . LEU A 1 394 ? -9.043 11.053 11.638 1.00 80.88 394 LEU A CA 1
ATOM 3269 C C . LEU A 1 394 ? -8.930 11.932 10.384 1.00 80.88 394 LEU A C 1
ATOM 3271 O O . LEU A 1 394 ? -7.967 11.803 9.635 1.00 80.88 394 LEU A O 1
ATOM 3275 N N . GLY A 1 395 ? -9.870 12.860 10.180 1.00 80.50 395 GLY A N 1
ATOM 3276 C CA . GLY A 1 395 ? -9.902 13.721 8.998 1.00 80.50 395 GLY A CA 1
ATOM 3277 C C . GLY A 1 395 ? -10.229 12.947 7.722 1.00 80.50 395 GLY A C 1
ATOM 3278 O O . GLY A 1 395 ? -9.756 13.322 6.653 1.00 80.50 395 GLY A O 1
ATOM 3279 N N . LEU A 1 396 ? -10.989 11.857 7.852 1.00 76.69 396 LEU A N 1
ATOM 3280 C CA . LEU A 1 396 ? -11.391 10.999 6.742 1.00 76.69 396 LEU A CA 1
ATOM 3281 C C . LEU A 1 396 ? -12.740 11.451 6.175 1.00 76.69 396 LEU A C 1
ATOM 3283 O O . LEU A 1 396 ? -13.655 11.801 6.922 1.00 76.69 396 LEU A O 1
ATOM 3287 N N . ASP A 1 397 ? -12.877 11.393 4.853 1.00 69.69 397 ASP A N 1
ATOM 3288 C CA . ASP A 1 397 ? -14.136 11.714 4.173 1.00 69.69 397 ASP A CA 1
ATOM 3289 C C . ASP A 1 397 ? -15.198 10.618 4.419 1.00 69.69 397 ASP A C 1
ATOM 3291 O O . ASP A 1 397 ? -16.357 10.937 4.676 1.00 69.69 397 ASP A O 1
ATOM 3295 N N . SER A 1 398 ? -14.787 9.342 4.473 1.00 75.44 398 SER A N 1
ATOM 3296 C CA . SER A 1 398 ? -15.603 8.204 4.930 1.00 75.44 398 SER A CA 1
ATOM 3297 C C . SER A 1 398 ? -14.797 7.255 5.833 1.00 75.44 398 SER A C 1
ATOM 3299 O O . SER A 1 398 ? -13.574 7.180 5.728 1.00 75.44 398 SER A O 1
ATOM 3301 N N . LEU A 1 399 ? -15.481 6.521 6.721 1.00 77.62 399 LEU A N 1
ATOM 3302 C CA . LEU A 1 399 ? -14.891 5.449 7.534 1.00 77.62 399 LEU A CA 1
ATOM 3303 C C . LEU A 1 399 ? -14.911 4.075 6.843 1.00 77.62 399 LEU A C 1
ATOM 3305 O O . LEU A 1 399 ? -14.261 3.164 7.345 1.00 77.62 399 LEU A O 1
ATOM 3309 N N . ASP A 1 400 ? -15.598 3.917 5.706 1.00 72.69 400 ASP A N 1
ATOM 3310 C CA . ASP A 1 400 ? -15.854 2.603 5.086 1.00 72.69 400 ASP A CA 1
ATOM 3311 C C . ASP A 1 400 ? -14.585 1.868 4.620 1.00 72.69 400 ASP A C 1
ATOM 3313 O O . ASP A 1 400 ? -14.559 0.640 4.575 1.00 72.69 400 ASP A O 1
ATOM 3317 N N . GLU A 1 401 ? -13.521 2.604 4.282 1.00 66.19 401 GLU A N 1
ATOM 3318 C CA . GLU A 1 401 ? -12.228 2.017 3.896 1.00 66.19 401 GLU A CA 1
ATOM 3319 C C . GLU A 1 401 ? -11.400 1.539 5.100 1.00 66.19 401 GLU A C 1
ATOM 3321 O O . GLU A 1 401 ? -10.456 0.774 4.923 1.00 66.19 401 GLU A O 1
ATOM 3326 N N . VAL A 1 402 ? -11.737 1.994 6.311 1.00 68.75 402 VAL A N 1
ATOM 3327 C CA . VAL A 1 402 ? -10.934 1.806 7.532 1.00 68.75 402 VAL A CA 1
ATOM 3328 C C . VAL A 1 402 ? -11.664 0.952 8.574 1.00 68.75 402 VAL A C 1
ATOM 3330 O O . VAL A 1 402 ? -11.032 0.302 9.406 1.00 68.75 402 VAL A O 1
ATOM 3333 N N . LEU A 1 403 ? -12.998 0.949 8.557 1.00 81.50 403 LEU A N 1
ATOM 3334 C CA . LEU A 1 403 ? -13.829 0.225 9.508 1.00 81.50 403 LEU A CA 1
ATOM 3335 C C . LEU A 1 403 ? -15.172 -0.175 8.890 1.00 81.50 403 LEU A C 1
ATOM 3337 O O . LEU A 1 403 ? -15.962 0.676 8.489 1.00 81.50 403 LEU A O 1
ATOM 3341 N N . ASP A 1 404 ? -15.504 -1.465 8.956 1.00 78.50 404 ASP A N 1
ATOM 3342 C CA . ASP A 1 404 ? -16.878 -1.915 8.727 1.00 78.50 404 ASP A CA 1
ATOM 3343 C C . ASP A 1 404 ? -17.749 -1.592 9.954 1.00 78.50 404 ASP A C 1
ATOM 3345 O O . ASP A 1 404 ? -17.695 -2.263 10.992 1.00 78.50 404 ASP A O 1
ATOM 3349 N N . ALA A 1 405 ? -18.598 -0.569 9.829 1.00 79.25 405 ALA A N 1
ATOM 3350 C CA . ALA A 1 405 ? -19.519 -0.139 10.880 1.00 79.25 405 ALA A CA 1
ATOM 3351 C C . ALA A 1 405 ? -20.490 -1.248 11.346 1.00 79.25 405 ALA A C 1
ATOM 3353 O O . ALA A 1 405 ? -21.066 -1.143 12.436 1.00 79.25 405 ALA A O 1
ATOM 3354 N N . LYS A 1 406 ? -20.677 -2.327 10.571 1.00 79.25 406 LYS A N 1
ATOM 3355 C CA . LYS A 1 406 ? -21.500 -3.483 10.968 1.00 79.25 406 LYS A CA 1
ATOM 3356 C C . LYS A 1 406 ? -20.834 -4.346 12.035 1.00 79.25 406 LYS A C 1
ATOM 3358 O O . LYS A 1 406 ? -21.542 -4.956 12.830 1.00 79.25 406 LYS A O 1
ATOM 3363 N N . LEU A 1 407 ? -19.502 -4.374 12.078 1.00 79.69 407 LEU A N 1
ATOM 3364 C CA . LEU A 1 407 ? -18.738 -5.152 13.059 1.00 79.69 407 LEU A CA 1
ATOM 3365 C C . LEU A 1 407 ? -18.662 -4.457 14.428 1.00 79.69 407 LEU A C 1
ATOM 3367 O O . LEU A 1 407 ? -18.331 -5.089 15.430 1.00 79.69 407 LEU A O 1
ATOM 3371 N N . VAL A 1 408 ? -19.010 -3.168 14.497 1.00 86.12 408 VAL A N 1
ATOM 3372 C CA . VAL A 1 408 ? -19.033 -2.394 15.743 1.00 86.12 408 VAL A CA 1
ATOM 3373 C C . VAL A 1 408 ? -20.287 -2.715 16.551 1.00 86.12 408 VAL A C 1
ATOM 3375 O O . VAL A 1 408 ? -21.409 -2.418 16.128 1.00 86.12 408 VAL A O 1
ATOM 3378 N N . ASN A 1 409 ? -20.092 -3.255 17.753 1.00 87.88 409 ASN A N 1
ATOM 3379 C CA . ASN A 1 409 ? -21.168 -3.523 18.702 1.00 87.88 409 ASN A CA 1
ATOM 3380 C C . ASN A 1 409 ? -21.438 -2.289 19.582 1.00 87.88 409 ASN A C 1
ATOM 3382 O O . ASN A 1 409 ? -20.577 -1.859 20.351 1.00 87.88 409 ASN A O 1
ATOM 3386 N N . SER A 1 410 ? -22.646 -1.736 19.483 1.00 88.69 410 SER A N 1
ATOM 3387 C CA . SER A 1 410 ? -23.090 -0.547 20.216 1.00 88.69 410 SER A CA 1
ATOM 3388 C C . SER A 1 410 ? -23.120 -0.752 21.739 1.00 88.69 410 SER A C 1
ATOM 3390 O O . SER A 1 410 ? -22.732 0.148 22.489 1.00 88.69 410 SER A O 1
ATOM 3392 N N . LYS A 1 411 ? -23.431 -1.966 22.212 1.00 90.00 411 LYS A N 1
ATOM 3393 C CA . LYS A 1 411 ? -23.412 -2.326 23.640 1.00 90.00 411 LYS A CA 1
ATOM 3394 C C . LYS A 1 411 ? -22.010 -2.251 24.254 1.00 90.00 411 LYS A C 1
ATOM 3396 O O . LYS A 1 411 ? -21.863 -1.822 25.399 1.00 90.00 411 LYS A O 1
ATOM 3401 N N . HIS A 1 412 ? -20.968 -2.626 23.503 1.00 92.25 412 HIS A N 1
ATOM 3402 C CA . HIS A 1 412 ? -19.583 -2.576 23.994 1.00 92.25 412 HIS A CA 1
ATOM 3403 C C . HIS A 1 412 ? -19.151 -1.143 24.327 1.00 92.25 412 HIS A C 1
ATOM 3405 O O . HIS A 1 412 ? -18.492 -0.924 25.342 1.00 92.25 412 HIS A O 1
ATOM 3411 N N . ILE A 1 413 ? -19.562 -0.169 23.509 1.00 90.94 413 ILE A N 1
ATOM 3412 C CA . ILE A 1 413 ? -19.230 1.248 23.704 1.00 90.94 413 ILE A CA 1
ATOM 3413 C C . ILE A 1 413 ? -19.826 1.744 25.024 1.00 90.94 413 ILE A C 1
ATOM 3415 O O . ILE A 1 413 ? -19.108 2.293 25.857 1.00 90.94 413 ILE A O 1
ATOM 3419 N N . VAL A 1 414 ? -21.117 1.486 25.256 1.00 90.81 414 VAL A N 1
ATOM 3420 C CA . VAL A 1 414 ? -21.812 1.902 26.484 1.00 90.81 414 VAL A CA 1
ATOM 3421 C C . VAL A 1 414 ? -21.191 1.248 27.722 1.00 90.81 414 VAL A C 1
ATOM 3423 O O . VAL A 1 414 ? -20.917 1.938 28.705 1.00 90.81 414 VAL A O 1
ATOM 3426 N N . GLN A 1 415 ? -20.877 -0.050 27.664 1.00 90.19 415 GLN A N 1
ATOM 3427 C CA . GLN A 1 415 ? -20.184 -0.747 28.754 1.00 90.19 415 GLN A CA 1
ATOM 3428 C C . GLN A 1 415 ? -18.800 -0.144 29.031 1.00 90.19 415 GLN A C 1
ATOM 3430 O O . GLN A 1 415 ? -18.450 0.101 30.183 1.00 90.19 415 GLN A O 1
ATOM 3435 N N . ASN A 1 416 ? -18.022 0.164 27.992 1.00 91.88 416 ASN A N 1
ATOM 3436 C CA . ASN A 1 416 ? -16.708 0.789 28.140 1.00 91.88 416 ASN A CA 1
ATOM 3437 C C . ASN A 1 416 ? -16.775 2.208 28.738 1.00 91.88 416 ASN A C 1
ATOM 3439 O O . ASN A 1 416 ? -15.797 2.662 29.340 1.00 91.88 416 ASN A O 1
ATOM 3443 N N . VAL A 1 417 ? -17.898 2.910 28.586 1.00 90.44 417 VAL A N 1
ATOM 3444 C CA . VAL A 1 417 ? -18.108 4.262 29.123 1.00 90.44 417 VAL A CA 1
ATOM 3445 C C . VAL A 1 417 ? -18.591 4.232 30.574 1.00 90.44 417 VAL A C 1
ATOM 3447 O O . VAL A 1 417 ? -18.037 4.949 31.408 1.00 90.44 417 VAL A O 1
ATOM 3450 N N . TYR A 1 418 ? -19.616 3.433 30.884 1.00 89.62 418 TYR A N 1
ATOM 3451 C CA . TYR A 1 418 ? -20.305 3.487 32.180 1.00 89.62 418 TYR A CA 1
ATOM 3452 C C . TYR A 1 418 ? -19.840 2.416 33.178 1.00 89.62 418 TYR A C 1
ATOM 3454 O O . TYR A 1 418 ? -19.824 2.682 34.380 1.00 89.62 418 TYR A O 1
ATOM 3462 N N . ASN A 1 419 ? -19.388 1.245 32.719 1.00 89.81 419 ASN A N 1
ATOM 3463 C CA . ASN A 1 419 ? -18.970 0.144 33.596 1.00 89.81 419 ASN A CA 1
ATOM 3464 C C . ASN A 1 419 ? -17.463 0.228 33.889 1.00 89.81 419 ASN A C 1
ATOM 3466 O O . ASN A 1 419 ? -16.676 -0.632 33.481 1.00 89.81 419 ASN A O 1
ATOM 3470 N N . VAL A 1 420 ? -17.046 1.290 34.585 1.00 87.94 420 VAL A N 1
ATOM 3471 C CA . VAL A 1 420 ? -15.646 1.538 34.967 1.00 87.94 420 VAL A CA 1
ATOM 3472 C C . VAL A 1 420 ? -15.485 1.692 36.480 1.00 87.94 420 VAL A C 1
ATOM 3474 O O . VAL A 1 420 ? -16.327 2.267 37.165 1.00 87.94 420 VAL A O 1
ATOM 3477 N N . ASN A 1 421 ? -14.380 1.181 37.029 1.00 86.00 421 ASN A N 1
ATOM 3478 C CA . ASN A 1 421 ? -14.048 1.337 38.444 1.00 86.00 421 ASN A CA 1
ATOM 3479 C C . ASN A 1 421 ? -13.514 2.754 38.756 1.00 86.00 421 ASN A C 1
ATOM 3481 O O . ASN A 1 421 ? -13.243 3.550 37.858 1.00 86.00 421 ASN A O 1
ATOM 3485 N N . LYS A 1 422 ? -13.265 3.057 40.041 1.00 83.44 422 LYS A N 1
ATOM 3486 C CA . LYS A 1 422 ? -12.700 4.354 40.483 1.00 83.44 422 LYS A CA 1
ATOM 3487 C C . LYS A 1 422 ? -11.349 4.711 39.839 1.00 83.44 422 LYS A C 1
ATOM 3489 O O . LYS A 1 422 ? -10.953 5.867 39.851 1.00 83.44 422 LYS A O 1
ATOM 3494 N N . GLN A 1 423 ? -10.632 3.725 39.304 1.00 79.44 423 GLN A N 1
ATOM 3495 C CA . GLN A 1 423 ? -9.335 3.878 38.638 1.00 79.44 423 GLN A CA 1
ATOM 3496 C C . GLN A 1 423 ? -9.471 3.941 37.102 1.00 79.44 423 GLN A C 1
ATOM 3498 O O . GLN A 1 423 ? -8.456 3.865 36.404 1.00 79.44 423 GLN A O 1
ATOM 3503 N N . GLY A 1 424 ? -10.696 4.006 36.565 1.00 81.19 424 GLY A N 1
ATOM 3504 C CA . GLY A 1 424 ? -10.991 4.035 35.129 1.00 81.19 424 GLY A CA 1
ATOM 3505 C C . GLY A 1 424 ? -10.824 2.695 34.398 1.00 81.19 424 GLY A C 1
ATOM 3506 O O . GLY A 1 424 ? -10.773 2.679 33.170 1.00 81.19 424 GLY A O 1
ATOM 3507 N N . ILE A 1 425 ? -10.696 1.575 35.118 1.00 86.19 425 ILE A N 1
ATOM 3508 C CA . ILE A 1 425 ? -10.579 0.229 34.532 1.00 86.19 425 ILE A CA 1
ATOM 3509 C C . ILE A 1 425 ? -11.972 -0.354 34.307 1.00 86.19 425 ILE A C 1
ATOM 3511 O O . ILE A 1 425 ? -12.811 -0.309 35.206 1.00 86.19 425 ILE A O 1
ATOM 3515 N N . VAL A 1 426 ? -12.187 -0.951 33.138 1.00 89.19 426 VAL A N 1
ATOM 3516 C CA . VAL A 1 426 ? -13.447 -1.617 32.785 1.00 89.19 426 VAL A CA 1
ATOM 3517 C C . VAL A 1 426 ? -13.746 -2.788 33.727 1.00 89.19 426 VAL A C 1
ATOM 3519 O O . VAL A 1 426 ? -12.890 -3.638 33.996 1.00 89.19 426 VAL A O 1
ATOM 3522 N N . THR A 1 427 ? -14.983 -2.858 34.213 1.00 87.31 427 THR A N 1
ATOM 3523 C CA . THR A 1 427 ? -15.513 -3.985 34.990 1.00 87.31 427 THR A CA 1
ATOM 3524 C C . THR A 1 427 ? -16.304 -4.915 34.075 1.00 87.31 427 THR A C 1
ATOM 3526 O O . THR A 1 427 ? -17.223 -4.467 33.394 1.00 87.31 427 THR A O 1
ATOM 3529 N N . LEU A 1 428 ? -15.944 -6.202 34.050 1.00 86.62 428 LEU A N 1
ATOM 3530 C CA . LEU A 1 428 ? -16.628 -7.207 33.235 1.00 86.62 428 LEU A CA 1
ATOM 3531 C C . LEU A 1 428 ? -17.824 -7.774 34.003 1.00 86.62 428 LEU A C 1
ATOM 3533 O O . LEU A 1 428 ? -17.702 -8.083 35.185 1.00 86.62 428 LEU A O 1
ATOM 3537 N N . GLU A 1 429 ? -18.955 -7.930 33.317 1.00 79.06 429 GLU A N 1
ATOM 3538 C CA . GLU A 1 429 ? -20.150 -8.595 33.858 1.00 79.06 429 GLU A CA 1
ATOM 3539 C C . GLU A 1 429 ? -19.907 -10.103 34.041 1.00 79.06 429 GLU A C 1
ATOM 3541 O O . GLU A 1 429 ? -20.333 -10.700 35.028 1.00 79.06 429 GLU A O 1
ATOM 3546 N N . ASP A 1 430 ? -19.159 -10.707 33.114 1.00 80.12 430 ASP A N 1
ATOM 3547 C CA . ASP A 1 430 ? -18.793 -12.120 33.127 1.00 80.12 430 ASP A CA 1
ATOM 3548 C C . ASP A 1 430 ? -17.396 -12.321 33.734 1.00 80.12 430 ASP A C 1
ATOM 3550 O O . ASP A 1 430 ? -16.373 -11.968 33.135 1.00 80.12 430 ASP A O 1
ATOM 3554 N N . LYS A 1 431 ? -17.353 -12.919 34.930 1.00 78.25 431 LYS A N 1
ATOM 3555 C CA . LYS A 1 431 ? -16.104 -13.209 35.652 1.00 78.25 431 LYS A CA 1
ATOM 3556 C C . LYS A 1 431 ? -15.238 -14.267 34.963 1.00 78.25 431 LYS A C 1
ATOM 3558 O O . LYS A 1 431 ? -14.038 -14.301 35.211 1.00 78.25 431 LYS A O 1
ATOM 3563 N N . SER A 1 432 ? -15.803 -15.106 34.089 1.00 76.69 432 SER A N 1
ATOM 3564 C CA . SER A 1 432 ? -15.039 -16.145 33.379 1.00 76.69 432 SER A CA 1
ATOM 3565 C C . SER A 1 432 ? -14.067 -15.574 32.339 1.00 76.69 432 SER A C 1
ATOM 3567 O O . SER A 1 432 ? -13.085 -16.224 31.984 1.00 76.69 432 SER A O 1
ATOM 3569 N N . LYS A 1 433 ? -14.303 -14.336 31.884 1.00 80.44 433 LYS A N 1
ATOM 3570 C CA . LYS A 1 433 ? -13.482 -13.636 30.883 1.00 80.44 433 LYS A CA 1
ATOM 3571 C C . LYS A 1 433 ? -12.319 -12.839 31.485 1.00 80.44 433 LYS A C 1
ATOM 3573 O O . LYS A 1 433 ? -11.524 -12.243 30.747 1.00 80.44 433 LYS A O 1
ATOM 3578 N N . GLU A 1 434 ? -12.211 -12.804 32.815 1.00 82.75 434 GLU A N 1
ATOM 3579 C CA . GLU A 1 434 ? -11.112 -12.139 33.515 1.00 82.75 434 GLU A CA 1
ATOM 3580 C C . GLU A 1 434 ? -9.769 -12.850 33.302 1.00 82.75 434 GLU A C 1
ATOM 3582 O O . GLU A 1 434 ? -9.698 -14.032 32.973 1.00 82.75 434 GLU A O 1
ATOM 3587 N N . LEU A 1 435 ? -8.674 -12.103 33.476 1.00 85.56 435 LEU A N 1
ATOM 3588 C CA . LEU A 1 435 ? -7.339 -12.696 33.471 1.00 85.56 435 LEU A CA 1
ATOM 3589 C C . LEU A 1 435 ? -7.202 -13.663 34.658 1.00 85.56 435 LEU A C 1
ATOM 3591 O O . LEU A 1 435 ? -7.648 -13.322 35.758 1.00 85.56 435 LEU A O 1
ATOM 3595 N N . PRO A 1 436 ? -6.544 -14.822 34.477 1.00 89.69 436 PRO A N 1
ATOM 3596 C CA . PRO A 1 436 ? -6.286 -15.743 35.572 1.00 89.69 436 PRO A CA 1
ATOM 3597 C C . PRO A 1 436 ? -5.591 -15.051 36.750 1.00 89.69 436 PRO A C 1
ATOM 3599 O O . PRO A 1 436 ? -4.701 -14.218 36.559 1.00 89.69 436 PRO A O 1
ATOM 3602 N N . HIS A 1 437 ? -5.961 -15.431 37.975 1.00 86.25 437 HIS A N 1
ATOM 3603 C CA . HIS A 1 437 ? -5.434 -14.810 39.195 1.00 86.25 437 HIS A CA 1
ATOM 3604 C C . HIS A 1 437 ? -3.898 -14.811 39.243 1.00 86.25 437 HIS A C 1
ATOM 3606 O O . HIS A 1 437 ? -3.288 -13.805 39.593 1.00 86.25 437 HIS A O 1
ATOM 3612 N N . TRP A 1 438 ? -3.266 -15.909 38.821 1.00 88.38 438 TRP A N 1
ATOM 3613 C CA . TRP A 1 438 ? -1.809 -16.038 38.796 1.00 88.38 438 TRP A CA 1
ATOM 3614 C C . TRP A 1 438 ? -1.134 -15.035 37.841 1.00 88.38 438 TRP A C 1
ATOM 3616 O O . TRP A 1 438 ? -0.099 -14.477 38.198 1.00 88.38 438 TRP A O 1
ATOM 3626 N N . ILE A 1 439 ? -1.745 -14.719 36.689 1.00 91.19 439 ILE A N 1
ATOM 3627 C CA . ILE A 1 439 ? -1.255 -13.667 35.781 1.00 91.19 439 ILE A CA 1
ATOM 3628 C C . ILE A 1 439 ? -1.406 -12.292 36.414 1.00 91.19 439 ILE A C 1
ATOM 3630 O O . ILE A 1 439 ? -0.474 -11.493 36.377 1.00 91.19 439 ILE A O 1
ATOM 3634 N N . LEU A 1 440 ? -2.553 -12.008 37.032 1.00 87.06 440 LEU A N 1
ATOM 3635 C CA . LEU A 1 440 ? -2.767 -10.729 37.707 1.00 87.06 440 LEU A CA 1
ATOM 3636 C C . LEU A 1 440 ? -1.756 -10.510 38.839 1.00 87.06 440 LEU A C 1
ATOM 3638 O O . LEU A 1 440 ? -1.243 -9.400 38.986 1.00 87.06 440 LEU A O 1
ATOM 3642 N N . SER A 1 441 ? -1.440 -11.553 39.607 1.00 85.75 441 SER A N 1
ATOM 3643 C CA . SER A 1 441 ? -0.397 -11.507 40.633 1.00 85.75 441 SER A CA 1
ATOM 3644 C C . SER A 1 441 ? 0.995 -11.311 40.031 1.00 85.75 441 SER A C 1
ATOM 3646 O O . SER A 1 441 ? 1.726 -10.446 40.506 1.00 85.75 441 SER A O 1
ATOM 3648 N N . ALA A 1 442 ? 1.340 -12.020 38.950 1.00 87.06 442 ALA A N 1
ATOM 3649 C CA . ALA A 1 442 ? 2.612 -11.850 38.241 1.00 87.06 442 ALA A CA 1
ATOM 3650 C C . ALA A 1 442 ? 2.796 -10.410 37.724 1.00 87.06 442 ALA A C 1
ATOM 3652 O O . ALA A 1 442 ? 3.814 -9.769 37.992 1.00 87.06 442 ALA A O 1
ATOM 3653 N N . MET A 1 443 ? 1.772 -9.859 37.061 1.00 90.06 443 MET A N 1
ATOM 3654 C CA . MET A 1 443 ? 1.777 -8.479 36.563 1.00 90.06 443 MET A CA 1
ATOM 3655 C C . MET A 1 443 ? 1.918 -7.460 37.703 1.00 90.06 443 MET A C 1
ATOM 3657 O O . MET A 1 443 ? 2.691 -6.508 37.591 1.00 90.06 443 MET A O 1
ATOM 3661 N N . LYS A 1 444 ? 1.198 -7.654 38.819 1.00 86.25 444 LYS A N 1
ATOM 3662 C CA . LYS A 1 444 ? 1.318 -6.800 40.016 1.00 86.25 444 LYS A CA 1
ATOM 3663 C C . LYS A 1 444 ? 2.710 -6.874 40.639 1.00 86.25 444 LYS A C 1
ATOM 3665 O O . LYS A 1 444 ? 3.201 -5.847 41.101 1.00 86.2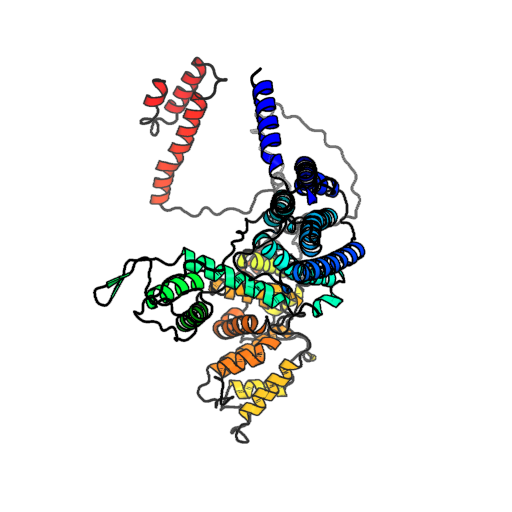5 444 LYS A O 1
ATOM 3670 N N . CYS A 1 445 ? 3.324 -8.056 40.645 1.00 84.62 445 CYS A N 1
ATOM 3671 C CA . CYS A 1 445 ? 4.635 -8.268 41.245 1.00 84.62 445 CYS A CA 1
ATOM 3672 C C . CYS A 1 445 ? 5.720 -7.452 40.535 1.00 84.62 445 CYS A C 1
ATOM 3674 O O . CYS A 1 445 ? 6.462 -6.727 41.191 1.00 84.62 445 CYS A O 1
ATOM 3676 N N . LEU A 1 446 ? 5.753 -7.478 39.196 1.00 84.75 446 LEU A N 1
ATOM 3677 C CA . LEU A 1 446 ? 6.702 -6.662 38.428 1.00 84.75 446 LEU A CA 1
ATOM 3678 C C . LEU A 1 446 ? 6.378 -5.166 38.488 1.00 84.75 446 LEU A C 1
ATOM 3680 O O . LEU A 1 446 ? 7.279 -4.337 38.592 1.00 84.75 446 LEU A O 1
ATOM 3684 N N . ALA A 1 447 ? 5.094 -4.798 38.437 1.00 86.00 447 ALA A N 1
ATOM 3685 C CA . ALA A 1 447 ? 4.685 -3.395 38.417 1.00 86.00 447 ALA A CA 1
ATOM 3686 C C . ALA A 1 447 ? 4.964 -2.642 39.731 1.00 86.00 447 ALA A C 1
ATOM 3688 O O . ALA A 1 447 ? 5.060 -1.416 39.701 1.00 86.00 447 ALA A O 1
ATOM 3689 N N . ASN A 1 448 ? 5.057 -3.349 40.862 1.00 83.25 448 ASN A N 1
ATOM 3690 C CA . ASN A 1 448 ? 5.273 -2.767 42.192 1.00 83.25 448 ASN A CA 1
ATOM 3691 C C . ASN A 1 448 ? 6.598 -3.223 42.832 1.00 83.25 448 ASN A C 1
ATOM 3693 O O . ASN A 1 448 ? 6.742 -3.152 44.051 1.00 83.25 448 ASN A O 1
ATOM 3697 N N . TRP A 1 449 ? 7.544 -3.719 42.032 1.00 81.00 449 TRP A N 1
ATOM 3698 C CA . TRP A 1 449 ? 8.839 -4.195 42.517 1.00 81.00 449 TRP A CA 1
ATOM 3699 C C . TRP A 1 449 ? 9.586 -3.128 43.338 1.00 81.00 449 TRP A C 1
ATOM 3701 O O . TRP A 1 449 ? 9.568 -1.966 42.925 1.00 81.00 449 TRP A O 1
ATOM 3711 N N . PRO A 1 450 ? 10.260 -3.486 44.454 1.00 69.56 450 PRO A N 1
ATOM 3712 C CA . PRO A 1 450 ? 10.408 -4.827 45.054 1.00 69.56 450 PRO A CA 1
ATOM 3713 C C . PRO A 1 450 ? 9.255 -5.227 45.997 1.00 69.56 450 PRO A C 1
ATOM 3715 O O . PRO A 1 450 ? 9.216 -6.343 46.511 1.00 69.56 450 PRO A O 1
ATOM 3718 N N . SER A 1 451 ? 8.302 -4.323 46.217 1.00 63.84 451 SER A N 1
ATOM 3719 C CA . SER A 1 451 ? 7.168 -4.432 47.140 1.00 63.84 451 SER A CA 1
ATOM 3720 C C . SER A 1 451 ? 6.051 -5.330 46.584 1.00 63.84 451 SER A C 1
ATOM 3722 O O . SER A 1 451 ? 4.923 -4.886 46.355 1.00 63.84 451 SER A O 1
ATOM 3724 N N . CYS A 1 452 ? 6.348 -6.603 46.322 1.00 59.41 452 CYS A N 1
ATOM 3725 C CA . CYS A 1 452 ? 5.337 -7.570 45.904 1.00 59.41 452 CYS A CA 1
ATOM 3726 C C . CYS A 1 452 ? 4.421 -7.858 47.111 1.00 59.41 452 CYS A C 1
ATOM 3728 O O . CYS A 1 452 ? 4.888 -8.298 48.159 1.00 59.41 452 CYS A O 1
ATOM 3730 N N . SER A 1 453 ? 3.123 -7.552 46.996 1.00 52.41 453 SER A N 1
ATOM 3731 C CA . SER A 1 453 ? 2.194 -7.420 48.134 1.00 52.41 453 SER A CA 1
ATOM 3732 C C . SER A 1 453 ? 2.016 -8.671 49.007 1.00 52.41 453 SER A C 1
ATOM 3734 O O . SER A 1 453 ? 1.490 -8.539 50.106 1.00 52.41 453 SER A O 1
ATOM 3736 N N . ASP A 1 454 ? 2.512 -9.837 48.579 1.00 52.88 454 ASP A N 1
ATOM 3737 C CA . ASP A 1 454 ? 2.401 -11.099 49.324 1.00 52.88 454 ASP A CA 1
ATOM 3738 C C . ASP A 1 454 ? 3.750 -11.808 49.582 1.00 52.88 454 ASP A C 1
ATOM 3740 O O . ASP A 1 454 ? 3.808 -12.759 50.359 1.00 52.88 454 ASP A O 1
ATOM 3744 N N . LEU A 1 455 ? 4.861 -11.350 48.988 1.00 54.22 455 LEU A N 1
ATOM 3745 C CA . LEU A 1 455 ? 6.183 -11.981 49.104 1.00 54.22 455 LEU A CA 1
ATOM 3746 C C . LEU A 1 455 ? 7.227 -10.897 49.375 1.00 54.22 455 LEU A C 1
ATOM 3748 O O . LEU A 1 455 ? 7.626 -10.160 48.480 1.00 54.22 455 LEU A O 1
ATOM 3752 N N . LYS A 1 456 ? 7.663 -10.784 50.633 1.00 48.78 456 LYS A N 1
ATOM 3753 C CA . LYS A 1 456 ? 8.561 -9.710 51.093 1.00 48.78 456 LYS A CA 1
ATOM 3754 C C . LYS A 1 456 ? 9.979 -9.759 50.500 1.00 48.78 456 LYS A C 1
ATOM 3756 O O . LYS A 1 456 ? 10.739 -8.831 50.757 1.00 48.78 456 LYS A O 1
ATOM 3761 N N . GLN A 1 457 ? 10.352 -10.795 49.741 1.00 54.09 457 GLN A N 1
ATOM 3762 C CA . GLN A 1 457 ? 11.668 -10.913 49.099 1.00 54.09 457 GLN A CA 1
ATOM 3763 C C . GLN A 1 457 ? 11.597 -11.713 47.781 1.00 54.09 457 GLN A C 1
ATOM 3765 O O . GLN A 1 457 ? 10.804 -12.656 47.695 1.00 54.09 457 GLN A O 1
ATOM 3770 N N . PRO A 1 458 ? 12.442 -11.393 46.778 1.00 57.19 458 PRO A N 1
ATOM 3771 C CA . PRO A 1 458 ? 12.680 -12.261 45.625 1.00 57.19 458 PRO A CA 1
ATOM 3772 C C . PRO A 1 458 ? 13.156 -13.635 46.107 1.00 57.19 458 PRO A C 1
ATOM 3774 O O . PRO A 1 458 ? 14.113 -13.720 46.872 1.00 57.19 458 PRO A O 1
ATOM 3777 N N . THR A 1 459 ? 12.494 -14.712 45.684 1.00 61.00 459 THR A N 1
ATOM 3778 C CA . THR A 1 459 ? 12.781 -16.068 46.186 1.00 61.00 459 THR A CA 1
ATOM 3779 C C . THR A 1 459 ? 14.151 -16.594 45.726 1.00 61.00 459 THR A C 1
ATOM 3781 O O . THR A 1 459 ? 14.721 -17.457 46.387 1.00 61.00 459 THR A O 1
ATOM 3784 N N . TYR A 1 460 ? 14.688 -16.078 44.613 1.00 74.25 460 TYR A N 1
ATOM 3785 C CA . TYR A 1 460 ? 16.005 -16.417 44.055 1.00 74.25 460 TYR A CA 1
ATOM 3786 C C . TYR A 1 460 ? 16.472 -15.363 43.027 1.00 74.25 460 TYR A C 1
ATOM 3788 O O . TYR A 1 460 ? 15.695 -14.506 42.600 1.00 74.25 460 TYR A O 1
ATOM 3796 N N . SER A 1 461 ? 17.744 -15.422 42.617 1.00 72.00 461 SER A N 1
ATOM 3797 C CA . SER A 1 461 ? 18.330 -14.528 41.605 1.00 72.00 461 SER A CA 1
ATOM 3798 C C . SER A 1 461 ? 17.744 -14.776 40.212 1.00 72.00 461 SER A C 1
ATOM 3800 O O . SER A 1 461 ? 17.834 -15.895 39.711 1.00 72.00 461 SER A O 1
ATOM 3802 N N . GLY A 1 462 ? 17.208 -13.738 39.564 1.00 79.94 462 GLY A N 1
ATOM 3803 C CA . GLY A 1 462 ? 16.593 -13.837 38.236 1.00 79.94 462 GLY A CA 1
ATOM 3804 C C . GLY A 1 462 ? 15.092 -14.143 38.254 1.00 79.94 462 GLY A C 1
ATOM 3805 O O . GLY A 1 462 ? 14.491 -14.254 37.187 1.00 79.94 462 GLY A O 1
ATOM 3806 N N . PHE A 1 463 ? 14.468 -14.214 39.437 1.00 85.19 463 PHE A N 1
ATOM 3807 C CA . PHE A 1 463 ? 13.020 -14.385 39.600 1.00 85.19 463 PHE A CA 1
ATOM 3808 C C . PHE A 1 463 ? 12.208 -13.382 38.761 1.00 85.19 463 PHE A C 1
ATOM 3810 O O . PHE A 1 463 ? 11.207 -13.738 38.145 1.00 85.19 463 PHE A O 1
ATOM 3817 N N . GLU A 1 464 ? 12.653 -12.129 38.672 1.00 87.00 464 GLU A N 1
ATOM 3818 C CA . GLU A 1 464 ? 12.017 -11.089 37.864 1.00 87.00 464 GLU A CA 1
ATOM 3819 C C . GLU A 1 464 ? 12.014 -11.410 36.360 1.00 87.00 464 GLU A C 1
ATOM 3821 O O . GLU A 1 464 ? 11.033 -11.114 35.670 1.00 87.00 464 GLU A O 1
ATOM 3826 N N . ARG A 1 465 ? 13.074 -12.058 35.852 1.00 88.50 465 ARG A N 1
ATOM 3827 C CA . ARG A 1 465 ? 13.189 -12.471 34.444 1.00 88.50 465 ARG A CA 1
ATOM 3828 C C . ARG A 1 465 ? 12.214 -13.604 34.138 1.00 88.50 465 ARG A C 1
ATOM 3830 O O . ARG A 1 465 ? 11.558 -13.571 33.097 1.00 88.50 465 ARG A O 1
ATOM 3837 N N . ASP A 1 466 ? 12.058 -14.547 35.063 1.00 87.31 466 ASP A N 1
ATOM 3838 C CA . ASP A 1 466 ? 11.137 -15.678 34.918 1.00 87.31 466 ASP A CA 1
ATOM 3839 C C . ASP A 1 466 ? 9.671 -15.244 35.013 1.00 87.31 466 ASP A C 1
ATOM 3841 O O . ASP A 1 466 ? 8.836 -15.669 34.206 1.00 87.31 466 ASP A O 1
ATOM 3845 N N . VAL A 1 467 ? 9.348 -14.326 35.932 1.00 89.25 467 VAL A N 1
ATOM 3846 C CA . VAL A 1 467 ? 8.009 -13.720 36.015 1.00 89.25 467 VAL A CA 1
ATOM 3847 C C . VAL A 1 467 ? 7.701 -12.929 34.741 1.00 89.25 467 VAL A C 1
ATOM 3849 O O . VAL A 1 467 ? 6.606 -13.057 34.190 1.00 89.25 467 VAL A O 1
ATOM 3852 N N . PHE A 1 468 ? 8.660 -12.153 34.227 1.00 91.75 468 PHE A N 1
ATOM 3853 C CA . PHE A 1 468 ? 8.496 -11.427 32.967 1.00 91.75 468 PHE A CA 1
ATOM 3854 C C . PHE A 1 468 ? 8.261 -12.378 31.792 1.00 91.75 468 PHE A C 1
ATOM 3856 O O . PHE A 1 468 ? 7.286 -12.208 31.059 1.00 91.75 468 PHE A O 1
ATOM 3863 N N . LYS A 1 469 ? 9.092 -13.417 31.652 1.00 91.00 469 LYS A N 1
ATOM 3864 C CA . LYS A 1 469 ? 8.951 -14.445 30.615 1.00 91.00 469 LYS A CA 1
ATOM 3865 C C . LYS A 1 469 ? 7.583 -15.125 30.677 1.00 91.00 469 LYS A C 1
ATOM 3867 O O . LYS A 1 469 ? 6.925 -15.247 29.654 1.00 91.00 469 LYS A O 1
ATOM 3872 N N . THR A 1 470 ? 7.111 -15.461 31.876 1.00 91.38 470 THR A N 1
ATOM 3873 C CA . THR A 1 470 ? 5.791 -16.072 32.099 1.00 91.38 470 THR A CA 1
ATOM 3874 C C . THR A 1 470 ? 4.646 -15.193 31.578 1.00 91.38 470 THR A C 1
ATOM 3876 O O . THR A 1 470 ? 3.702 -15.688 30.960 1.00 91.38 470 THR A O 1
ATOM 3879 N N . ILE A 1 471 ? 4.720 -13.875 31.798 1.00 92.81 471 ILE A N 1
ATOM 3880 C CA . ILE A 1 471 ? 3.715 -12.927 31.293 1.00 92.81 471 ILE A CA 1
ATOM 3881 C C . ILE A 1 471 ? 3.799 -12.822 29.765 1.00 92.81 471 ILE A C 1
ATOM 3883 O O . ILE A 1 471 ? 2.764 -12.839 29.097 1.00 92.81 471 ILE A O 1
ATOM 3887 N N . VAL A 1 472 ? 5.010 -12.737 29.206 1.00 93.00 472 VAL A N 1
ATOM 3888 C CA . VAL A 1 472 ? 5.229 -12.690 27.751 1.00 93.00 472 VAL A CA 1
ATOM 3889 C C . VAL A 1 472 ? 4.683 -13.948 27.074 1.00 93.00 472 VAL A C 1
ATOM 3891 O O . VAL A 1 472 ? 3.949 -13.831 26.096 1.00 93.00 472 VAL A O 1
ATOM 3894 N N . ASP A 1 473 ? 4.951 -15.131 27.626 1.00 91.06 473 ASP A N 1
ATOM 3895 C CA . ASP A 1 473 ? 4.479 -16.406 27.083 1.00 91.06 473 ASP A CA 1
ATOM 3896 C C . ASP A 1 473 ? 2.942 -16.490 27.102 1.00 91.06 473 ASP A C 1
ATOM 3898 O O . ASP A 1 473 ? 2.333 -16.921 26.122 1.00 91.06 473 ASP A O 1
ATOM 3902 N N . TYR A 1 474 ? 2.289 -16.008 28.167 1.00 93.25 474 TYR A N 1
ATOM 3903 C CA . TYR A 1 474 ? 0.825 -15.966 28.246 1.00 93.25 474 TYR A CA 1
ATOM 3904 C C . TYR A 1 474 ? 0.201 -15.064 27.170 1.00 93.25 474 TYR A C 1
ATOM 3906 O O . TYR A 1 474 ? -0.707 -15.489 26.452 1.00 93.25 474 TYR A O 1
ATOM 3914 N N . PHE A 1 475 ? 0.683 -13.824 27.030 1.00 90.56 475 PHE A N 1
ATOM 3915 C CA . PHE A 1 475 ? 0.163 -12.899 26.016 1.00 90.56 475 PHE A CA 1
ATOM 3916 C C . PHE A 1 475 ? 0.566 -13.310 24.588 1.00 90.56 475 PHE A C 1
ATOM 3918 O O . PHE A 1 475 ? -0.177 -13.033 23.648 1.00 90.56 475 PHE A O 1
ATOM 3925 N N . GLY A 1 476 ? 1.690 -14.014 24.421 1.00 85.81 476 GLY A N 1
ATOM 3926 C CA . GLY A 1 476 ? 2.147 -14.564 23.143 1.00 85.81 476 GLY A CA 1
ATOM 3927 C C . GLY A 1 476 ? 1.329 -15.758 22.638 1.00 85.81 476 GLY A C 1
ATOM 3928 O O . GLY A 1 476 ? 1.289 -15.999 21.435 1.00 85.81 476 GLY A O 1
ATOM 3929 N N . GLN A 1 477 ? 0.637 -16.484 23.522 1.00 87.00 477 GLN A N 1
ATOM 3930 C CA . GLN A 1 477 ? -0.237 -17.611 23.158 1.00 87.00 477 GLN A CA 1
ATOM 3931 C C . GLN A 1 477 ? -1.657 -17.190 22.737 1.00 87.00 477 GLN A C 1
ATOM 3933 O O . GLN A 1 477 ? -2.466 -18.037 22.344 1.00 87.00 477 GLN A O 1
ATOM 3938 N N . MET A 1 478 ? -2.000 -15.900 22.820 1.00 83.50 478 MET A N 1
ATOM 3939 C CA . MET A 1 478 ? -3.322 -15.424 22.415 1.00 83.50 478 MET A CA 1
ATOM 3940 C C . MET A 1 478 ? -3.518 -15.561 20.899 1.00 83.50 478 MET A C 1
ATOM 3942 O O . MET A 1 478 ? -2.677 -15.149 20.107 1.00 83.50 478 MET A O 1
ATOM 3946 N N . LYS A 1 479 ? -4.666 -16.120 20.489 1.00 79.75 479 LYS A N 1
ATOM 3947 C CA . LYS A 1 479 ? -5.007 -16.334 19.068 1.00 79.75 479 LYS A CA 1
ATOM 3948 C C . LYS A 1 479 ? -5.292 -15.039 18.302 1.00 79.75 479 LYS A C 1
ATOM 3950 O O . LYS A 1 479 ? -5.189 -15.025 17.081 1.00 79.75 479 LYS A O 1
ATOM 3955 N N . GLU A 1 480 ? -5.696 -13.989 19.010 1.00 83.56 480 GLU A N 1
ATOM 3956 C CA . GLU A 1 480 ? -6.018 -12.679 18.449 1.00 83.56 480 GLU A CA 1
ATOM 3957 C C . GLU A 1 480 ? -5.307 -11.588 19.270 1.00 83.56 480 GLU A C 1
ATOM 3959 O O . GLU A 1 480 ? -5.240 -11.717 20.500 1.00 83.56 480 GLU A O 1
ATOM 3964 N N . PRO A 1 481 ? -4.763 -10.537 18.626 1.00 89.06 481 PRO A N 1
ATOM 3965 C CA . PRO A 1 481 ? -4.191 -9.394 19.327 1.00 89.06 481 PRO A CA 1
ATOM 3966 C C . PRO A 1 481 ? -5.229 -8.658 20.186 1.00 89.06 481 PRO A C 1
ATOM 3968 O O . PRO A 1 481 ? -6.439 -8.717 19.958 1.00 89.06 481 PRO A O 1
ATOM 3971 N N . LEU A 1 482 ? -4.744 -7.911 21.182 1.00 90.94 482 LEU A N 1
ATOM 3972 C CA . LEU A 1 482 ? -5.588 -7.091 22.053 1.00 90.94 482 LEU A CA 1
ATOM 3973 C C . LEU A 1 482 ? -6.341 -6.014 21.277 1.00 90.94 482 LEU A C 1
ATOM 3975 O O . LEU A 1 482 ? -7.453 -5.675 21.675 1.00 90.94 482 LEU A O 1
ATOM 3979 N N . LEU A 1 483 ? -5.757 -5.503 20.192 1.00 91.19 483 LEU A N 1
ATOM 3980 C CA . LEU A 1 483 ? -6.436 -4.700 19.184 1.00 91.19 483 LEU A CA 1
ATOM 3981 C C . LEU A 1 483 ? -6.871 -5.646 18.050 1.00 91.19 483 LEU A C 1
ATOM 3983 O O . LEU A 1 483 ? -6.026 -6.017 17.236 1.00 91.19 483 LEU A O 1
ATOM 3987 N N . PRO A 1 484 ? -8.149 -6.076 18.013 1.00 89.50 484 PRO A N 1
ATOM 3988 C CA . PRO A 1 484 ? -8.640 -7.078 17.070 1.00 89.50 484 PRO A CA 1
ATOM 3989 C C . PRO A 1 484 ? -8.330 -6.749 15.612 1.00 89.50 484 PRO A C 1
ATOM 3991 O O . PRO A 1 484 ? -8.323 -5.581 15.218 1.00 89.50 484 PRO A O 1
ATOM 3994 N N . PHE A 1 485 ? -8.189 -7.781 14.776 1.00 86.00 485 PHE A N 1
ATOM 3995 C CA . PHE A 1 485 ? -7.804 -7.611 13.368 1.00 86.00 485 PHE A CA 1
ATOM 3996 C C . PHE A 1 485 ? -8.765 -6.713 12.575 1.00 86.00 485 PHE A C 1
ATOM 3998 O O . PHE A 1 485 ? -8.339 -5.985 11.688 1.00 86.00 485 PHE A O 1
ATOM 4005 N N . HIS A 1 486 ? -10.056 -6.720 12.915 1.00 83.94 486 HIS A N 1
ATOM 4006 C CA . HIS A 1 486 ? -11.068 -5.886 12.256 1.00 83.94 486 HIS A CA 1
ATOM 4007 C C . HIS A 1 486 ? -10.959 -4.387 12.586 1.00 83.94 486 HIS A C 1
ATOM 4009 O O . HIS A 1 486 ? -11.603 -3.575 11.930 1.00 83.94 486 HIS A O 1
ATOM 4015 N N . PHE A 1 487 ? -10.159 -4.017 13.588 1.00 87.62 487 PHE A N 1
ATOM 4016 C CA . PHE A 1 487 ? -9.846 -2.628 13.922 1.00 87.62 487 PHE A CA 1
ATOM 4017 C C . PHE A 1 487 ? -8.416 -2.232 13.529 1.00 87.62 487 PHE A C 1
ATOM 4019 O O . PHE A 1 487 ? -8.020 -1.093 13.775 1.00 87.62 487 PHE A O 1
ATOM 4026 N N . PHE A 1 488 ? -7.637 -3.140 12.929 1.00 84.88 488 PHE A N 1
ATOM 4027 C CA . PHE A 1 488 ? -6.228 -2.918 12.599 1.00 84.88 488 PHE A CA 1
ATOM 4028 C C . PHE A 1 488 ? -6.021 -1.642 11.770 1.00 84.88 488 PHE A C 1
ATOM 4030 O O . PHE A 1 488 ? -5.217 -0.789 12.147 1.00 84.88 488 PHE A O 1
ATOM 4037 N N . ASP A 1 489 ? -6.815 -1.458 10.714 1.00 82.38 489 ASP A N 1
ATOM 4038 C CA . ASP A 1 489 ? -6.702 -0.311 9.806 1.00 82.38 489 ASP A CA 1
ATOM 4039 C C . ASP A 1 489 ? -7.001 1.032 10.497 1.00 82.38 489 ASP A C 1
ATOM 4041 O O . ASP A 1 489 ? -6.392 2.052 10.157 1.00 82.38 489 ASP A O 1
ATOM 4045 N N . ILE A 1 490 ? -7.862 1.048 11.528 1.00 86.62 490 ILE A N 1
ATOM 4046 C CA . ILE A 1 490 ? -8.075 2.240 12.366 1.00 86.62 490 ILE A CA 1
ATOM 4047 C C . ILE A 1 490 ? -6.775 2.598 13.073 1.00 86.62 490 ILE A C 1
ATOM 4049 O O . ILE A 1 490 ? -6.323 3.737 12.990 1.00 86.62 490 ILE A O 1
ATOM 4053 N N . PHE A 1 491 ? -6.151 1.639 13.756 1.00 86.75 491 PHE A N 1
ATOM 4054 C CA . PHE A 1 491 ? -4.932 1.902 14.518 1.00 86.75 491 PHE A CA 1
ATOM 4055 C C . PHE A 1 491 ? -3.756 2.277 13.611 1.00 86.75 491 PHE A C 1
ATOM 4057 O O . PHE A 1 491 ? -2.966 3.148 13.977 1.00 86.75 491 PHE A O 1
ATOM 4064 N N . VAL A 1 492 ? -3.688 1.723 12.397 1.00 82.94 492 VAL A N 1
ATOM 4065 C CA . VAL A 1 492 ? -2.738 2.162 11.363 1.00 82.94 492 VAL A CA 1
ATOM 4066 C C . VAL A 1 492 ? -3.035 3.589 10.892 1.00 82.94 492 VAL A C 1
ATOM 4068 O O . VAL A 1 492 ? -2.116 4.394 10.757 1.00 82.94 492 VAL A O 1
ATOM 4071 N N . SER A 1 493 ? -4.302 3.961 10.717 1.00 83.25 493 SER A N 1
ATOM 4072 C CA . SER A 1 493 ? -4.680 5.343 10.381 1.00 83.25 493 SER A CA 1
ATOM 4073 C C . SER A 1 493 ? -4.299 6.322 11.498 1.00 83.25 493 SER A C 1
ATOM 4075 O O . SER A 1 493 ? -3.807 7.422 11.237 1.00 83.25 493 SER A O 1
ATOM 4077 N N . VAL A 1 494 ? -4.441 5.904 12.759 1.00 84.31 494 VAL A N 1
ATOM 4078 C CA . VAL A 1 494 ? -4.030 6.693 13.927 1.00 84.31 494 VAL A CA 1
ATOM 4079 C C . VAL A 1 494 ? -2.508 6.850 14.015 1.00 84.31 494 VAL A C 1
ATOM 4081 O O . VAL A 1 494 ? -2.040 7.900 14.463 1.00 84.31 494 VAL A O 1
ATOM 4084 N N . LEU A 1 495 ? -1.715 5.884 13.530 1.00 81.25 495 LEU A N 1
ATOM 4085 C CA . LEU A 1 495 ? -0.253 6.027 13.453 1.00 81.25 495 LEU A CA 1
ATOM 4086 C C . LEU A 1 495 ? 0.167 7.266 12.643 1.00 81.25 495 LEU A C 1
ATOM 4088 O O . LEU A 1 495 ? 1.130 7.943 13.011 1.00 81.25 495 LEU A O 1
ATOM 4092 N N . GLY A 1 496 ? -0.589 7.611 11.595 1.00 75.75 496 GLY A N 1
ATOM 4093 C CA . GLY A 1 496 ? -0.383 8.831 10.807 1.00 75.75 496 GLY A CA 1
ATOM 4094 C C . GLY A 1 496 ? -0.636 10.130 11.585 1.00 75.75 496 GLY A C 1
ATOM 4095 O O . GLY A 1 496 ? -0.116 11.185 11.222 1.00 75.75 496 GLY A O 1
ATOM 4096 N N . LEU A 1 497 ? -1.388 10.068 12.689 1.00 80.69 497 LEU A N 1
ATOM 4097 C CA . LEU A 1 497 ? -1.694 11.212 13.549 1.00 80.69 497 LEU A CA 1
ATOM 4098 C C . LEU A 1 497 ? -0.732 11.388 14.722 1.00 80.69 497 LEU A C 1
ATOM 4100 O O . LEU A 1 497 ? -0.827 12.417 15.388 1.00 80.69 497 LEU A O 1
ATOM 4104 N N . LEU A 1 498 ? 0.198 10.459 14.975 1.00 79.06 498 LEU A N 1
ATOM 4105 C CA . LEU A 1 498 ? 1.096 10.525 16.142 1.00 79.06 498 LEU A CA 1
ATOM 4106 C C . LEU A 1 498 ? 1.924 11.820 16.218 1.00 79.06 498 LEU A C 1
ATOM 4108 O O . LEU A 1 498 ? 2.319 12.226 17.304 1.00 79.06 498 LEU A O 1
ATOM 4112 N N . GLN A 1 499 ? 2.125 12.511 15.090 1.00 73.44 499 GLN A N 1
ATOM 4113 C CA . GLN A 1 499 ? 2.770 13.832 15.040 1.00 73.44 499 GLN A CA 1
ATOM 4114 C C . GLN A 1 499 ? 1.964 14.939 15.743 1.00 73.44 499 GLN A C 1
ATOM 4116 O O . GLN A 1 499 ? 2.502 15.986 16.091 1.00 73.44 499 GLN A O 1
ATOM 4121 N N . LYS A 1 500 ? 0.657 14.736 15.932 1.00 83.75 500 LYS A N 1
ATOM 4122 C CA . LYS A 1 500 ? -0.263 15.659 16.603 1.00 83.75 500 LYS A CA 1
ATOM 4123 C C . LYS A 1 500 ? -0.775 14.977 17.874 1.00 83.75 500 LYS A C 1
ATOM 4125 O O . LYS A 1 500 ? -1.856 14.388 17.828 1.00 83.75 500 LYS A O 1
ATOM 4130 N N . PRO A 1 501 ? -0.052 15.067 19.009 1.00 83.25 501 PRO A N 1
ATOM 4131 C CA . PRO A 1 501 ? -0.328 14.253 20.194 1.00 83.25 501 PRO A CA 1
ATOM 4132 C C . PRO A 1 501 ? -1.766 14.416 20.694 1.00 83.25 501 PRO A C 1
ATOM 4134 O O . PRO A 1 501 ? -2.427 13.420 20.944 1.00 83.25 501 PRO A O 1
ATOM 4137 N N . SER A 1 502 ? -2.308 15.638 20.708 1.00 87.25 502 SER A N 1
ATOM 4138 C CA . SER A 1 502 ? -3.705 15.886 21.101 1.00 87.25 502 SER A CA 1
ATOM 4139 C C . SER A 1 502 ? -4.725 15.145 20.218 1.00 87.25 502 SER A C 1
ATOM 4141 O O . SER A 1 502 ? -5.643 14.516 20.740 1.00 87.25 502 SER A O 1
ATOM 4143 N N . LYS A 1 503 ? -4.544 15.149 18.888 1.00 87.81 503 LYS A N 1
ATOM 4144 C CA . LYS A 1 503 ? -5.441 14.432 17.966 1.00 87.81 503 LYS A CA 1
ATOM 4145 C C . LYS A 1 503 ? -5.233 12.922 18.020 1.00 87.81 503 LYS A C 1
ATOM 4147 O O . LYS A 1 503 ? -6.203 12.183 17.926 1.00 87.81 503 LYS A O 1
ATOM 4152 N N . ALA A 1 504 ? -3.990 12.466 18.167 1.00 88.94 504 ALA A N 1
ATOM 4153 C CA . ALA A 1 504 ? -3.673 11.050 18.320 1.00 88.94 504 ALA A CA 1
ATOM 4154 C C . ALA A 1 504 ? -4.258 10.471 19.612 1.00 88.94 504 ALA A C 1
ATOM 4156 O O . ALA A 1 504 ? -4.844 9.394 19.579 1.00 88.94 504 ALA A O 1
ATOM 4157 N N . VAL A 1 505 ? -4.154 11.199 20.729 1.00 93.00 505 VAL A N 1
ATOM 4158 C CA . VAL A 1 505 ? -4.773 10.817 22.002 1.00 93.00 505 VAL A CA 1
ATOM 4159 C C . VAL A 1 505 ? -6.288 10.735 21.842 1.00 93.00 505 VAL A C 1
ATOM 4161 O O . VAL A 1 505 ? -6.850 9.692 22.160 1.00 93.00 505 VAL A O 1
ATOM 4164 N N . GLU A 1 506 ? -6.940 11.755 21.271 1.00 93.00 506 GLU A N 1
ATOM 4165 C CA . GLU A 1 506 ? -8.392 11.724 21.025 1.00 93.00 506 GLU A CA 1
ATOM 4166 C C . GLU A 1 506 ? -8.791 10.548 20.111 1.00 93.00 506 GLU A C 1
ATOM 4168 O O . GLU A 1 506 ? -9.746 9.824 20.397 1.00 93.00 506 GLU A O 1
ATOM 4173 N N . ALA A 1 507 ? -8.032 10.293 19.041 1.00 92.50 507 ALA A N 1
ATOM 4174 C CA . ALA A 1 507 ? -8.307 9.196 18.116 1.00 92.50 507 ALA A CA 1
ATOM 4175 C C . ALA A 1 507 ? -8.152 7.824 18.788 1.00 92.50 507 ALA A C 1
ATOM 4177 O O . ALA A 1 507 ? -9.007 6.955 18.608 1.00 92.50 507 ALA A O 1
ATOM 4178 N N . LEU A 1 508 ? -7.100 7.625 19.591 1.00 93.75 508 LEU A N 1
ATOM 4179 C CA . LEU A 1 508 ? -6.888 6.384 20.339 1.00 93.75 508 LEU A CA 1
ATOM 4180 C C . LEU A 1 508 ? -7.918 6.207 21.454 1.00 93.75 508 LEU A C 1
ATOM 4182 O O . LEU A 1 508 ? -8.374 5.083 21.644 1.00 93.75 508 LEU A O 1
ATOM 4186 N N . GLN A 1 509 ? -8.334 7.278 22.139 1.00 93.81 509 GLN A N 1
ATOM 4187 C CA . GLN A 1 509 ? -9.421 7.236 23.125 1.00 93.81 509 GLN A CA 1
ATOM 4188 C C . GLN A 1 509 ? -10.699 6.691 22.493 1.00 93.81 509 GLN A C 1
ATOM 4190 O O . GLN A 1 509 ? -11.271 5.719 22.986 1.00 93.81 509 GLN A O 1
ATOM 4195 N N . ILE A 1 510 ? -11.117 7.284 21.371 1.00 93.00 510 ILE A N 1
ATOM 4196 C CA . ILE A 1 510 ? -12.333 6.885 20.659 1.00 93.00 510 ILE A CA 1
ATOM 4197 C C . ILE A 1 510 ? -12.196 5.457 20.117 1.00 93.00 510 ILE A C 1
ATOM 4199 O O . ILE A 1 510 ? -13.093 4.641 20.315 1.00 93.00 510 ILE A O 1
ATOM 4203 N N . SER A 1 511 ? -11.056 5.119 19.508 1.00 92.62 511 SER A N 1
ATOM 4204 C CA . SER A 1 511 ? -10.801 3.776 18.965 1.00 92.62 511 SER A CA 1
ATOM 4205 C C . SER A 1 511 ? -10.814 2.702 20.059 1.00 92.62 511 SER A C 1
ATOM 4207 O O . SER A 1 511 ? -11.377 1.627 19.869 1.00 92.62 511 SER A O 1
ATOM 4209 N N . CYS A 1 512 ? -10.268 3.001 21.243 1.00 93.75 512 CYS A N 1
ATOM 4210 C CA . CYS A 1 512 ? -10.277 2.083 22.380 1.00 93.75 512 CYS A CA 1
ATOM 4211 C C . CYS A 1 512 ? -11.682 1.850 22.958 1.00 93.75 512 CYS A C 1
ATOM 4213 O O . CYS A 1 512 ? -11.893 0.812 23.583 1.00 93.75 512 CYS A O 1
ATOM 4215 N N . LEU A 1 513 ? -12.643 2.766 22.769 1.00 93.06 513 LEU A N 1
ATOM 4216 C CA . LEU A 1 513 ? -14.039 2.552 23.179 1.00 93.06 513 LEU A CA 1
ATOM 4217 C C . LEU A 1 513 ? -14.765 1.524 22.304 1.00 93.06 513 LEU A C 1
ATOM 4219 O O . LEU A 1 513 ? -15.705 0.892 22.786 1.00 93.06 513 LEU A O 1
ATOM 4223 N N . LEU A 1 514 ? -14.330 1.347 21.053 1.00 93.00 514 LEU A N 1
ATOM 4224 C CA . LEU A 1 514 ? -14.909 0.380 20.112 1.00 93.00 514 LEU A CA 1
ATOM 4225 C C . LEU A 1 514 ? -14.505 -1.068 20.431 1.00 93.00 514 LEU A C 1
ATOM 4227 O O . LEU A 1 514 ? -15.161 -2.008 19.981 1.00 93.00 514 LEU A O 1
ATOM 4231 N N . LEU A 1 515 ? -13.432 -1.251 21.207 1.00 93.19 515 LEU A N 1
ATOM 4232 C CA . LEU A 1 515 ? -12.897 -2.564 21.549 1.00 93.19 515 LEU A CA 1
ATOM 4233 C C . LEU A 1 515 ? -13.884 -3.376 22.402 1.00 93.19 515 LEU A C 1
ATOM 4235 O O . LEU A 1 515 ? -14.576 -2.812 23.257 1.00 93.19 515 LEU A O 1
ATOM 4239 N N . PRO A 1 516 ? -13.889 -4.716 22.273 1.00 92.81 516 PRO A N 1
ATOM 4240 C CA . PRO A 1 516 ? -14.552 -5.578 23.243 1.00 92.81 516 PRO A CA 1
ATOM 4241 C C . PRO A 1 516 ? -14.102 -5.245 24.682 1.00 92.81 516 PRO A C 1
ATOM 4243 O O . PRO A 1 516 ? -12.902 -5.042 24.906 1.00 92.81 516 PRO A O 1
ATOM 4246 N N . PRO A 1 517 ? -15.012 -5.213 25.677 1.00 92.19 517 PRO A N 1
ATOM 4247 C CA . PRO A 1 517 ? -14.672 -4.851 27.058 1.00 92.19 517 PRO A CA 1
ATOM 4248 C C . PRO A 1 517 ? -13.542 -5.695 27.663 1.00 92.19 517 PRO A C 1
ATOM 4250 O O . PRO A 1 517 ? -12.712 -5.189 28.421 1.00 92.19 517 PRO A O 1
ATOM 4253 N N . GLU A 1 518 ? -13.470 -6.979 27.297 1.00 91.62 518 GLU A N 1
ATOM 4254 C CA . GLU A 1 518 ? -12.413 -7.896 27.736 1.00 91.62 518 GLU A CA 1
ATOM 4255 C C . GLU A 1 518 ? -11.034 -7.499 27.187 1.00 91.62 518 GLU A C 1
ATOM 4257 O O . GLU A 1 518 ? -10.065 -7.405 27.946 1.00 91.62 518 GLU A O 1
ATOM 4262 N N . ASN A 1 519 ? -10.960 -7.169 25.895 1.00 92.81 519 ASN A N 1
ATOM 4263 C CA . ASN A 1 519 ? -9.752 -6.696 25.226 1.00 92.81 519 ASN A CA 1
ATOM 4264 C C . ASN A 1 519 ? -9.302 -5.355 25.804 1.00 92.81 519 ASN A C 1
ATOM 4266 O O . ASN A 1 519 ? -8.128 -5.194 26.140 1.00 92.81 519 ASN A O 1
ATOM 4270 N N . ARG A 1 520 ? -10.239 -4.418 26.002 1.00 93.19 520 ARG A N 1
ATOM 4271 C CA . ARG A 1 520 ? -9.945 -3.109 26.595 1.00 93.19 520 ARG A CA 1
ATOM 4272 C C . ARG A 1 520 ? -9.401 -3.247 28.016 1.00 93.19 520 ARG A C 1
ATOM 4274 O O . ARG A 1 520 ? -8.391 -2.624 28.331 1.00 93.19 520 ARG A O 1
ATOM 4281 N N . LYS A 1 521 ? -10.002 -4.094 28.861 1.00 92.25 521 LYS A N 1
ATOM 4282 C CA . LYS A 1 521 ? -9.505 -4.358 30.224 1.00 92.25 521 LYS A CA 1
ATOM 4283 C C . LYS A 1 521 ? -8.097 -4.961 30.212 1.00 92.25 521 LYS A C 1
ATOM 4285 O O . LYS A 1 521 ? -7.237 -4.513 30.970 1.00 92.25 521 LYS A O 1
ATOM 4290 N N . ARG A 1 522 ? -7.840 -5.953 29.350 1.00 93.25 522 ARG A N 1
ATOM 4291 C CA . ARG A 1 522 ? -6.511 -6.577 29.203 1.00 93.25 522 ARG A CA 1
ATOM 4292 C C . ARG A 1 522 ? -5.463 -5.565 28.737 1.00 93.25 522 ARG A C 1
ATOM 4294 O O . ARG A 1 522 ? -4.401 -5.487 29.349 1.00 93.25 522 ARG A O 1
ATOM 4301 N N . LEU A 1 523 ? -5.791 -4.737 27.743 1.00 94.44 523 LEU A N 1
ATOM 4302 C CA . LEU A 1 523 ? -4.939 -3.645 27.265 1.00 94.44 523 LEU A CA 1
ATOM 4303 C C . LEU A 1 523 ? -4.648 -2.626 28.375 1.00 94.44 523 LEU A C 1
ATOM 4305 O O . LEU A 1 523 ? -3.495 -2.252 28.577 1.00 94.44 523 LEU A O 1
ATOM 4309 N N . GLN A 1 524 ? -5.668 -2.225 29.143 1.00 93.00 524 GLN A N 1
ATOM 4310 C CA . GLN A 1 524 ? -5.514 -1.292 30.260 1.00 93.00 524 GLN A CA 1
ATOM 4311 C C . GLN A 1 524 ? -4.535 -1.804 31.318 1.00 93.00 524 GLN A C 1
ATOM 4313 O O . GLN A 1 524 ? -3.682 -1.048 31.782 1.00 93.00 524 GLN A O 1
ATOM 4318 N N . LEU A 1 525 ? -4.649 -3.074 31.705 1.00 91.94 525 LEU A N 1
ATOM 4319 C CA . LEU A 1 525 ? -3.763 -3.682 32.696 1.00 91.94 525 LEU A CA 1
ATOM 4320 C C . LEU A 1 525 ? -2.341 -3.859 32.151 1.00 91.94 525 LEU A C 1
ATOM 4322 O O . LEU A 1 525 ? -1.381 -3.554 32.860 1.00 91.94 525 LEU A O 1
ATOM 4326 N N . LEU A 1 526 ? -2.210 -4.302 30.898 1.00 94.12 526 LEU A N 1
ATOM 4327 C CA . LEU A 1 526 ? -0.921 -4.544 30.258 1.00 94.12 526 LEU A CA 1
ATOM 4328 C C . LEU A 1 526 ? -0.127 -3.246 30.084 1.00 94.12 526 LEU A C 1
ATOM 4330 O O . LEU A 1 526 ? 0.984 -3.148 30.595 1.00 94.12 526 LEU A O 1
ATOM 4334 N N . VAL A 1 527 ? -0.708 -2.217 29.461 1.00 93.12 527 VAL A N 1
ATOM 4335 C CA . VAL A 1 527 ? -0.010 -0.941 29.218 1.00 93.12 527 VAL A CA 1
ATOM 4336 C C . VAL A 1 527 ? 0.356 -0.248 30.537 1.00 93.12 527 VAL A C 1
ATOM 4338 O O . VAL A 1 527 ? 1.457 0.286 30.661 1.00 93.12 527 VAL A O 1
ATOM 4341 N N . ARG A 1 528 ? -0.504 -0.322 31.567 1.00 92.19 528 ARG A N 1
ATOM 4342 C CA . ARG A 1 528 ? -0.191 0.195 32.916 1.00 92.19 528 ARG A CA 1
ATOM 4343 C C . ARG A 1 528 ? 1.001 -0.518 33.547 1.00 92.19 528 ARG A C 1
ATOM 4345 O O . ARG A 1 528 ? 1.862 0.142 34.125 1.00 92.19 528 ARG A O 1
ATOM 4352 N N . MET A 1 529 ? 1.050 -1.846 33.447 1.00 92.56 529 MET A N 1
ATOM 4353 C CA . MET A 1 529 ? 2.187 -2.636 33.916 1.00 92.56 529 MET A CA 1
ATOM 4354 C C . MET A 1 529 ? 3.458 -2.250 33.147 1.00 92.56 529 MET A C 1
ATOM 4356 O O . MET A 1 529 ? 4.458 -1.911 33.772 1.00 92.56 529 MET A O 1
ATOM 4360 N N . MET A 1 530 ? 3.407 -2.223 31.812 1.00 92.69 530 MET A N 1
ATOM 4361 C CA . MET A 1 530 ? 4.542 -1.861 30.952 1.00 92.69 530 MET A CA 1
ATOM 4362 C C . MET A 1 530 ? 5.106 -0.476 31.293 1.00 92.69 530 MET A C 1
ATOM 4364 O O . MET A 1 530 ? 6.324 -0.317 31.409 1.00 92.69 530 MET A O 1
ATOM 4368 N N . ALA A 1 531 ? 4.231 0.516 31.493 1.00 90.38 531 ALA A N 1
ATOM 4369 C CA . ALA A 1 531 ? 4.618 1.872 31.869 1.00 90.38 531 ALA A CA 1
ATOM 4370 C C . ALA A 1 531 ? 5.268 1.919 33.262 1.00 90.38 531 ALA A C 1
ATOM 4372 O O . ALA A 1 531 ? 6.322 2.531 33.417 1.00 90.38 531 ALA A O 1
ATOM 4373 N N . ARG A 1 532 ? 4.701 1.227 34.264 1.00 89.31 532 ARG A N 1
ATOM 4374 C CA . ARG A 1 532 ? 5.280 1.168 35.619 1.00 89.31 532 ARG A CA 1
ATOM 4375 C C . ARG A 1 532 ? 6.640 0.483 35.649 1.00 89.31 532 ARG A C 1
ATOM 4377 O O . ARG A 1 532 ? 7.562 1.031 36.235 1.00 89.31 532 ARG A O 1
ATOM 4384 N N . ILE A 1 533 ? 6.779 -0.663 34.982 1.00 87.88 533 ILE A N 1
ATOM 4385 C CA . ILE A 1 533 ? 8.053 -1.392 34.886 1.00 87.88 533 ILE A CA 1
ATOM 4386 C C . ILE A 1 533 ? 9.119 -0.516 34.212 1.00 87.88 533 ILE A C 1
ATOM 4388 O O . ILE A 1 533 ? 10.253 -0.463 34.670 1.00 87.88 533 ILE A O 1
ATOM 4392 N N . SER A 1 534 ? 8.755 0.215 33.153 1.00 87.50 534 SER A N 1
ATOM 4393 C CA . SER A 1 534 ? 9.700 1.067 32.413 1.00 87.50 534 SER A CA 1
ATOM 4394 C C . SER A 1 534 ? 10.168 2.302 33.186 1.00 87.50 534 SER A C 1
ATOM 4396 O O . SER A 1 534 ? 11.204 2.866 32.839 1.00 87.50 534 SER A O 1
ATOM 4398 N N . LEU A 1 535 ? 9.403 2.741 34.189 1.00 85.69 535 LEU A N 1
ATOM 4399 C CA . LEU A 1 535 ? 9.720 3.886 35.046 1.00 85.69 535 LEU A CA 1
ATOM 4400 C C . LEU A 1 535 ? 10.343 3.471 36.390 1.00 85.69 535 LEU A C 1
ATOM 4402 O O . LEU A 1 535 ? 10.794 4.338 37.136 1.00 85.69 535 LEU A O 1
ATOM 4406 N N . ASN A 1 536 ? 10.361 2.175 36.711 1.00 84.56 536 ASN A N 1
ATOM 4407 C CA . ASN A 1 536 ? 10.861 1.673 37.984 1.00 84.56 536 ASN A CA 1
ATOM 4408 C C . ASN A 1 536 ? 12.394 1.587 37.973 1.00 84.56 536 ASN A C 1
ATOM 4410 O O . ASN A 1 536 ? 12.970 0.827 37.196 1.00 84.56 536 ASN A O 1
ATOM 4414 N N . GLN A 1 537 ? 13.045 2.359 38.844 1.00 81.31 537 GLN A N 1
ATOM 4415 C CA . GLN A 1 537 ? 14.505 2.369 38.982 1.00 81.31 537 GLN A CA 1
ATOM 4416 C C . GLN A 1 537 ? 15.026 1.233 39.876 1.00 81.31 537 GLN A C 1
ATOM 4418 O O . GLN A 1 537 ? 16.186 0.853 39.747 1.00 81.31 537 GLN A O 1
ATOM 4423 N N . ASP A 1 538 ? 14.171 0.663 40.730 1.00 82.31 538 ASP A N 1
ATOM 4424 C CA . ASP A 1 538 ? 14.533 -0.392 41.685 1.00 82.31 538 ASP A CA 1
ATOM 4425 C C . ASP A 1 538 ? 14.473 -1.799 41.066 1.00 82.31 538 ASP A C 1
ATOM 4427 O O . ASP A 1 538 ? 14.867 -2.786 41.694 1.00 82.31 538 ASP A O 1
ATOM 4431 N N . LEU A 1 539 ? 13.943 -1.922 39.844 1.00 83.38 539 LEU A N 1
ATOM 4432 C CA . LEU A 1 539 ? 13.847 -3.196 39.139 1.00 83.38 539 LEU A CA 1
ATOM 4433 C C . LEU A 1 539 ? 15.183 -3.539 38.447 1.00 83.38 539 LEU A C 1
ATOM 4435 O O . LEU A 1 539 ? 15.653 -2.755 37.617 1.00 83.38 539 LEU A O 1
ATOM 4439 N N . PRO A 1 540 ? 15.769 -4.725 38.703 1.00 83.62 540 PRO A N 1
ATOM 4440 C CA . PRO A 1 540 ? 16.945 -5.200 37.983 1.00 83.62 540 PRO A CA 1
ATOM 4441 C C . PRO A 1 540 ? 16.731 -5.254 36.460 1.00 83.62 540 PRO A C 1
ATOM 4443 O O . PRO A 1 540 ? 15.610 -5.481 35.991 1.00 83.62 540 PRO A O 1
ATOM 4446 N N . PRO A 1 541 ? 17.794 -5.091 35.650 1.00 82.88 541 PRO A N 1
ATOM 4447 C CA . PRO A 1 541 ? 17.685 -5.201 34.203 1.00 82.88 541 PRO A CA 1
ATOM 4448 C C . PRO A 1 541 ? 17.214 -6.606 33.796 1.00 82.88 541 PRO A C 1
ATOM 4450 O O . PRO A 1 541 ? 17.872 -7.616 34.064 1.00 82.88 541 PRO A O 1
ATOM 4453 N N . LEU A 1 542 ? 16.074 -6.650 33.100 1.00 84.69 542 LEU A N 1
ATOM 4454 C CA . LEU A 1 542 ? 15.446 -7.888 32.619 1.00 84.69 542 LEU A CA 1
ATOM 4455 C C . LEU A 1 542 ? 16.258 -8.581 31.508 1.00 84.69 542 LEU A C 1
ATOM 4457 O O . LEU A 1 542 ? 16.057 -9.761 31.237 1.00 84.69 542 LEU A O 1
ATOM 4461 N N . SER A 1 543 ? 17.171 -7.852 30.862 1.00 83.00 543 SER A N 1
ATOM 4462 C CA . SER A 1 543 ? 18.116 -8.354 29.863 1.00 83.00 543 SER A CA 1
ATOM 4463 C C . SER A 1 543 ? 19.468 -7.665 30.036 1.00 83.00 543 SER A C 1
ATOM 4465 O O . SER A 1 543 ? 19.533 -6.489 30.383 1.00 83.00 543 SER A O 1
ATOM 4467 N N . GLU A 1 544 ? 20.548 -8.392 29.758 1.00 77.06 544 GLU A N 1
ATOM 4468 C CA . GLU A 1 544 ? 21.925 -7.879 29.817 1.00 77.06 544 GLU A CA 1
ATOM 4469 C C . GLU A 1 544 ? 22.318 -7.081 28.565 1.00 77.06 544 GLU A C 1
ATOM 4471 O O . GLU A 1 544 ? 23.249 -6.283 28.605 1.00 77.06 544 GLU A O 1
ATOM 4476 N N . SER A 1 545 ? 21.599 -7.268 27.453 1.00 72.88 545 SER A N 1
ATOM 4477 C CA . SER A 1 545 ? 21.938 -6.690 26.143 1.00 72.88 545 SER A CA 1
ATOM 4478 C C . SER A 1 545 ? 21.013 -5.554 25.699 1.00 72.88 545 SER A C 1
ATOM 4480 O O . SER A 1 545 ? 21.404 -4.728 24.874 1.00 72.88 545 SER A O 1
ATOM 4482 N N . VAL A 1 546 ? 19.786 -5.489 26.227 1.00 81.88 546 VAL A N 1
ATOM 4483 C CA . VAL A 1 546 ? 18.732 -4.575 25.759 1.00 81.88 546 VAL A CA 1
ATOM 4484 C C . VAL A 1 546 ? 18.147 -3.804 26.938 1.00 81.88 546 VAL A C 1
ATOM 4486 O O . VAL A 1 546 ? 17.855 -4.380 27.982 1.00 81.88 546 VAL A O 1
ATOM 4489 N N . ARG A 1 547 ? 17.921 -2.493 26.765 1.00 84.12 547 ARG A N 1
ATOM 4490 C CA . ARG A 1 547 ? 17.258 -1.662 27.785 1.00 84.12 547 ARG A CA 1
ATOM 4491 C C . ARG A 1 547 ? 15.859 -2.204 28.098 1.00 84.12 547 ARG A C 1
ATOM 4493 O O . ARG A 1 547 ? 15.100 -2.498 27.176 1.00 84.12 547 ARG A O 1
ATOM 4500 N N . THR A 1 548 ? 15.482 -2.220 29.378 1.00 84.69 548 THR A N 1
ATOM 4501 C CA . THR A 1 548 ? 14.191 -2.734 29.878 1.00 84.69 548 THR A CA 1
ATOM 4502 C C . THR A 1 548 ? 12.986 -2.201 29.097 1.00 84.69 548 THR A C 1
ATOM 4504 O O . THR A 1 548 ? 12.146 -2.982 28.662 1.00 84.69 548 THR A O 1
ATOM 4507 N N . ARG A 1 549 ? 12.931 -0.891 28.815 1.00 87.56 549 ARG A N 1
ATOM 4508 C CA . ARG A 1 549 ? 11.851 -0.295 28.006 1.00 87.56 549 ARG A CA 1
ATOM 4509 C C . ARG A 1 549 ? 11.781 -0.879 26.590 1.00 87.56 549 ARG A C 1
ATOM 4511 O O . ARG A 1 549 ? 10.700 -1.225 26.127 1.00 87.56 549 ARG A O 1
ATOM 4518 N N . THR A 1 550 ? 12.917 -0.988 25.901 1.00 85.31 550 THR A N 1
ATOM 4519 C CA . THR A 1 550 ? 12.982 -1.542 24.539 1.00 85.31 550 THR A CA 1
ATOM 4520 C C . THR A 1 550 ? 12.549 -3.004 24.530 1.00 85.31 550 THR A C 1
ATOM 4522 O O . THR A 1 550 ? 11.753 -3.389 23.678 1.00 85.31 550 THR A O 1
ATOM 4525 N N . LEU A 1 551 ? 12.999 -3.784 25.518 1.00 88.06 551 LEU A N 1
ATOM 4526 C CA . LEU A 1 551 ? 12.606 -5.182 25.685 1.00 88.06 551 LEU A CA 1
ATOM 4527 C C . LEU A 1 551 ? 11.090 -5.323 25.878 1.00 88.06 551 LEU A C 1
ATOM 4529 O O . LEU A 1 551 ? 10.468 -6.156 25.232 1.00 88.06 551 LEU A O 1
ATOM 4533 N N . ILE A 1 552 ? 10.486 -4.489 26.728 1.00 89.94 552 ILE A N 1
ATOM 4534 C CA . ILE A 1 552 ? 9.040 -4.498 26.996 1.00 89.94 552 ILE A CA 1
ATOM 4535 C C . ILE A 1 552 ? 8.238 -4.161 25.736 1.00 89.94 552 ILE A C 1
ATOM 4537 O O . ILE A 1 552 ? 7.274 -4.855 25.417 1.00 89.94 552 ILE A O 1
ATOM 4541 N N . VAL A 1 553 ? 8.637 -3.117 25.005 1.00 90.19 553 VAL A N 1
ATOM 4542 C CA . VAL A 1 553 ? 7.962 -2.723 23.759 1.00 90.19 553 VAL A CA 1
ATOM 4543 C C . VAL A 1 553 ? 8.054 -3.840 22.718 1.00 90.19 553 VAL A C 1
ATOM 4545 O O . VAL A 1 553 ? 7.045 -4.170 22.104 1.00 90.19 553 VAL A O 1
ATOM 4548 N N . GLN A 1 554 ? 9.226 -4.456 22.547 1.00 86.81 554 GLN A N 1
ATOM 4549 C CA . GLN A 1 554 ? 9.417 -5.567 21.607 1.00 86.81 554 GLN A CA 1
ATOM 4550 C C . GLN A 1 554 ? 8.644 -6.825 22.020 1.00 86.81 554 GLN A C 1
ATOM 4552 O O . GLN A 1 554 ? 8.055 -7.483 21.170 1.00 86.81 554 GLN A O 1
ATOM 4557 N N . ALA A 1 555 ? 8.599 -7.140 23.316 1.00 88.50 555 ALA A N 1
ATOM 4558 C CA . ALA A 1 555 ? 7.936 -8.339 23.816 1.00 88.50 555 ALA A CA 1
ATOM 4559 C C . ALA A 1 555 ? 6.409 -8.294 23.649 1.00 88.50 555 ALA A C 1
ATOM 4561 O O . ALA A 1 555 ? 5.791 -9.318 23.365 1.00 88.50 555 ALA A O 1
ATOM 4562 N N . PHE A 1 556 ? 5.794 -7.117 23.809 1.00 92.25 556 PHE A N 1
ATOM 4563 C CA . PHE A 1 556 ? 4.334 -6.976 23.781 1.00 92.25 556 PHE A CA 1
ATOM 4564 C C . PHE A 1 556 ? 3.782 -6.319 22.509 1.00 92.25 556 PHE A C 1
ATOM 4566 O O . PHE A 1 556 ? 2.562 -6.284 22.347 1.00 92.25 556 PHE A O 1
ATOM 4573 N N . SER A 1 557 ? 4.623 -5.842 21.584 1.00 89.94 557 SER A N 1
ATOM 4574 C CA . SER A 1 557 ? 4.175 -5.222 20.324 1.00 89.94 557 SER A CA 1
ATOM 4575 C C . SER A 1 557 ? 3.190 -6.115 19.567 1.00 89.94 557 SER A C 1
ATOM 4577 O O . SER A 1 557 ? 2.061 -5.700 19.313 1.00 89.94 557 SER A O 1
ATOM 4579 N N . ARG A 1 558 ? 3.576 -7.374 19.328 1.00 85.62 558 ARG A N 1
ATOM 4580 C CA . ARG A 1 558 ? 2.793 -8.363 18.571 1.00 85.62 558 ARG A CA 1
ATOM 4581 C C . ARG A 1 558 ? 1.487 -8.763 19.255 1.00 85.62 558 ARG A C 1
ATOM 4583 O O . ARG A 1 558 ? 0.509 -9.056 18.577 1.00 85.62 558 ARG A O 1
ATOM 4590 N N . CYS A 1 559 ? 1.448 -8.776 20.589 1.00 89.31 559 CYS A N 1
ATOM 4591 C CA . CYS A 1 559 ? 0.218 -9.108 21.311 1.00 89.31 559 CYS A CA 1
ATOM 4592 C C . CYS A 1 559 ? -0.765 -7.928 21.357 1.00 89.31 559 CYS A C 1
ATOM 4594 O O . CYS A 1 559 ? -1.962 -8.144 21.530 1.00 89.31 559 CYS A O 1
ATOM 4596 N N . ILE A 1 560 ? -0.281 -6.688 21.202 1.00 90.44 560 ILE A N 1
ATOM 4597 C CA . ILE A 1 560 ? -1.122 -5.488 21.177 1.00 90.44 560 ILE A CA 1
ATOM 4598 C C . ILE A 1 560 ? -1.649 -5.243 19.765 1.00 90.44 560 ILE A C 1
ATOM 4600 O O . ILE A 1 560 ? -2.861 -5.149 19.598 1.00 90.44 560 ILE A O 1
ATOM 4604 N N . LEU A 1 561 ? -0.769 -5.167 18.766 1.00 87.19 561 LEU A N 1
ATOM 4605 C CA . LEU A 1 561 ? -1.126 -4.918 17.372 1.00 87.19 561 LEU A CA 1
ATOM 4606 C C . LEU A 1 561 ? -0.328 -5.853 16.458 1.00 87.19 561 LEU A C 1
ATOM 4608 O O . LEU A 1 561 ? 0.900 -5.872 16.498 1.00 87.19 561 LEU A O 1
ATOM 4612 N N . CYS A 1 562 ? -1.034 -6.593 15.610 1.00 80.38 562 CYS A N 1
ATOM 4613 C CA . CYS A 1 562 ? -0.449 -7.468 14.601 1.00 80.38 562 CYS A CA 1
ATOM 4614 C C . CYS A 1 562 ? -1.410 -7.559 13.411 1.00 80.38 562 CYS A C 1
ATOM 4616 O O . CYS A 1 562 ? -2.628 -7.576 13.617 1.00 80.38 562 CYS A O 1
ATOM 4618 N N . SER A 1 563 ? -0.889 -7.614 12.187 1.00 74.25 563 SER A N 1
ATOM 4619 C CA . SER A 1 563 ? -1.690 -7.914 11.005 1.00 74.25 563 SER A CA 1
ATOM 4620 C C . SER A 1 563 ? -2.059 -9.395 10.981 1.00 74.25 563 SER A C 1
ATOM 4622 O O . SER A 1 563 ? -1.356 -10.261 11.501 1.00 74.25 563 SER A O 1
ATOM 4624 N N . LYS A 1 564 ? -3.185 -9.707 10.341 1.00 66.12 564 LYS A N 1
ATOM 4625 C CA . LYS A 1 564 ? -3.609 -11.092 10.108 1.00 66.12 564 LYS A CA 1
ATOM 4626 C C . LYS A 1 564 ? -2.743 -11.790 9.049 1.00 66.12 564 LYS A C 1
ATOM 4628 O O . LYS A 1 564 ? -2.624 -13.014 9.077 1.00 66.12 564 LYS A O 1
ATOM 4633 N N . ASP A 1 565 ? -2.154 -11.010 8.139 1.00 57.16 565 ASP A N 1
ATOM 4634 C CA . ASP A 1 565 ? -1.546 -11.494 6.894 1.00 57.16 565 ASP A CA 1
ATOM 4635 C C . ASP A 1 565 ? -0.029 -11.209 6.779 1.00 57.16 565 ASP A C 1
ATOM 4637 O O . ASP A 1 565 ? 0.628 -11.741 5.883 1.00 57.16 565 ASP A O 1
ATOM 4641 N N . GLU A 1 566 ? 0.559 -10.408 7.678 1.00 51.53 566 GLU A N 1
ATOM 4642 C CA . GLU A 1 566 ? 1.977 -10.012 7.652 1.00 51.53 566 GLU A CA 1
ATOM 4643 C C . GLU A 1 566 ? 2.627 -10.202 9.039 1.00 51.53 566 GLU A C 1
ATOM 4645 O O . GLU A 1 566 ? 2.024 -9.870 10.045 1.00 51.53 566 GLU A O 1
ATOM 4650 N N . ILE A 1 567 ? 3.846 -10.761 9.122 1.00 51.81 567 ILE A N 1
ATOM 4651 C CA . ILE A 1 567 ? 4.498 -11.083 10.418 1.00 51.81 567 ILE A CA 1
ATOM 4652 C C . ILE A 1 567 ? 5.597 -10.068 10.808 1.00 51.81 567 ILE A C 1
ATOM 4654 O O . ILE A 1 567 ? 5.889 -9.922 11.992 1.00 51.81 567 ILE A O 1
ATOM 4658 N N . ASP A 1 568 ? 6.176 -9.319 9.851 1.00 44.53 568 ASP A N 1
ATOM 4659 C CA . ASP A 1 568 ? 7.372 -8.486 10.135 1.00 44.53 568 ASP A CA 1
ATOM 4660 C C . ASP A 1 568 ? 7.279 -6.994 9.765 1.00 44.53 568 ASP A C 1
ATOM 4662 O O . ASP A 1 568 ? 8.127 -6.224 10.206 1.00 44.53 568 ASP A O 1
ATOM 4666 N N . LEU A 1 569 ? 6.315 -6.547 8.941 1.00 45.69 569 LEU A N 1
ATOM 4667 C CA . LEU A 1 569 ? 6.172 -5.101 8.653 1.00 45.69 569 LEU A CA 1
ATOM 4668 C C . LEU A 1 569 ? 5.522 -4.358 9.836 1.00 45.69 569 LEU A C 1
ATOM 4670 O O . LEU A 1 569 ? 5.757 -3.166 10.040 1.00 45.69 569 LEU A O 1
ATOM 4674 N N . ASP A 1 570 ? 4.786 -5.100 10.659 1.00 56.75 570 ASP A N 1
ATOM 4675 C CA . ASP A 1 570 ? 4.041 -4.586 11.800 1.00 56.75 570 ASP A CA 1
ATOM 4676 C C . ASP A 1 570 ? 4.914 -4.295 13.009 1.00 56.75 570 ASP A C 1
ATOM 4678 O O . ASP A 1 570 ? 4.506 -3.522 13.860 1.00 56.75 570 ASP A O 1
ATOM 4682 N N . GLU A 1 571 ? 6.116 -4.863 13.126 1.00 66.88 571 GLU A N 1
ATOM 4683 C CA . GLU A 1 571 ? 6.844 -4.803 14.397 1.00 66.88 571 GLU A CA 1
ATOM 4684 C C . GLU A 1 571 ? 7.339 -3.387 14.727 1.00 66.88 571 GLU A C 1
ATOM 4686 O O . GLU A 1 571 ? 7.241 -2.952 15.872 1.00 66.88 571 GLU A O 1
ATOM 4691 N N . LEU A 1 572 ? 7.786 -2.623 13.724 1.00 69.38 572 LEU A N 1
ATOM 4692 C CA . LEU A 1 572 ? 8.182 -1.218 13.890 1.00 69.38 572 LEU A CA 1
ATOM 4693 C C . LEU A 1 572 ? 6.972 -0.296 14.103 1.00 69.38 572 LEU A C 1
ATOM 4695 O O . LEU A 1 572 ? 7.020 0.603 14.943 1.00 69.38 572 LEU A O 1
ATOM 4699 N N . LEU A 1 573 ? 5.882 -0.528 13.365 1.00 74.25 573 LEU A N 1
ATOM 4700 C CA . LEU A 1 573 ? 4.642 0.247 13.474 1.00 74.25 573 LEU A CA 1
ATOM 4701 C C . LEU A 1 573 ? 3.947 -0.006 14.820 1.00 74.25 573 LEU A C 1
ATOM 4703 O O . LEU A 1 573 ? 3.590 0.938 15.524 1.00 74.25 573 LEU A O 1
ATOM 4707 N N . ALA A 1 574 ? 3.837 -1.271 15.220 1.00 82.50 574 ALA A N 1
ATOM 4708 C CA . ALA A 1 574 ? 3.328 -1.697 16.513 1.00 82.50 574 ALA A CA 1
ATOM 4709 C C . ALA A 1 574 ? 4.232 -1.204 17.644 1.00 82.50 574 ALA A C 1
ATOM 4711 O O . ALA A 1 574 ? 3.716 -0.662 18.613 1.00 82.50 574 ALA A O 1
ATOM 4712 N N . ALA A 1 575 ? 5.562 -1.290 17.523 1.00 86.38 575 ALA A N 1
ATOM 4713 C CA . ALA A 1 575 ? 6.471 -0.737 18.530 1.00 86.38 575 ALA A CA 1
ATOM 4714 C C . ALA A 1 575 ? 6.275 0.775 18.714 1.00 86.38 575 ALA A C 1
ATOM 4716 O O . ALA A 1 575 ? 6.260 1.260 19.847 1.00 86.38 575 ALA A O 1
ATOM 4717 N N . LYS A 1 576 ? 6.071 1.519 17.621 1.00 85.62 576 LYS A N 1
ATOM 4718 C CA . LYS A 1 576 ? 5.796 2.959 17.669 1.00 85.62 576 LYS A CA 1
ATOM 4719 C C . LYS A 1 576 ? 4.457 3.266 18.340 1.00 85.62 576 LYS A C 1
ATOM 4721 O O . LYS A 1 576 ? 4.412 4.102 19.242 1.00 85.62 576 LYS A O 1
ATOM 4726 N N . LEU A 1 577 ? 3.392 2.557 17.956 1.00 88.94 577 LEU A N 1
ATOM 4727 C CA . LEU A 1 577 ? 2.079 2.692 18.592 1.00 88.94 577 LEU A CA 1
ATOM 4728 C C . LEU A 1 577 ? 2.150 2.366 20.086 1.00 88.94 577 LEU A C 1
ATOM 4730 O O . LEU A 1 577 ? 1.638 3.117 20.908 1.00 88.94 577 LEU A O 1
ATOM 4734 N N . VAL A 1 578 ? 2.795 1.255 20.438 1.00 91.81 578 VAL A N 1
ATOM 4735 C CA . VAL A 1 578 ? 2.913 0.768 21.815 1.00 91.81 578 VAL A CA 1
ATOM 4736 C C . VAL A 1 578 ? 3.747 1.714 22.665 1.00 91.81 578 VAL A C 1
ATOM 4738 O O . VAL A 1 578 ? 3.355 2.003 23.792 1.00 91.81 578 VAL A O 1
ATOM 4741 N N . SER A 1 579 ? 4.838 2.267 22.130 1.00 90.94 579 SER A N 1
ATOM 4742 C CA . SER A 1 579 ? 5.597 3.310 22.823 1.00 90.94 579 SER A CA 1
ATOM 4743 C C . SER A 1 579 ? 4.719 4.533 23.102 1.00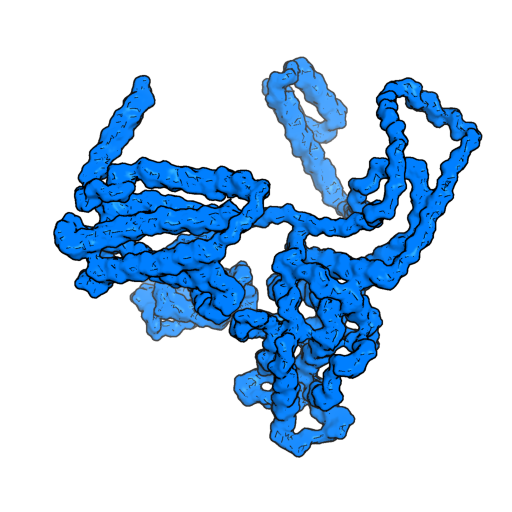 90.94 579 SER A C 1
ATOM 4745 O O . SER A 1 579 ? 4.668 4.994 24.238 1.00 90.94 579 SER A O 1
ATOM 4747 N N . PHE A 1 580 ? 3.966 5.017 22.106 1.00 91.75 580 PHE A N 1
ATOM 4748 C CA . PHE A 1 580 ? 3.064 6.158 22.292 1.00 91.75 580 PHE A CA 1
ATOM 4749 C C . PHE A 1 580 ? 1.933 5.864 23.291 1.00 91.75 580 PHE A C 1
ATOM 4751 O O . PHE A 1 580 ? 1.598 6.716 24.119 1.00 91.75 580 PHE A O 1
ATOM 4758 N N . LEU A 1 581 ? 1.373 4.649 23.248 1.00 92.31 581 LEU A N 1
ATOM 4759 C CA . LEU A 1 581 ? 0.388 4.157 24.210 1.00 92.31 581 LEU A CA 1
ATOM 4760 C C . LEU A 1 581 ? 0.955 4.151 25.627 1.00 92.31 581 LEU A C 1
ATOM 4762 O O . LEU A 1 581 ? 0.267 4.592 26.537 1.00 92.31 581 LEU A O 1
ATOM 4766 N N . MET A 1 582 ? 2.190 3.681 25.822 1.00 92.44 582 MET A N 1
ATOM 4767 C CA . MET A 1 582 ? 2.851 3.671 27.131 1.00 92.44 582 MET A CA 1
ATOM 4768 C C . MET A 1 582 ? 3.084 5.076 27.681 1.00 92.44 582 MET A C 1
ATOM 4770 O O . MET A 1 582 ? 2.950 5.270 28.885 1.00 92.44 582 MET A O 1
ATOM 4774 N N . ASP A 1 583 ? 3.414 6.043 26.827 1.00 90.88 583 ASP A N 1
ATOM 4775 C CA . ASP A 1 583 ? 3.721 7.407 27.268 1.00 90.88 583 ASP A CA 1
ATOM 4776 C C . ASP A 1 583 ? 2.450 8.198 27.623 1.00 90.88 583 ASP A C 1
ATOM 4778 O O . ASP A 1 583 ? 2.471 9.020 28.534 1.00 90.88 583 ASP A O 1
ATOM 4782 N N . ASN A 1 584 ? 1.320 7.897 26.972 1.00 92.38 584 ASN A N 1
ATOM 4783 C CA . ASN A 1 584 ? 0.063 8.647 27.112 1.00 92.38 584 ASN A CA 1
ATOM 4784 C C . ASN A 1 584 ? -1.102 7.793 27.655 1.00 92.38 584 ASN A C 1
ATOM 4786 O O . ASN A 1 584 ? -2.274 8.135 27.482 1.00 92.38 584 ASN A O 1
ATOM 4790 N N . TYR A 1 585 ? -0.813 6.661 28.308 1.00 91.44 585 TYR A N 1
ATOM 4791 C CA . TYR A 1 585 ? -1.824 5.654 28.670 1.00 91.44 585 TYR A CA 1
ATOM 4792 C C . TYR A 1 585 ? -2.946 6.188 29.570 1.00 91.44 585 TYR A C 1
ATOM 4794 O O . TYR A 1 585 ? -4.071 5.694 29.498 1.00 91.44 585 TYR A O 1
ATOM 4802 N N . GLN A 1 586 ? -2.648 7.160 30.441 1.00 89.00 586 GLN A N 1
ATOM 4803 C CA . GLN A 1 586 ? -3.622 7.724 31.381 1.00 89.00 586 GLN A CA 1
ATOM 4804 C C . GLN A 1 586 ? -4.733 8.462 30.639 1.00 89.00 586 GLN A C 1
ATOM 4806 O O . GLN A 1 586 ? -5.908 8.252 30.932 1.00 89.00 586 GLN A O 1
ATOM 4811 N N . GLU A 1 587 ? -4.355 9.264 29.645 1.00 91.06 587 GLU A N 1
ATOM 4812 C CA . GLU A 1 587 ? -5.299 9.988 28.807 1.00 91.06 587 GLU A CA 1
ATOM 4813 C C . GLU A 1 587 ? -5.957 9.035 27.810 1.00 91.06 587 GLU A C 1
ATOM 4815 O O . GLU A 1 587 ? -7.184 8.944 27.789 1.00 91.06 587 GLU A O 1
ATOM 4820 N N . ILE A 1 588 ? -5.178 8.246 27.059 1.00 92.69 588 ILE A N 1
ATOM 4821 C CA . ILE A 1 588 ? -5.691 7.371 25.988 1.00 92.69 588 ILE A CA 1
ATOM 4822 C C . ILE A 1 588 ? -6.740 6.374 26.493 1.00 92.69 588 ILE A C 1
ATOM 4824 O O . ILE A 1 588 ? -7.731 6.109 25.820 1.00 92.69 588 ILE A O 1
ATOM 4828 N N . LEU A 1 589 ? -6.531 5.800 27.676 1.00 89.69 589 LEU A N 1
ATOM 4829 C CA . LEU A 1 589 ? -7.411 4.757 28.201 1.00 89.69 589 LEU A CA 1
ATOM 4830 C C . LEU A 1 589 ? -8.530 5.301 29.098 1.00 89.69 589 LEU A C 1
ATOM 4832 O O . LEU A 1 589 ? -9.311 4.505 29.631 1.00 89.69 589 LEU A O 1
ATOM 4836 N N . SER A 1 590 ? -8.615 6.624 29.264 1.00 89.81 590 SER A N 1
ATOM 4837 C CA . SER A 1 590 ? -9.724 7.292 29.947 1.00 89.81 590 SER A CA 1
ATOM 4838 C C . SER A 1 590 ? -10.941 7.443 29.027 1.00 89.81 590 SER A C 1
ATOM 4840 O O . SER A 1 590 ? -10.859 7.277 27.810 1.00 89.81 590 SER A O 1
ATOM 4842 N N . VAL A 1 591 ? -12.107 7.702 29.619 1.00 88.81 591 VAL A N 1
ATOM 4843 C CA . VAL A 1 591 ? -13.332 7.960 28.856 1.00 88.81 591 VAL A CA 1
ATOM 4844 C C . VAL A 1 591 ? -13.335 9.436 28.427 1.00 88.81 591 VAL A C 1
ATOM 4846 O O . VAL A 1 591 ? -13.267 10.300 29.304 1.00 88.81 591 VAL A O 1
ATOM 4849 N N . PRO A 1 592 ? -13.442 9.755 27.123 1.00 90.88 592 PRO A N 1
ATOM 4850 C CA . PRO A 1 592 ? -13.459 11.131 26.636 1.00 90.88 592 PRO A CA 1
ATOM 4851 C C . PRO A 1 592 ? -14.707 11.879 27.131 1.00 90.88 592 PRO A C 1
ATOM 4853 O O . PRO A 1 592 ? -15.826 11.639 26.669 1.00 90.88 592 PRO A O 1
ATOM 4856 N N . SER A 1 593 ? -14.509 12.815 28.064 1.00 87.62 593 SER A N 1
ATOM 4857 C CA . SER A 1 593 ? -15.585 13.587 28.704 1.00 87.62 593 SER A CA 1
ATOM 4858 C C . SER A 1 593 ? -16.389 14.418 27.705 1.00 87.62 593 SER A C 1
ATOM 4860 O O . SER A 1 593 ? -17.610 14.443 27.787 1.00 87.62 593 SER A O 1
ATOM 4862 N N . ALA A 1 594 ? -15.729 15.017 26.710 1.00 87.62 594 ALA A N 1
ATOM 4863 C CA . ALA A 1 594 ? -16.387 15.806 25.669 1.00 87.62 594 ALA A CA 1
ATOM 4864 C C . ALA A 1 594 ? -17.380 14.979 24.832 1.00 87.62 594 ALA A C 1
ATOM 4866 O O . ALA A 1 594 ? -18.466 15.459 24.510 1.00 87.62 594 ALA A O 1
ATOM 4867 N N . LEU A 1 595 ? -17.027 13.729 24.499 1.00 89.75 595 LEU A N 1
ATOM 4868 C CA . LEU A 1 595 ? -17.933 12.821 23.791 1.00 89.75 595 LEU A CA 1
ATOM 4869 C C . LEU A 1 595 ? -19.106 12.432 24.693 1.00 89.75 595 LEU A C 1
ATOM 4871 O O . LEU A 1 595 ? -20.248 12.481 24.251 1.00 89.75 595 LEU A O 1
ATOM 4875 N N . LYS A 1 596 ? -18.827 12.110 25.962 1.00 90.50 596 LYS A N 1
ATOM 4876 C CA . LYS A 1 596 ? -19.858 11.760 26.942 1.00 90.50 596 LYS A CA 1
ATOM 4877 C C . LYS A 1 596 ? -20.879 12.880 27.132 1.00 90.50 596 LYS A C 1
ATOM 4879 O O . LYS A 1 596 ? -22.064 12.623 26.957 1.00 90.50 596 LYS A O 1
ATOM 4884 N N . SER A 1 597 ? -20.432 14.107 27.394 1.00 89.88 597 SER A N 1
ATOM 4885 C CA . SER A 1 597 ? -21.326 15.262 27.531 1.00 89.88 597 SER A CA 1
ATOM 4886 C C . SER A 1 597 ? -22.128 15.507 26.255 1.00 89.88 597 SER A C 1
ATOM 4888 O O . SER A 1 597 ? -23.337 15.673 26.324 1.00 89.88 597 SER A O 1
ATOM 4890 N N . SER A 1 598 ? -21.495 15.427 25.078 1.00 87.81 598 SER A N 1
ATOM 4891 C CA . SER A 1 598 ? -22.202 15.612 23.806 1.00 87.81 598 SER A CA 1
ATOM 4892 C C . SER A 1 598 ? -23.296 14.566 23.569 1.00 87.81 598 SER A C 1
ATOM 4894 O O . SER A 1 598 ? -24.334 14.909 23.004 1.00 87.81 598 SER A O 1
ATOM 4896 N N . VAL A 1 599 ? -23.071 13.306 23.957 1.00 87.62 599 VAL A N 1
ATOM 4897 C CA . VAL A 1 599 ? -24.076 12.241 23.833 1.00 87.62 599 VAL A CA 1
ATOM 4898 C C . VAL A 1 599 ? -25.185 12.424 24.866 1.00 87.62 599 VAL A C 1
ATOM 4900 O O . VAL A 1 599 ? -26.356 12.325 24.514 1.00 87.62 599 VAL A O 1
ATOM 4903 N N . GLU A 1 600 ? -24.839 12.733 26.115 1.00 88.00 600 GLU A N 1
ATOM 4904 C CA . GLU A 1 600 ? -25.811 12.983 27.184 1.00 88.00 600 GLU A CA 1
ATOM 4905 C C . GLU A 1 600 ? -26.717 14.174 26.843 1.00 88.00 600 GLU A C 1
ATOM 4907 O O . GLU A 1 600 ? -27.937 14.043 26.913 1.00 88.00 600 GLU A O 1
ATOM 4912 N N . ASP A 1 601 ? -26.157 15.281 26.350 1.00 85.75 601 ASP A N 1
ATOM 4913 C CA . ASP A 1 601 ? -26.919 16.445 25.886 1.00 85.75 601 ASP A CA 1
ATOM 4914 C C . ASP A 1 601 ? -27.863 16.091 24.727 1.00 85.75 601 ASP A C 1
ATOM 4916 O O . ASP A 1 601 ? -29.008 16.550 24.686 1.00 85.75 601 ASP A O 1
ATOM 4920 N N . HIS A 1 602 ? -27.413 15.245 23.795 1.00 82.62 602 HIS A N 1
ATOM 4921 C CA . HIS A 1 602 ? -28.234 14.789 22.675 1.00 82.62 602 HIS A CA 1
ATOM 4922 C C . HIS A 1 602 ? -29.380 13.876 23.134 1.00 82.62 602 HIS A C 1
ATOM 4924 O O . HIS A 1 602 ? -30.517 14.040 22.690 1.00 82.62 602 HIS A O 1
ATOM 4930 N N . VAL A 1 603 ? -29.117 12.954 24.065 1.00 83.69 603 VAL A N 1
ATOM 4931 C CA . VAL A 1 603 ? -30.144 12.091 24.668 1.00 83.69 603 VAL A CA 1
ATOM 4932 C C . VAL A 1 603 ? -31.167 12.932 25.434 1.00 83.69 603 VAL A C 1
ATOM 4934 O O . VAL A 1 603 ? -32.367 12.760 25.228 1.00 83.69 603 VAL A O 1
ATOM 4937 N N . VAL A 1 604 ? -30.716 13.895 26.245 1.00 81.69 604 VAL A N 1
ATOM 4938 C CA . VAL A 1 604 ? -31.594 14.835 26.961 1.00 81.69 604 VAL A CA 1
ATOM 4939 C C . VAL A 1 604 ? -32.430 15.653 25.979 1.00 81.69 604 VAL A C 1
ATOM 4941 O O . VAL A 1 604 ? -33.626 15.834 26.196 1.00 81.69 604 VAL A O 1
ATOM 4944 N N . HIS A 1 605 ? -31.841 16.127 24.878 1.00 79.31 605 HIS A N 1
ATOM 4945 C CA . HIS A 1 605 ? -32.569 16.849 23.836 1.00 79.31 605 HIS A CA 1
ATOM 4946 C C . HIS A 1 605 ? -33.684 15.997 23.212 1.00 79.31 605 HIS A C 1
ATOM 4948 O O . HIS A 1 605 ? -34.795 16.492 23.038 1.00 79.31 605 HIS A O 1
ATOM 4954 N N . LEU A 1 606 ? -33.417 14.720 22.928 1.00 74.81 606 LEU A N 1
ATOM 4955 C CA . LEU A 1 606 ? -34.405 13.784 22.381 1.00 74.81 606 LEU A CA 1
ATOM 4956 C C . LEU A 1 606 ? -35.499 13.390 23.389 1.00 74.81 606 LEU A C 1
ATOM 4958 O O . LEU A 1 606 ? -36.597 13.021 22.978 1.00 74.81 606 LEU A O 1
ATOM 4962 N N . GLN A 1 607 ? -35.210 13.462 24.690 1.00 72.00 607 GLN A N 1
ATOM 4963 C CA . GLN A 1 607 ? -36.182 13.222 25.763 1.00 72.00 607 GLN A CA 1
ATOM 4964 C C . GLN A 1 607 ? -37.060 14.447 26.064 1.00 72.00 607 GLN A C 1
ATOM 4966 O O . GLN A 1 607 ? -38.128 14.297 26.659 1.00 72.00 607 GLN A O 1
ATOM 4971 N N . ARG A 1 608 ? -36.646 15.660 25.667 1.00 67.81 608 ARG A N 1
ATOM 4972 C CA . ARG A 1 608 ? -37.446 16.881 25.857 1.00 67.81 608 ARG A CA 1
ATOM 4973 C C . ARG A 1 608 ? -38.663 16.893 24.928 1.00 67.81 608 ARG A C 1
ATOM 4975 O O . ARG A 1 608 ? -38.594 16.494 23.770 1.00 67.81 608 ARG A O 1
ATOM 4982 N N . VAL A 1 609 ? -39.777 17.423 25.435 1.00 55.84 609 VAL A N 1
ATOM 4983 C CA . VAL A 1 609 ? -41.014 17.626 24.667 1.00 55.84 609 VAL A CA 1
ATOM 4984 C C . VAL A 1 609 ? -40.748 18.605 23.521 1.00 55.84 609 VAL A C 1
ATOM 4986 O O . VAL A 1 609 ? -40.437 19.773 23.757 1.00 55.84 609 VAL A O 1
ATOM 4989 N N . GLN A 1 610 ? -40.890 18.144 22.277 1.00 54.75 610 GLN A N 1
ATOM 4990 C CA . GLN A 1 610 ? -40.875 19.017 21.105 1.00 54.75 610 GLN A CA 1
ATOM 4991 C C . GLN A 1 610 ? -42.299 19.518 20.832 1.00 54.75 610 GLN A C 1
ATOM 4993 O O . GLN A 1 610 ? -43.185 18.752 20.458 1.00 54.75 610 GLN A O 1
ATOM 4998 N N . ILE A 1 611 ? -42.531 20.817 21.032 1.00 47.69 611 ILE A N 1
ATOM 4999 C CA . ILE A 1 611 ? -43.806 21.463 20.698 1.00 47.69 611 ILE A CA 1
ATOM 5000 C C . ILE A 1 611 ? -43.776 21.798 19.206 1.00 47.69 611 ILE A C 1
ATOM 5002 O O . ILE A 1 611 ? -43.064 22.709 18.786 1.00 47.69 611 ILE A O 1
ATOM 5006 N N . LYS A 1 612 ? -44.543 21.060 18.397 1.00 42.91 612 LYS A N 1
ATOM 5007 C CA . LYS A 1 612 ? -44.758 21.401 16.987 1.00 42.91 612 LYS A CA 1
ATOM 5008 C C . LYS A 1 612 ? -45.941 22.360 16.858 1.00 42.91 612 LYS A C 1
ATOM 5010 O O . LYS A 1 612 ? -47.068 22.004 17.192 1.00 42.91 612 LYS A O 1
ATOM 5015 N N . TYR A 1 613 ? -45.689 23.563 16.347 1.00 40.31 613 TYR A N 1
ATOM 5016 C CA . TYR A 1 613 ? -46.742 24.505 15.963 1.00 40.31 613 TYR A CA 1
ATOM 5017 C C . TYR A 1 613 ? -47.284 24.146 14.574 1.00 40.31 613 TYR A C 1
ATOM 5019 O O . TYR A 1 613 ? -46.515 23.890 13.645 1.00 40.31 613 TYR A O 1
ATOM 5027 N N . ALA A 1 614 ? -48.610 24.148 14.414 1.00 36.47 614 ALA A N 1
ATOM 5028 C CA . ALA A 1 614 ? -49.245 23.980 13.110 1.00 36.47 614 ALA A CA 1
ATOM 5029 C C . ALA A 1 614 ? -48.842 25.150 12.190 1.00 36.47 614 ALA A C 1
ATOM 5031 O O . ALA A 1 614 ? -49.225 26.291 12.437 1.00 36.47 614 ALA A O 1
ATOM 5032 N N . GLY A 1 615 ? -48.034 24.864 11.162 1.00 46.56 615 GLY A N 1
ATOM 5033 C CA . GLY A 1 615 ? -47.530 25.848 10.192 1.00 46.56 615 GLY A CA 1
ATOM 5034 C C . GLY A 1 615 ? -46.003 25.971 10.093 1.00 46.56 615 GLY A C 1
ATOM 5035 O O . GLY A 1 615 ? -45.526 26.694 9.225 1.00 46.56 615 GLY A O 1
ATOM 5036 N N . ALA A 1 616 ? -45.233 25.268 10.932 1.00 40.12 616 ALA A N 1
ATOM 5037 C CA . ALA A 1 616 ? -43.763 25.305 10.889 1.00 40.12 616 ALA A CA 1
ATOM 5038 C C . ALA A 1 616 ? -43.120 24.241 9.969 1.00 40.12 616 ALA A C 1
ATOM 5040 O O . ALA A 1 616 ? -41.951 24.365 9.614 1.00 40.12 616 ALA A O 1
ATOM 5041 N N . ASP A 1 617 ? -43.872 23.228 9.531 1.00 40.03 617 ASP A N 1
ATOM 5042 C CA . ASP A 1 617 ? -43.340 22.088 8.765 1.00 40.03 617 ASP A CA 1
ATOM 5043 C C . ASP A 1 617 ? -43.374 22.321 7.236 1.00 40.03 617 ASP A C 1
ATOM 5045 O O . ASP A 1 617 ? -43.782 21.447 6.475 1.00 40.03 617 ASP A O 1
ATOM 5049 N N . SER A 1 618 ? -42.917 23.494 6.779 1.00 41.53 618 SER A N 1
ATOM 5050 C CA . SER A 1 618 ? -42.571 23.705 5.356 1.00 41.53 618 SER A CA 1
ATOM 5051 C C . SER A 1 618 ? -41.076 23.924 5.095 1.00 41.53 618 SER A C 1
ATOM 5053 O O . SER A 1 618 ? -40.719 24.118 3.944 1.00 41.53 618 SER A O 1
ATOM 5055 N N . ASP A 1 619 ? -40.196 23.855 6.104 1.00 36.62 619 ASP A N 1
ATOM 5056 C CA . ASP A 1 619 ? -38.751 24.090 5.905 1.00 36.62 619 ASP A CA 1
ATOM 5057 C C . ASP A 1 619 ? -37.853 23.277 6.865 1.00 36.62 619 ASP A C 1
ATOM 5059 O O . ASP A 1 619 ? -36.905 23.777 7.471 1.00 36.62 619 ASP A O 1
ATOM 5063 N N . ALA A 1 620 ? -38.101 21.970 6.994 1.00 36.62 620 ALA A N 1
ATOM 5064 C CA . ALA A 1 620 ? -37.221 21.060 7.744 1.00 36.62 620 ALA A CA 1
ATOM 5065 C C . ALA A 1 620 ? -35.965 20.620 6.946 1.00 36.62 620 ALA A C 1
ATOM 5067 O O . ALA A 1 620 ? -35.524 19.477 7.041 1.00 36.62 620 ALA A O 1
ATOM 5068 N N . THR A 1 621 ? -35.365 21.540 6.184 1.00 35.91 621 THR A N 1
ATOM 5069 C CA . THR A 1 621 ? -34.043 21.390 5.537 1.00 35.91 621 THR A CA 1
ATOM 5070 C C . THR A 1 621 ? -33.117 22.558 5.878 1.00 35.91 621 THR A C 1
ATOM 5072 O O . THR A 1 621 ? -32.355 23.035 5.041 1.00 35.91 621 THR A O 1
ATOM 5075 N N . LEU A 1 622 ? -33.154 23.035 7.125 1.00 36.47 622 LEU A N 1
ATOM 5076 C CA . LEU A 1 622 ? -32.153 23.981 7.614 1.00 36.47 622 LEU A CA 1
ATOM 5077 C C . LEU A 1 622 ? -31.010 23.239 8.339 1.00 36.47 622 LEU A C 1
ATOM 5079 O O . LEU A 1 622 ? -31.283 22.415 9.216 1.00 36.47 622 LEU A O 1
ATOM 5083 N N . PRO A 1 623 ? -29.733 23.513 7.993 1.00 33.47 623 PRO A N 1
ATOM 5084 C CA . PRO A 1 623 ? -28.579 23.043 8.758 1.00 33.47 623 PRO A CA 1
ATOM 5085 C C . PRO A 1 623 ? -28.631 23.564 10.209 1.00 33.47 623 PRO A C 1
ATOM 5087 O O . PRO A 1 623 ? -29.332 24.544 10.479 1.00 33.47 623 PRO A O 1
ATOM 5090 N N . PRO A 1 624 ? -27.887 22.952 11.154 1.00 35.59 624 PRO A N 1
ATOM 5091 C CA . PRO A 1 624 ? -27.864 23.398 12.548 1.00 35.59 624 PRO A CA 1
ATOM 5092 C C . PRO A 1 624 ? -27.482 24.885 12.648 1.00 35.59 624 PRO A C 1
ATOM 5094 O O . PRO A 1 624 ? -26.748 25.377 11.787 1.00 35.59 624 PRO A O 1
ATOM 5097 N N . PRO A 1 625 ? -27.943 25.607 13.689 1.00 39.03 625 PRO A N 1
ATOM 5098 C CA . PRO A 1 625 ? -27.701 27.037 13.813 1.00 39.03 625 PRO A CA 1
ATOM 5099 C C . PRO A 1 625 ? -26.196 27.301 13.854 1.00 39.03 625 PRO A C 1
ATOM 5101 O O . PRO A 1 625 ? -25.491 26.922 14.789 1.00 39.03 625 PRO A O 1
ATOM 5104 N N . SER A 1 626 ? -25.697 27.944 12.806 1.00 38.06 626 SER A N 1
ATOM 5105 C CA . SER A 1 626 ? -24.355 28.498 12.760 1.00 38.06 626 SER A CA 1
ATOM 5106 C C . SER A 1 626 ? -24.282 29.643 13.766 1.00 38.06 626 SER A C 1
ATOM 5108 O O . SER A 1 626 ? -24.902 30.687 13.576 1.00 38.06 626 SER A O 1
ATOM 5110 N N . PHE A 1 627 ? -23.540 29.444 14.852 1.00 41.88 627 PHE A N 1
ATOM 5111 C CA . PHE A 1 627 ? -23.187 30.533 15.753 1.00 41.88 627 PHE A CA 1
ATOM 5112 C C . PHE A 1 627 ? -22.253 31.492 15.009 1.00 41.88 627 PHE A C 1
ATOM 5114 O O . PHE A 1 627 ? -21.179 31.089 14.559 1.00 41.88 627 PHE A O 1
ATOM 5121 N N . CYS A 1 628 ? -22.651 32.757 14.873 1.00 45.78 628 CYS A N 1
ATOM 5122 C CA . CYS A 1 628 ? -21.723 33.805 14.465 1.00 45.78 628 CYS A CA 1
ATOM 5123 C C . CYS A 1 628 ? -20.668 33.959 15.561 1.00 45.78 628 CYS A C 1
ATOM 5125 O O . CYS A 1 628 ? -20.997 34.300 16.698 1.00 45.78 628 CYS A O 1
ATOM 5127 N N . HIS A 1 629 ? -19.401 33.722 15.226 1.00 49.22 629 HIS A N 1
ATOM 5128 C CA . HIS A 1 629 ? -18.311 34.168 16.080 1.00 49.22 629 HIS A CA 1
ATOM 5129 C C . HIS A 1 629 ? -18.271 35.697 16.005 1.00 49.22 629 HIS A C 1
ATOM 5131 O O . HIS A 1 629 ? -18.293 36.259 14.909 1.00 49.22 629 HIS A O 1
ATOM 5137 N N . GLN A 1 630 ? -18.250 36.379 17.150 1.00 59.09 630 GLN A N 1
ATOM 5138 C CA . GLN A 1 630 ? -18.060 37.826 17.162 1.00 59.09 630 GLN A CA 1
ATOM 5139 C C . GLN A 1 630 ? -16.660 38.112 16.603 1.00 59.09 630 GLN A C 1
ATOM 5141 O O . GLN A 1 630 ? -15.666 37.657 17.171 1.00 59.09 630 GLN A O 1
ATOM 5146 N N . ILE A 1 631 ? -16.603 38.782 15.453 1.00 70.06 631 ILE A N 1
ATOM 5147 C CA . ILE A 1 631 ? -15.352 39.244 14.846 1.00 70.06 631 ILE A CA 1
ATOM 5148 C C . ILE A 1 631 ? -14.837 40.462 15.612 1.00 70.06 631 ILE A C 1
ATOM 5150 O O . ILE A 1 631 ? -15.622 41.201 16.217 1.00 70.06 631 ILE A O 1
ATOM 5154 N N . SER A 1 632 ? -13.519 40.661 15.616 1.00 75.44 632 SER A N 1
ATOM 5155 C CA . SER A 1 632 ? -12.936 41.850 16.236 1.00 75.44 632 SER A CA 1
ATOM 5156 C C . SER A 1 632 ? -13.378 43.106 15.481 1.00 75.44 632 SER A C 1
ATOM 5158 O O . SER A 1 632 ? -13.682 43.063 14.287 1.00 75.44 632 SER A O 1
ATOM 5160 N N . THR A 1 633 ? -13.414 44.244 16.172 1.00 72.19 633 THR A N 1
ATOM 5161 C CA . THR A 1 633 ? -13.777 45.531 15.562 1.00 72.19 633 THR A CA 1
ATOM 5162 C C . THR A 1 633 ? -12.848 45.881 14.395 1.00 72.19 633 THR A C 1
ATOM 5164 O O . THR A 1 633 ? -13.306 46.412 13.387 1.00 72.19 633 THR A O 1
ATOM 5167 N N . ASP A 1 634 ? -11.571 45.504 14.493 1.00 72.62 634 ASP A N 1
ATOM 5168 C CA . ASP A 1 634 ? -10.574 45.722 13.442 1.00 72.62 634 ASP A CA 1
ATOM 5169 C C . ASP A 1 634 ? -10.837 44.846 12.211 1.00 72.62 634 ASP A C 1
ATOM 5171 O O . ASP A 1 634 ? -10.733 45.310 11.076 1.00 72.62 634 ASP A O 1
ATOM 5175 N N . GLU A 1 635 ? -11.235 43.587 12.417 1.00 74.19 635 GLU A N 1
ATOM 5176 C CA . GLU A 1 635 ? -11.593 42.678 11.328 1.00 74.19 635 GLU A CA 1
ATOM 5177 C C . GLU A 1 635 ? -12.921 43.079 10.671 1.00 74.19 635 GLU A C 1
ATOM 5179 O O . GLU A 1 635 ? -13.049 43.006 9.449 1.00 74.19 635 GLU A O 1
ATOM 5184 N N . PHE A 1 636 ? -13.881 43.591 11.448 1.00 72.38 636 PHE A N 1
ATOM 5185 C CA . PHE A 1 636 ? -15.105 44.185 10.913 1.00 72.38 636 PHE A CA 1
ATOM 5186 C C . PHE A 1 636 ? -14.810 45.416 10.049 1.00 72.38 636 PHE A C 1
ATOM 5188 O O . PHE A 1 636 ? -15.316 45.503 8.932 1.00 72.38 636 PHE A O 1
ATOM 5195 N N . GLU A 1 637 ? -13.981 46.351 10.522 1.00 70.44 637 GLU A N 1
ATOM 5196 C CA . GLU A 1 637 ? -13.617 47.548 9.753 1.00 70.44 637 GLU A CA 1
ATOM 5197 C C . GLU A 1 637 ? -12.809 47.189 8.494 1.00 70.44 637 GLU A C 1
ATOM 5199 O O . GLU A 1 637 ? -13.060 47.744 7.421 1.00 70.44 637 GLU A O 1
ATOM 5204 N N . TYR A 1 638 ? -11.926 46.187 8.567 1.00 69.94 638 TYR A N 1
ATOM 5205 C CA . TYR A 1 638 ? -11.218 45.659 7.399 1.00 69.94 638 TYR A CA 1
ATOM 5206 C C . TYR A 1 638 ? -12.181 45.041 6.371 1.00 69.94 638 TYR A C 1
ATOM 5208 O O . TYR A 1 638 ? -12.187 45.438 5.204 1.00 69.94 638 TYR A O 1
ATOM 5216 N N . GLN A 1 639 ? -13.063 44.128 6.793 1.00 68.06 639 GLN A N 1
ATOM 5217 C CA . GLN A 1 639 ? -14.051 43.503 5.906 1.00 68.06 639 GLN A CA 1
ATOM 5218 C C . GLN A 1 639 ? -15.034 44.528 5.326 1.00 68.06 639 GLN A C 1
ATOM 5220 O O . GLN A 1 639 ? -15.404 44.440 4.154 1.00 68.06 639 GLN A O 1
ATOM 5225 N N . ARG A 1 640 ? -15.417 45.542 6.105 1.00 64.31 640 ARG A N 1
ATOM 5226 C CA . ARG A 1 640 ? -16.254 46.657 5.654 1.00 64.31 640 ARG A CA 1
ATOM 5227 C C . ARG A 1 640 ? -15.561 47.481 4.568 1.00 64.31 640 ARG A C 1
ATOM 5229 O O . ARG A 1 640 ? -16.205 47.831 3.574 1.00 64.31 640 ARG A O 1
ATOM 5236 N N . ALA A 1 641 ? -14.269 47.764 4.738 1.00 61.09 641 ALA A N 1
ATOM 5237 C CA . ALA A 1 641 ? -13.477 48.542 3.792 1.00 61.09 641 ALA A CA 1
ATOM 5238 C C . ALA A 1 641 ? -13.163 47.772 2.498 1.00 61.09 641 ALA A C 1
ATOM 5240 O O . ALA A 1 641 ? -13.217 48.358 1.418 1.00 61.09 641 ALA A O 1
ATOM 5241 N N . THR A 1 642 ? -12.850 46.474 2.586 1.00 58.50 642 THR A N 1
ATOM 5242 C CA . THR A 1 642 ? -12.369 45.675 1.440 1.00 58.50 642 THR A CA 1
ATOM 5243 C C . THR A 1 642 ? -13.480 44.867 0.760 1.00 58.50 642 THR A C 1
ATOM 5245 O O . THR A 1 642 ? -13.565 44.839 -0.467 1.00 58.50 642 THR A O 1
ATOM 5248 N N . GLY A 1 643 ? -14.398 44.278 1.532 1.00 61.56 643 GLY A N 1
ATOM 5249 C CA . GLY A 1 643 ? -15.405 43.335 1.031 1.00 61.56 643 GLY A CA 1
ATOM 5250 C C . GLY A 1 643 ? -16.501 43.959 0.164 1.00 61.56 643 GLY A C 1
ATOM 5251 O O . GLY A 1 643 ? -17.130 43.263 -0.627 1.00 61.56 643 GLY A O 1
ATOM 5252 N N . SER A 1 644 ? -16.723 45.271 0.265 1.00 60.84 644 SER A N 1
ATOM 5253 C CA . SER A 1 644 ? -17.727 45.976 -0.541 1.00 60.84 644 SER A CA 1
ATOM 5254 C C . SER A 1 644 ? -17.174 46.578 -1.838 1.00 60.84 644 SER A C 1
ATOM 5256 O O . SER A 1 644 ? -17.965 46.958 -2.696 1.00 60.84 644 SER A O 1
ATOM 5258 N N . GLN A 1 645 ? -15.848 46.653 -2.023 1.00 66.81 645 GLN A N 1
ATOM 5259 C CA . GLN A 1 645 ? -15.239 47.308 -3.191 1.00 66.81 645 GLN A CA 1
ATOM 5260 C C . GLN A 1 645 ? -15.055 46.375 -4.391 1.00 66.81 645 GLN A C 1
ATOM 5262 O O . GLN A 1 645 ? -15.405 46.753 -5.510 1.00 66.81 645 GLN A O 1
ATOM 5267 N N . GLU A 1 646 ? -14.550 45.159 -4.173 1.00 65.25 646 GLU A N 1
ATOM 5268 C CA . GLU A 1 646 ? -14.313 44.177 -5.244 1.00 65.25 646 GLU A CA 1
ATOM 5269 C C . GLU A 1 646 ? -15.599 43.737 -5.966 1.00 65.25 646 GLU A C 1
ATOM 5271 O O . GLU A 1 646 ? -15.638 43.812 -7.198 1.00 65.25 646 GLU A O 1
ATOM 5276 N N . PRO A 1 647 ? -16.691 43.368 -5.264 1.00 67.75 647 PRO A N 1
ATOM 5277 C CA . PRO A 1 647 ? -17.934 42.976 -5.929 1.00 67.75 647 PRO A CA 1
ATOM 5278 C C . PRO A 1 647 ? -18.576 44.139 -6.689 1.00 67.75 647 PRO A C 1
ATOM 5280 O O . PRO A 1 647 ? -19.177 43.942 -7.743 1.00 67.75 647 PRO A O 1
ATOM 5283 N N . LEU A 1 648 ? -18.434 45.367 -6.175 1.00 68.88 648 LEU A N 1
ATOM 5284 C CA . LEU A 1 648 ? -18.967 46.561 -6.827 1.00 68.88 648 LEU A CA 1
ATOM 5285 C C . LEU A 1 648 ? -18.186 46.891 -8.104 1.00 68.88 648 LEU A C 1
ATOM 5287 O O . LEU A 1 648 ? -18.789 47.276 -9.103 1.00 68.88 648 LEU A O 1
ATOM 5291 N N . ALA A 1 649 ? -16.860 46.723 -8.087 1.00 68.94 649 ALA A N 1
ATOM 5292 C CA . ALA A 1 649 ? -16.018 46.882 -9.268 1.00 68.94 649 ALA A CA 1
ATOM 5293 C C . ALA A 1 649 ? -16.357 45.835 -10.341 1.00 68.94 649 ALA A C 1
ATOM 5295 O O . ALA A 1 649 ? -16.569 46.207 -11.495 1.00 68.94 649 ALA A O 1
ATOM 5296 N N . ALA A 1 650 ? -16.517 44.567 -9.948 1.00 72.62 650 ALA A N 1
ATOM 5297 C CA . ALA A 1 650 ? -16.934 43.493 -10.849 1.00 72.62 650 ALA A CA 1
ATOM 5298 C C . ALA A 1 650 ? -18.317 43.761 -11.472 1.00 72.62 650 ALA A C 1
ATOM 5300 O O . ALA A 1 650 ? -18.492 43.631 -12.683 1.00 72.62 650 ALA A O 1
ATOM 5301 N N . LEU A 1 651 ? -19.286 44.226 -10.673 1.00 77.31 651 LEU A N 1
ATOM 5302 C CA . LEU A 1 651 ? -20.628 44.566 -11.155 1.00 77.31 651 LEU A CA 1
ATOM 5303 C C . LEU A 1 651 ? -20.617 45.762 -12.124 1.00 77.31 651 LEU A C 1
ATOM 5305 O O . LEU A 1 651 ? -21.378 45.795 -13.092 1.00 77.31 651 LEU A O 1
ATOM 5309 N N . LEU A 1 652 ? -19.750 46.754 -11.894 1.00 75.62 652 LEU A N 1
ATOM 5310 C CA . LEU A 1 652 ? -19.572 47.881 -12.814 1.00 75.62 652 LEU A CA 1
ATOM 5311 C C . LEU A 1 652 ? -18.934 47.438 -14.141 1.00 75.62 652 LEU A C 1
ATOM 5313 O O . LEU A 1 652 ? -19.399 47.869 -15.199 1.00 75.62 652 LEU A O 1
ATOM 5317 N N . GLU A 1 653 ? -17.927 46.563 -14.104 1.00 77.69 653 GLU A N 1
ATOM 5318 C CA . GLU A 1 653 ? -17.307 45.994 -15.308 1.00 77.69 653 GLU A CA 1
ATOM 5319 C C . GLU A 1 653 ? -18.293 45.152 -16.120 1.00 77.69 653 GLU A C 1
ATOM 5321 O O . GLU A 1 653 ? -18.365 45.301 -17.341 1.00 77.69 653 GLU A O 1
ATOM 5326 N N . GLU A 1 654 ? -19.121 44.345 -15.457 1.00 79.38 654 GLU A N 1
ATOM 5327 C CA . GLU A 1 654 ? -20.147 43.535 -16.113 1.00 79.38 654 GLU A CA 1
ATOM 5328 C C . GLU A 1 654 ? -21.178 44.410 -16.844 1.00 79.38 654 GLU A C 1
ATOM 5330 O O . GLU A 1 654 ? -21.496 44.165 -18.010 1.00 79.38 654 GLU A O 1
ATOM 5335 N N . ILE A 1 655 ? -21.648 45.498 -16.217 1.00 80.25 655 ILE A N 1
ATOM 5336 C CA . ILE A 1 655 ? -22.591 46.439 -16.850 1.00 80.25 655 ILE A CA 1
ATOM 5337 C C . ILE A 1 655 ? -21.969 47.105 -18.088 1.00 80.25 655 ILE A C 1
ATOM 5339 O O . ILE A 1 655 ? -22.664 47.336 -19.085 1.00 80.25 655 ILE A O 1
ATOM 5343 N N . VAL A 1 656 ? -20.672 47.424 -18.047 1.00 76.62 656 VAL A N 1
ATOM 5344 C CA . VAL A 1 656 ? -19.964 48.065 -19.166 1.00 76.62 656 VAL A CA 1
ATOM 5345 C C . VAL A 1 656 ? -19.724 47.075 -20.307 1.00 76.62 656 VAL A C 1
ATOM 5347 O O . VAL A 1 656 ? -20.014 47.407 -21.462 1.00 76.62 656 VAL A O 1
ATOM 5350 N N . LEU A 1 657 ? -19.276 45.856 -20.003 1.00 76.81 657 LEU A N 1
ATOM 5351 C CA . LEU A 1 657 ? -18.930 44.824 -20.987 1.00 76.81 657 LEU A CA 1
ATOM 5352 C C . LEU A 1 657 ? -20.149 44.125 -21.606 1.00 76.81 657 LEU A C 1
ATOM 5354 O O . LEU A 1 657 ? -20.039 43.574 -22.703 1.00 76.81 657 LEU A O 1
ATOM 5358 N N . ASN A 1 658 ? -21.320 44.178 -20.964 1.00 77.31 658 ASN A N 1
ATOM 5359 C CA . ASN A 1 658 ? -22.524 43.520 -21.468 1.00 77.31 658 ASN A CA 1
ATOM 5360 C C . ASN A 1 658 ? -23.001 44.141 -22.798 1.00 77.31 658 ASN A C 1
ATOM 5362 O O . ASN A 1 658 ? -23.442 45.289 -22.841 1.00 77.31 658 ASN A O 1
ATOM 5366 N N . LYS A 1 659 ? -22.922 43.393 -23.905 1.00 76.25 659 LYS A N 1
ATOM 5367 C CA . LYS A 1 659 ? -23.277 43.872 -25.257 1.00 76.25 659 LYS A CA 1
ATOM 5368 C C . LYS A 1 659 ? -24.784 43.886 -25.549 1.00 76.25 659 LYS A C 1
ATOM 5370 O O . LYS A 1 659 ? -25.181 44.473 -26.549 1.00 76.25 659 LYS A O 1
ATOM 5375 N N . GLU A 1 660 ? -25.609 43.292 -24.690 1.00 79.00 660 GLU A N 1
ATOM 5376 C CA . GLU A 1 660 ? -27.063 43.176 -24.882 1.00 79.00 660 GLU A CA 1
ATOM 5377 C C . GLU A 1 660 ? -27.836 44.403 -24.368 1.00 79.00 660 GLU A C 1
ATOM 5379 O O . GLU A 1 660 ? -29.001 44.603 -24.707 1.00 79.00 660 GLU A O 1
ATOM 5384 N N . ILE A 1 661 ? -27.193 45.261 -23.566 1.00 80.25 661 ILE A N 1
ATOM 5385 C CA . ILE A 1 661 ? -27.826 46.440 -22.962 1.00 80.25 661 ILE A CA 1
ATOM 5386 C C . ILE A 1 661 ? -27.556 47.689 -23.810 1.00 80.25 661 ILE A C 1
ATOM 5388 O O . ILE A 1 661 ? -26.408 48.012 -24.128 1.00 80.25 661 ILE A O 1
ATOM 5392 N N . SER A 1 662 ? -28.614 48.451 -24.106 1.00 79.62 662 SER A N 1
ATOM 5393 C CA . SER A 1 662 ? -28.508 49.724 -24.826 1.00 79.62 662 SER A CA 1
ATOM 5394 C C . SER A 1 662 ? -27.623 50.737 -24.079 1.00 79.62 662 SER A C 1
ATOM 5396 O O . SER A 1 662 ? -27.606 50.805 -22.846 1.00 79.62 662 SER A O 1
ATOM 5398 N N . VAL A 1 663 ? -26.914 51.598 -24.816 1.00 77.12 663 VAL A N 1
ATOM 5399 C CA . VAL A 1 663 ? -26.027 52.628 -24.232 1.00 77.12 663 VAL A CA 1
ATOM 5400 C C . VAL A 1 663 ? -26.789 53.570 -23.283 1.00 77.12 663 VAL A C 1
ATOM 5402 O O . VAL A 1 663 ? -26.243 54.043 -22.281 1.00 77.12 663 VAL A O 1
ATOM 5405 N N . LYS A 1 664 ? -28.074 53.819 -23.562 1.00 76.44 664 LYS A N 1
ATOM 5406 C CA . LYS A 1 664 ? -28.948 54.658 -22.732 1.00 76.44 664 LYS A CA 1
ATOM 5407 C C . LYS A 1 664 ? -29.253 53.989 -21.388 1.00 76.44 664 LYS A C 1
ATOM 5409 O O . LYS A 1 664 ? -29.183 54.650 -20.349 1.00 76.44 664 LYS A O 1
ATOM 5414 N N . ASP A 1 665 ? -29.511 52.684 -21.395 1.00 78.44 665 ASP A N 1
ATOM 5415 C CA . ASP A 1 665 ? -29.818 51.918 -20.185 1.00 78.44 665 ASP A CA 1
ATOM 5416 C C . ASP A 1 665 ? -28.573 51.639 -19.343 1.00 78.44 665 ASP A C 1
ATOM 5418 O O . ASP A 1 665 ? -28.642 51.738 -18.117 1.00 78.44 665 ASP A O 1
ATOM 5422 N N . LYS A 1 666 ? -27.407 51.426 -19.971 1.00 79.88 666 LYS A N 1
ATOM 5423 C CA . LYS A 1 666 ? -26.118 51.363 -19.259 1.00 79.88 666 LYS A CA 1
ATOM 5424 C C . LYS A 1 666 ? -25.861 52.632 -18.452 1.00 79.88 666 LYS A C 1
ATOM 5426 O O . LYS A 1 666 ? -25.598 52.559 -17.254 1.00 79.88 666 LYS A O 1
ATOM 5431 N N . LYS A 1 667 ? -26.028 53.811 -19.067 1.00 77.81 667 LYS A N 1
ATOM 5432 C CA . LYS A 1 667 ? -25.877 55.102 -18.368 1.00 77.81 667 LYS A CA 1
ATOM 5433 C C . LYS A 1 667 ? -26.869 55.263 -17.214 1.00 77.81 667 LYS A C 1
ATOM 5435 O O . LYS A 1 667 ? -26.510 55.833 -16.184 1.00 77.81 667 LYS A O 1
ATOM 5440 N N . LYS A 1 668 ? -28.102 54.764 -17.358 1.00 80.94 668 LYS A N 1
ATOM 5441 C CA . LYS A 1 668 ? -29.118 54.803 -16.294 1.00 80.94 668 LYS A CA 1
ATOM 5442 C C . LYS A 1 668 ? -28.742 53.889 -15.123 1.00 80.94 668 LYS A C 1
ATOM 5444 O O . LYS A 1 668 ? -28.785 54.339 -13.980 1.00 80.94 668 LYS A O 1
ATOM 5449 N N . LYS A 1 669 ? -28.306 52.656 -15.405 1.00 78.44 669 LYS A N 1
ATOM 5450 C CA . LYS A 1 669 ? -27.866 51.688 -14.389 1.00 78.44 669 LYS A CA 1
ATOM 5451 C C . LYS A 1 669 ? -26.608 52.152 -13.654 1.00 78.44 669 LYS A C 1
ATOM 5453 O O . LYS A 1 669 ? -26.593 52.135 -12.429 1.00 78.44 669 LYS A O 1
ATOM 5458 N N . LEU A 1 670 ? -25.613 52.683 -14.368 1.00 77.25 670 LEU A N 1
ATOM 5459 C CA . LEU A 1 670 ? -24.409 53.262 -13.757 1.00 77.25 670 LEU A CA 1
ATOM 5460 C C . LEU A 1 670 ? -24.752 54.429 -12.818 1.00 77.25 670 LEU A C 1
ATOM 5462 O O . LEU A 1 670 ? -24.259 54.489 -11.693 1.00 77.25 670 LEU A O 1
ATOM 5466 N N . LYS A 1 671 ? -25.654 55.332 -13.230 1.00 77.00 671 LYS A N 1
ATOM 5467 C CA . LYS A 1 671 ? -26.137 56.417 -12.357 1.00 77.00 671 LYS A CA 1
ATOM 5468 C C . LYS A 1 671 ? -26.860 55.897 -11.112 1.00 77.00 671 LYS A C 1
ATOM 5470 O O . LYS A 1 671 ? -26.742 56.509 -10.055 1.00 77.00 671 LYS A O 1
ATOM 5475 N N . GLN A 1 672 ? -27.595 54.793 -11.225 1.00 77.38 672 GLN A N 1
ATOM 5476 C CA . GLN A 1 672 ? -28.314 54.188 -10.105 1.00 77.38 672 GLN A CA 1
ATOM 5477 C C . GLN A 1 672 ? -27.360 53.543 -9.090 1.00 77.38 672 GLN A C 1
ATOM 5479 O O . GLN A 1 672 ? -27.538 53.743 -7.891 1.00 77.38 672 GLN A O 1
ATOM 5484 N N . VAL A 1 673 ? -26.303 52.868 -9.557 1.00 72.94 673 VAL A N 1
ATOM 5485 C CA . VAL A 1 673 ? -25.238 52.341 -8.686 1.00 72.94 673 VAL A CA 1
ATOM 5486 C C . VAL A 1 673 ? -24.536 53.484 -7.946 1.00 72.94 673 VAL A C 1
ATOM 5488 O O . VAL A 1 673 ? -24.410 53.435 -6.726 1.00 72.94 673 VAL A O 1
ATOM 5491 N N . ASN A 1 674 ? -24.184 54.572 -8.639 1.00 69.81 674 ASN A N 1
ATOM 5492 C CA . ASN A 1 674 ? -23.541 55.724 -7.997 1.00 69.81 674 ASN A CA 1
ATOM 5493 C C . ASN A 1 674 ? -24.443 56.437 -6.974 1.00 69.81 674 ASN A C 1
ATOM 5495 O O . ASN A 1 674 ? -23.959 56.942 -5.966 1.00 69.81 674 ASN A O 1
ATOM 5499 N N . LYS A 1 675 ? -25.760 56.475 -7.217 1.00 72.69 675 LYS A N 1
ATOM 5500 C CA . LYS A 1 675 ? -26.724 57.064 -6.279 1.00 72.69 675 LYS A CA 1
ATOM 5501 C C . LYS A 1 675 ? -26.833 56.253 -4.983 1.00 72.69 675 LYS A C 1
ATOM 5503 O O . LYS A 1 675 ? -26.991 56.847 -3.923 1.00 72.69 675 LYS A O 1
ATOM 5508 N N . ASN A 1 676 ? -26.744 54.928 -5.075 1.00 67.38 676 ASN A N 1
ATOM 5509 C CA . ASN A 1 676 ? -26.929 54.033 -3.932 1.00 67.38 676 ASN A CA 1
ATOM 5510 C C . ASN A 1 676 ? -25.632 53.778 -3.142 1.00 67.38 676 ASN A C 1
ATOM 5512 O O . ASN A 1 676 ? -25.706 53.482 -1.955 1.00 67.38 676 ASN A O 1
ATOM 5516 N N . PHE A 1 677 ? -24.459 53.923 -3.769 1.00 65.00 677 PHE A N 1
ATOM 5517 C CA . PHE A 1 677 ? -23.151 53.602 -3.173 1.00 65.00 677 PHE A CA 1
ATOM 5518 C C . PHE A 1 677 ? -22.173 54.794 -3.199 1.00 65.00 677 PHE A C 1
ATOM 5520 O O . PHE A 1 677 ? -20.987 54.658 -3.509 1.00 65.00 677 PHE A O 1
ATOM 5527 N N . SER A 1 678 ? -22.676 55.989 -2.880 1.00 55.59 678 SER A N 1
ATOM 5528 C CA . SER A 1 678 ? -21.972 57.272 -3.035 1.00 55.59 678 SER A CA 1
ATOM 5529 C C . SER A 1 678 ? -20.681 57.420 -2.213 1.00 55.59 678 SER A C 1
ATOM 5531 O O . SER A 1 678 ? -19.795 58.175 -2.609 1.00 55.59 678 SER A O 1
ATOM 5533 N N . THR A 1 679 ? -20.530 56.690 -1.105 1.00 53.94 679 THR A N 1
ATOM 5534 C CA . THR A 1 679 ? -19.368 56.777 -0.199 1.00 53.94 679 THR A CA 1
ATOM 5535 C C . THR A 1 679 ? -18.165 55.933 -0.634 1.00 53.94 679 THR A C 1
ATOM 5537 O O . THR A 1 679 ? -17.046 56.234 -0.233 1.00 53.94 679 THR A O 1
ATOM 5540 N N . VAL A 1 680 ? -18.363 54.924 -1.490 1.00 53.25 680 VAL A N 1
ATOM 5541 C CA . VAL A 1 680 ? -17.324 53.953 -1.908 1.00 53.25 680 VAL A CA 1
ATOM 5542 C C . VAL A 1 680 ? -16.871 54.172 -3.369 1.00 53.25 680 VAL A C 1
ATOM 5544 O O . VAL A 1 680 ? -15.810 53.727 -3.795 1.00 53.25 680 VAL A O 1
ATOM 5547 N N . SER A 1 681 ? -17.650 54.929 -4.147 1.00 49.53 681 SER A N 1
ATOM 5548 C CA . SER A 1 681 ? -17.591 55.010 -5.619 1.00 49.53 681 SER A CA 1
ATOM 5549 C C . SER A 1 681 ? -16.636 56.075 -6.205 1.00 49.53 681 SER A C 1
ATOM 5551 O O . SER A 1 681 ? -16.462 56.157 -7.420 1.00 49.53 681 SER A O 1
ATOM 5553 N N . ASN A 1 682 ? -15.975 56.920 -5.408 1.00 52.09 682 ASN A N 1
ATOM 5554 C CA . ASN A 1 682 ? -15.324 58.110 -5.988 1.00 52.09 682 ASN A CA 1
ATOM 5555 C C . ASN A 1 682 ? -14.021 57.854 -6.773 1.00 52.09 682 ASN A C 1
ATOM 5557 O O . ASN A 1 682 ? -13.671 58.680 -7.620 1.00 52.09 682 ASN A O 1
ATOM 5561 N N . PHE A 1 683 ? -13.320 56.733 -6.559 1.00 47.50 683 PHE A N 1
ATOM 5562 C CA . PHE A 1 683 ? -12.015 56.500 -7.202 1.00 47.50 683 PHE A CA 1
ATOM 5563 C C . PHE A 1 683 ? -12.106 55.818 -8.583 1.00 47.50 683 PHE A C 1
ATOM 5565 O O . PHE A 1 683 ? -11.335 56.156 -9.479 1.00 47.50 683 PHE A O 1
ATOM 5572 N N . ASN A 1 684 ? -13.092 54.938 -8.813 1.00 52.62 684 ASN A N 1
ATOM 5573 C CA . ASN A 1 684 ? -13.201 54.161 -10.062 1.00 52.62 684 ASN A CA 1
ATOM 5574 C C . ASN A 1 684 ? -14.271 54.674 -11.043 1.00 52.62 684 ASN A C 1
ATOM 5576 O O . ASN A 1 684 ? -14.148 54.470 -12.250 1.00 52.62 684 ASN A O 1
ATOM 5580 N N . PHE A 1 685 ? -15.289 55.407 -10.581 1.00 52.72 685 PHE A N 1
ATOM 5581 C CA . PHE A 1 685 ? -16.417 55.809 -11.434 1.00 52.72 685 PHE A CA 1
ATOM 5582 C C . PHE A 1 685 ? -16.032 56.822 -12.532 1.00 52.72 685 PHE A C 1
ATOM 5584 O O . PHE A 1 685 ? -16.576 56.793 -13.637 1.00 52.72 685 PHE A O 1
ATOM 5591 N N . LYS A 1 686 ? -15.026 57.679 -12.286 1.00 53.72 686 LYS A N 1
ATOM 5592 C CA . LYS A 1 686 ? -14.506 58.616 -13.303 1.00 53.72 686 LYS A CA 1
ATOM 5593 C C . LYS A 1 686 ? -13.789 57.916 -14.465 1.00 53.72 686 LYS A C 1
ATOM 5595 O O . LYS A 1 686 ? -13.736 58.486 -15.553 1.00 53.72 686 LYS A O 1
ATOM 5600 N N . ARG A 1 687 ? -13.268 56.700 -14.256 1.00 55.59 687 ARG A N 1
ATOM 5601 C CA . ARG A 1 687 ? -12.592 55.903 -15.292 1.00 55.59 687 ARG A CA 1
ATOM 5602 C C . ARG A 1 687 ? -13.590 55.339 -16.309 1.00 55.59 687 ARG A C 1
ATOM 5604 O O . ARG A 1 687 ? -13.316 55.379 -17.500 1.00 55.59 687 ARG A O 1
ATOM 5611 N N . PHE A 1 688 ? -14.767 54.914 -15.850 1.00 51.84 688 PHE A N 1
ATOM 5612 C CA . PHE A 1 688 ? -15.784 54.259 -16.683 1.00 51.84 688 PHE A CA 1
ATOM 5613 C C . PHE A 1 688 ? -16.724 55.211 -17.441 1.00 51.84 688 PHE A C 1
ATOM 5615 O O . PHE A 1 688 ? -17.375 54.789 -18.385 1.00 51.84 688 PHE A O 1
ATOM 5622 N N . ILE A 1 689 ? -16.805 56.497 -17.075 1.00 51.59 689 ILE A N 1
ATOM 5623 C CA . ILE A 1 689 ? -17.593 57.488 -17.842 1.00 51.59 689 ILE A CA 1
ATOM 5624 C C . ILE A 1 689 ? -16.839 57.991 -19.091 1.00 51.59 689 ILE A C 1
ATOM 5626 O O . ILE A 1 689 ? -17.461 58.546 -19.996 1.00 51.59 689 ILE A O 1
ATOM 5630 N N . LYS A 1 690 ? -15.509 57.820 -19.146 1.00 49.09 690 LYS A N 1
ATOM 5631 C CA . LYS A 1 690 ? -14.658 58.303 -20.249 1.00 49.09 690 LYS A CA 1
ATOM 5632 C C . LYS A 1 690 ? -14.385 57.274 -21.360 1.00 49.09 690 LYS A C 1
ATOM 5634 O O . LYS A 1 690 ? -13.840 57.684 -22.380 1.00 49.09 690 LYS A O 1
ATOM 5639 N N . SER A 1 691 ? -14.749 55.999 -21.184 1.00 44.50 691 SER A N 1
ATOM 5640 C CA . SER A 1 691 ? -14.752 54.963 -22.237 1.00 44.50 691 SER A CA 1
ATOM 5641 C C . SER A 1 691 ? -16.164 54.732 -22.747 1.00 44.50 691 SER A C 1
ATOM 5643 O O . SER A 1 691 ? -16.337 54.579 -23.971 1.00 44.50 691 SER A O 1
#

Foldseek 3Di:
DVVVVVVVVVVVVVVVVLVLWQPLCPPPPCLPDLVVLLVLLVVLCCCLPPVLLVVCVPPAADDCLVVLLVLLVVLLVLLVVLLVLLCQLDVVPPAPLPFWAQDSDPDPSNSSLLVSLVSLLVVLSSVSVVSVNCSSRVVVVVVDPQVSVCSSVSSSVSSCCSTNGSDTNVCPVVSVVSVVSSVVSVQSSQVSVDPVSVLVPQCPVVVVVVVVVLVLLVQLVVQQDFQWDADPNDIDGRKDFLQSSLVRSLVVQCPDLVRHNPCDSVNSLVVVQVCQLVQQKAFPVRDGNPDRRDNDRGMIHGDPDDPHDDDDDDDDDDADADDDDDPPDDPPDDDDDDDDDDDDDDDDPPPPPPPPPPDDDDQDFPFDDFDPQDPVNLLVLLLVLLLVQLCVLLVHSDCVVQADSVVFGSVLLVQLQPQADPLSAGDDPDPVLDDDPLLLLLLQVLLDPPCSPPDNHQPDPLSNLVSVVVNLVVLVPDPAALLGQNNQSLLVSLLSVVVPLVSSLSNLLSSLSRGGSSSLNVLLSLLSSLLSNLPDPNDPQSDPPDGSNQCSLQSCLCNHHDHPSDDPVSRVSSSSSSVSCSVCVSSSSHHPVVSVVVSVVVVVVSSDTDGDDPPPPPPPPDDDDDDDDDDDPVVVVVCVLPVPQVVLVVVLVCLLPDPVDDPVVSVVVLVVSCVVPVPRPDPCSVVSVVD

InterPro domains:
  IPR000198 Rho GTPase-activating protein domain [PF00620] (466-538)
  IPR000198 Rho GTPase-activating protein domain [PS50238] (397-589)
  IPR000591 DEP domain [SM00049] (220-304)
  IPR002076 ELO family [PF01151] (29-224)
  IPR008936 Rho GTPase activation protein [G3DSA:1.10.555.10] (440-603)
  IPR008936 Rho GTPase activation protein [SSF48350] (415-588)
  IPR030457 ELO family, conserved site [PS01188] (143-151)
  IPR036388 Winged helix-like DNA-binding domain superfamily [G3DSA:1.10.10.10] (204-303)
  IPR036390 Winged helix DNA-binding domain superfamily [SSF46785] (207-313)
  IPR060079 Target of ERK kinase mpk-1-like, C-terminal domain [PF27581] (644-680)

Organism: Corvus moneduloides (NCBI:txid1196302)

Sequence (691 aa):
MAFSNLTSKAVLLYDEWIKDADPRLEGWPLMSSPFPTTFIIGTYVYFVTSLGPKLMENKKPFELRQIMTFYNFSVVALSLYMTYEFLMSGWATGYSFRCDIVDYSRSPTALRMVRTCWLYFFSKFIELLDTIFFVLRKKNNQVTFLHVFHHSIMPWTWWFGVKFAAGGLGTFHALLNCIVHVVMYTYYGICSLGPAYHKYLWWKKYMTTIQLWNEIIELFRAGMPLRKHRCRFKSYERCFKASEAVDCLHELLGSNQNFGPEVTRDQTVKLLKKFLKNHVIEDIKGRWGKEDFEDDGHLYRFPPSSPLKSYPKKPSCGKEVIKFPDWNEPKAGTSQEYIPVKSITMNSEMWYKRHSIAIGEVPACKLVFHRELTQTNIEEIWKSMTLSRLQKVLGLDSLDEVLDAKLVNSKHIVQNVYNVNKQGIVTLEDKSKELPHWILSAMKCLANWPSCSDLKQPTYSGFERDVFKTIVDYFGQMKEPLLPFHFFDIFVSVLGLLQKPSKAVEALQISCLLLPPENRKRLQLLVRMMARISLNQDLPPLSESVRTRTLIVQAFSRCILCSKDEIDLDELLAAKLVSFLMDNYQEILSVPSALKSSVEDHVVHLQRVQIKYAGADSDATLPPPSFCHQISTDEFEYQRATGSQEPLAALLEEIVLNKEISVKDKKKKLKQVNKNFSTVSNFNFKRFIKS

Secondary structure (DSSP, 8-state):
-HHHHHHHHHHHHHHHHGGGS-GGGTTSTT-S-HHHHHHHHHHHHHIIIIIHHHHHTTSPPP--HHHHHHHHHHHHHHHHHHHHHHIIIIITTT--SSS-----S--HHHHHHHHHHHHHHHHHHHTTHHHHHHHHTT-GGG--HHHHHHHHHHHHHHHHHHHHH-SGGGGHHHHHHHHHHHHHHHHHHHHHT-HHHHTT-TTHHHHHHHHHHHHHHHHHHHHSPPEEEEETTEEEEEEEEHHHHHHHHHHHHHHSTTS-TT--HHHHHHHHHHHHHTTSSEETTS--SSSPP-SSS-EEE--SS-------PPPPP---PPPPP-TTPPPS------------PPPTTSGGGSS---SS------BPPP----HHHHHHHHHHHHHHHHHHHHT-S-STTT--TTT--HHHHHHHHHSB-TTSPBPPS-GGGSPPHHHHHHHHHHHTTT--TT-SS-SSTTHHHHHHHHHHHHHHT-SS-SS-GGGHHHHHHHHTTTTSHHHHHHHHHHHHHSS-HHHHHHHHHHHHHHHHHHH-SSSPPS-SSS-HHHHHHHHHHHHHS--SS-SSSHHHHHHHHHHHHHHSHHHHTS--HHHHHHHHHHHHHHHS--B--TT-TT---PPS--PPP---HHHHHHHHHHHTHHHHHHHHHHHHH-TTS-HHHHHHHHHHHHHH-TTT-TTTHHHHS--

pLDDT: mean 76.26, std 19.31, range [25.02, 98.06]

Radius of gyration: 36.52 Å; chains: 1; bounding box: 106×77×103 Å